Protein AF-A0A7J6Q6V2-F1 (afdb_monomer_lite)

Structure (mmCIF, N/CA/C/O backbone):
data_AF-A0A7J6Q6V2-F1
#
_entry.id   AF-A0A7J6Q6V2-F1
#
loop_
_atom_site.group_PDB
_atom_site.id
_atom_site.type_symbol
_atom_site.label_atom_id
_atom_site.label_alt_id
_atom_site.label_comp_id
_atom_site.label_asym_id
_atom_site.label_entity_id
_atom_site.label_seq_id
_atom_site.pdbx_PDB_ins_code
_atom_site.Cartn_x
_atom_site.Cartn_y
_atom_site.Cartn_z
_atom_site.occupancy
_atom_site.B_iso_or_equiv
_atom_site.auth_seq_id
_atom_site.auth_comp_id
_atom_site.auth_asym_id
_atom_site.auth_atom_id
_atom_site.pdbx_PDB_model_num
ATOM 1 N N . ASP A 1 1 ? 11.194 4.124 -51.755 1.00 38.53 1 ASP A N 1
ATOM 2 C CA . ASP A 1 1 ? 10.841 4.773 -53.026 1.00 38.53 1 ASP A CA 1
ATOM 3 C C . ASP A 1 1 ? 9.641 4.084 -53.634 1.00 38.53 1 ASP A C 1
ATOM 5 O O . ASP A 1 1 ? 9.601 2.863 -53.622 1.00 38.53 1 ASP A O 1
ATOM 9 N N . GLU A 1 2 ? 8.678 4.901 -54.063 1.00 41.25 2 GLU A N 1
ATOM 10 C CA . GLU A 1 2 ? 7.308 4.589 -54.513 1.00 41.25 2 GLU A CA 1
ATOM 11 C C . GLU A 1 2 ? 6.260 4.329 -53.413 1.00 41.25 2 GLU A C 1
ATOM 13 O O . GLU A 1 2 ? 5.694 3.249 -53.286 1.00 41.25 2 GLU A O 1
ATOM 18 N N . PHE A 1 3 ? 5.934 5.386 -52.660 1.00 43.38 3 PHE A N 1
ATOM 19 C CA . PHE A 1 3 ? 4.553 5.607 -52.219 1.00 43.38 3 PHE A CA 1
ATOM 20 C C . PHE A 1 3 ? 3.972 6.709 -53.112 1.00 43.38 3 PHE A C 1
ATOM 22 O O . PHE A 1 3 ? 4.534 7.801 -53.170 1.00 43.38 3 PHE A O 1
ATOM 29 N N . GLY A 1 4 ? 2.927 6.377 -53.873 1.00 42.81 4 GLY A N 1
ATOM 30 C CA . GLY A 1 4 ? 2.225 7.305 -54.762 1.00 42.81 4 GLY A CA 1
ATOM 31 C C . GLY A 1 4 ? 1.473 8.397 -53.998 1.00 42.81 4 GLY A C 1
ATOM 32 O O . GLY A 1 4 ? 1.194 8.246 -52.808 1.00 42.81 4 GLY A O 1
ATOM 33 N N . ASP A 1 5 ? 1.178 9.489 -54.704 1.00 42.00 5 ASP A N 1
ATOM 34 C CA . ASP A 1 5 ? 0.545 10.704 -54.187 1.00 42.00 5 ASP A CA 1
ATOM 35 C C . ASP A 1 5 ? -0.704 10.419 -53.334 1.00 42.00 5 ASP A C 1
ATOM 37 O O . ASP A 1 5 ? -1.645 9.743 -53.747 1.00 42.00 5 ASP A O 1
ATOM 41 N N . ALA A 1 6 ? -0.693 10.963 -52.116 1.00 47.56 6 ALA A N 1
ATOM 42 C CA . ALA A 1 6 ? -1.643 10.684 -51.040 1.00 47.56 6 ALA A CA 1
ATOM 43 C C . ALA A 1 6 ? -2.951 11.505 -51.104 1.00 47.56 6 ALA A C 1
ATOM 45 O O . ALA A 1 6 ? -3.639 11.627 -50.092 1.00 47.56 6 ALA A O 1
ATOM 46 N N . GLU A 1 7 ? -3.308 12.091 -52.250 1.00 45.94 7 GLU A N 1
ATOM 47 C CA . GLU A 1 7 ? -4.434 13.042 -52.327 1.00 45.94 7 GLU A CA 1
ATOM 48 C C . GLU A 1 7 ? -5.792 12.439 -52.739 1.00 45.94 7 GLU A C 1
ATOM 50 O O . GLU A 1 7 ? -6.788 13.156 -52.711 1.00 45.94 7 GLU A O 1
ATOM 55 N N . GLU A 1 8 ? -5.902 11.137 -53.038 1.00 42.72 8 GLU A N 1
ATOM 56 C CA . GLU A 1 8 ? -7.141 10.575 -53.628 1.00 42.72 8 GLU A CA 1
ATOM 57 C C . GLU A 1 8 ? -7.865 9.458 -52.845 1.00 42.72 8 GLU A C 1
ATOM 59 O O . GLU A 1 8 ? -8.781 8.833 -53.375 1.00 42.72 8 GLU A O 1
ATOM 64 N N . TYR A 1 9 ? -7.544 9.224 -51.568 1.00 46.88 9 TYR A N 1
ATOM 65 C CA . TYR A 1 9 ? -8.199 8.169 -50.772 1.00 46.88 9 TYR A CA 1
ATOM 66 C C . TYR A 1 9 ? -8.530 8.628 -49.342 1.00 46.88 9 TYR A C 1
ATOM 68 O O . TYR A 1 9 ? -7.797 8.322 -48.406 1.00 46.88 9 TYR A O 1
ATOM 76 N N . GLN A 1 10 ? -9.631 9.369 -49.151 1.00 48.47 10 GLN A N 1
ATOM 77 C CA . GLN A 1 10 ? -10.023 9.889 -47.824 1.00 48.47 10 GLN A CA 1
ATOM 78 C C . GLN A 1 10 ? -11.119 9.108 -47.076 1.00 48.47 10 GLN A C 1
ATOM 80 O O . GLN A 1 10 ? -11.347 9.404 -45.908 1.00 48.47 10 GLN A O 1
ATOM 85 N N . ASP A 1 11 ? -11.723 8.064 -47.652 1.00 54.12 11 ASP A N 1
ATOM 86 C CA . ASP A 1 11 ? -12.697 7.233 -46.927 1.00 54.12 11 ASP A CA 1
ATOM 87 C C . ASP A 1 11 ? -12.115 5.851 -46.582 1.00 54.12 11 ASP A C 1
ATOM 89 O O . ASP A 1 11 ? -11.912 5.006 -47.453 1.00 54.12 11 ASP A O 1
ATOM 93 N N . GLY A 1 12 ? -11.868 5.607 -45.286 1.00 68.75 12 GLY A N 1
ATOM 94 C CA . GLY A 1 12 ? -11.653 4.260 -44.730 1.00 68.75 12 GLY A CA 1
ATOM 95 C C . GLY A 1 12 ? -10.227 3.863 -44.323 1.00 68.75 12 GLY A C 1
ATOM 96 O O . GLY A 1 12 ? -10.027 2.709 -43.941 1.00 68.75 12 GLY A O 1
ATOM 97 N N . TYR A 1 13 ? -9.244 4.768 -44.358 1.00 76.31 13 TYR A N 1
ATOM 98 C CA . TYR A 1 13 ? -7.868 4.477 -43.927 1.00 76.31 13 TYR A CA 1
ATOM 99 C C . TYR A 1 13 ? -7.586 4.990 -42.508 1.00 76.31 13 TYR A C 1
ATOM 101 O O . TYR A 1 13 ? -7.996 6.089 -42.141 1.00 76.31 13 TYR A O 1
ATOM 109 N N . ILE A 1 14 ? -6.856 4.192 -41.721 1.00 79.62 14 ILE A N 1
ATOM 110 C CA . ILE A 1 14 ? -6.314 4.585 -40.413 1.00 79.62 14 ILE A CA 1
ATOM 111 C C . ILE A 1 14 ? -4.799 4.735 -40.561 1.00 79.62 14 ILE A C 1
ATOM 113 O O . ILE A 1 14 ? -4.101 3.774 -40.886 1.00 79.62 14 ILE A O 1
ATOM 117 N N . THR A 1 15 ? -4.287 5.931 -40.293 1.00 86.75 15 THR A N 1
ATOM 118 C CA . THR A 1 15 ? -2.855 6.213 -40.188 1.00 86.75 15 THR A CA 1
ATOM 119 C C . THR A 1 15 ? -2.328 5.653 -38.874 1.00 86.75 15 THR A C 1
ATOM 121 O O . THR A 1 15 ? -2.802 6.010 -37.796 1.00 86.75 15 THR A O 1
ATOM 124 N N . VAL A 1 16 ? -1.334 4.767 -38.948 1.00 87.19 16 VAL A N 1
ATOM 125 C CA . VAL A 1 16 ? -0.735 4.141 -37.765 1.00 87.19 16 VAL A CA 1
ATOM 126 C C . VAL A 1 16 ? 0.663 4.701 -37.518 1.00 87.19 16 VAL A C 1
ATOM 128 O O . VAL A 1 16 ? 1.595 4.468 -38.288 1.00 87.19 16 VAL A O 1
ATOM 131 N N . HIS A 1 17 ? 0.826 5.422 -36.414 1.00 87.38 17 HIS A N 1
ATOM 132 C CA . HIS A 1 17 ? 2.103 5.973 -35.986 1.00 87.38 17 HIS A CA 1
ATOM 133 C C . HIS A 1 17 ? 2.931 4.902 -35.268 1.00 87.38 17 HIS A C 1
ATOM 135 O O . HIS A 1 17 ? 2.573 4.444 -34.185 1.00 87.38 17 HIS A O 1
ATOM 141 N N . ILE A 1 18 ? 4.071 4.534 -35.860 1.00 87.75 18 ILE A N 1
ATOM 142 C CA . ILE A 1 18 ? 4.995 3.509 -35.333 1.00 87.75 18 ILE A CA 1
ATOM 143 C C . ILE A 1 18 ? 6.318 4.092 -34.817 1.00 87.75 18 ILE A C 1
ATOM 145 O O . ILE A 1 18 ? 7.291 3.362 -34.643 1.00 87.75 18 ILE A O 1
ATOM 149 N N . LYS A 1 19 ? 6.398 5.412 -34.610 1.00 84.25 19 LYS A N 1
ATOM 150 C CA . LYS A 1 19 ? 7.648 6.094 -34.233 1.00 84.25 19 LYS A CA 1
ATOM 151 C C . LYS A 1 19 ? 8.256 5.506 -32.957 1.00 84.25 19 LYS A C 1
ATOM 153 O O . LYS A 1 19 ? 9.440 5.179 -32.945 1.00 84.25 19 LYS A O 1
ATOM 158 N N . ASP A 1 20 ? 7.444 5.334 -31.920 1.00 78.31 20 ASP A N 1
ATOM 159 C CA . ASP A 1 20 ? 7.910 4.827 -30.626 1.00 78.31 20 ASP A CA 1
ATOM 160 C C . ASP A 1 20 ? 8.291 3.347 -30.712 1.00 78.31 20 ASP A C 1
ATOM 162 O O . ASP A 1 20 ? 9.308 2.930 -30.158 1.00 78.31 20 ASP A O 1
ATOM 166 N N . LEU A 1 21 ? 7.549 2.570 -31.507 1.00 82.50 21 LEU A N 1
ATOM 167 C CA . LEU A 1 21 ? 7.898 1.188 -31.819 1.00 82.50 21 LEU A CA 1
ATOM 168 C C . LEU A 1 21 ? 9.238 1.079 -32.567 1.00 82.50 21 LEU A C 1
ATOM 170 O O . LEU A 1 21 ? 10.028 0.184 -32.275 1.00 82.50 21 LEU A O 1
ATOM 174 N N . ALA A 1 22 ? 9.523 1.991 -33.500 1.00 80.44 22 ALA A N 1
ATOM 175 C CA . ALA A 1 22 ? 10.783 2.015 -34.241 1.00 80.44 22 ALA A CA 1
ATOM 176 C C . ALA A 1 22 ? 11.978 2.368 -33.337 1.00 80.44 22 ALA A C 1
ATOM 178 O O . ALA A 1 22 ? 13.030 1.734 -33.431 1.00 80.44 22 ALA A O 1
ATOM 179 N N . VAL A 1 23 ? 11.811 3.331 -32.421 1.00 80.44 23 VAL A N 1
ATOM 180 C CA . VAL A 1 23 ? 12.827 3.665 -31.404 1.00 80.44 23 VAL A CA 1
ATOM 181 C C . VAL A 1 23 ? 13.065 2.483 -30.464 1.00 80.44 23 VAL A C 1
ATOM 183 O O . VAL A 1 23 ? 14.216 2.145 -30.172 1.00 80.44 23 VAL A O 1
ATOM 186 N N . LEU A 1 24 ? 11.993 1.816 -30.032 1.00 79.38 24 LEU A N 1
ATOM 187 C CA . LEU A 1 24 ? 12.091 0.616 -29.212 1.00 79.38 24 LEU A CA 1
ATOM 188 C C . LEU A 1 24 ? 12.838 -0.489 -29.962 1.00 79.38 24 LEU A C 1
ATOM 190 O O . LEU A 1 24 ? 13.805 -1.010 -29.429 1.00 79.38 24 LEU A O 1
ATOM 194 N N . GLY A 1 25 ? 12.476 -0.783 -31.213 1.00 78.38 25 GLY A N 1
ATOM 195 C CA . GLY A 1 25 ? 13.157 -1.786 -32.037 1.00 78.38 25 GLY A CA 1
ATOM 196 C C . GLY A 1 25 ? 14.649 -1.511 -32.233 1.00 78.38 25 GLY A C 1
ATOM 197 O O . GLY A 1 25 ? 15.452 -2.437 -32.170 1.00 78.38 25 GLY A O 1
ATOM 198 N N . ALA A 1 26 ? 15.044 -0.244 -32.383 1.00 75.69 26 ALA A N 1
ATOM 199 C CA . ALA A 1 26 ? 16.452 0.143 -32.501 1.00 75.69 26 ALA A CA 1
ATOM 200 C C . ALA A 1 26 ? 17.255 -0.036 -31.200 1.00 75.69 26 ALA A C 1
ATOM 202 O O . ALA A 1 26 ? 18.475 -0.189 -31.242 1.00 75.69 26 ALA A O 1
ATOM 203 N N . THR A 1 27 ? 16.585 -0.000 -30.047 1.00 72.31 27 THR A N 1
ATOM 204 C CA . THR A 1 27 ? 17.208 -0.114 -28.715 1.00 72.31 27 THR A CA 1
ATOM 205 C C . THR A 1 27 ? 16.910 -1.450 -28.022 1.00 72.31 27 THR A C 1
ATOM 207 O O . THR A 1 27 ? 17.377 -1.700 -26.908 1.00 72.31 27 THR A O 1
ATOM 210 N N . TYR A 1 28 ? 16.159 -2.332 -28.685 1.00 74.12 28 TYR A N 1
ATOM 211 C CA . TYR A 1 28 ? 15.670 -3.583 -28.128 1.00 74.12 28 TYR A CA 1
ATOM 212 C C . TYR A 1 28 ? 16.814 -4.576 -27.905 1.00 74.12 28 TYR A C 1
ATOM 214 O O . TYR A 1 28 ? 17.556 -4.923 -28.821 1.00 74.12 28 TYR A O 1
ATOM 222 N N . SER A 1 29 ? 16.951 -5.047 -26.667 1.00 65.06 29 SER A N 1
ATOM 223 C CA . SER A 1 29 ? 18.056 -5.916 -26.235 1.00 65.06 29 SER A CA 1
ATOM 224 C C . SER A 1 29 ? 17.593 -7.137 -25.433 1.00 65.06 29 SER A C 1
ATOM 226 O O . SER A 1 29 ? 18.398 -7.799 -24.780 1.00 65.06 29 SER A O 1
ATOM 228 N N . ALA A 1 30 ? 16.301 -7.473 -25.486 1.00 68.94 30 ALA A N 1
ATOM 229 C CA . ALA A 1 30 ? 15.771 -8.636 -24.782 1.00 68.94 30 ALA A CA 1
ATOM 230 C C . ALA A 1 30 ? 15.953 -9.935 -25.585 1.00 68.94 30 ALA A C 1
ATOM 232 O O . ALA A 1 30 ? 16.061 -9.930 -26.810 1.00 68.94 30 ALA A O 1
ATOM 233 N N . ARG A 1 31 ? 15.967 -11.075 -24.879 1.00 65.44 31 ARG A N 1
ATOM 234 C CA . ARG A 1 31 ? 16.086 -12.405 -25.506 1.00 65.44 31 ARG A CA 1
ATOM 235 C C . ARG A 1 31 ? 14.839 -12.828 -26.281 1.00 65.44 31 ARG A C 1
ATOM 237 O O . ARG A 1 31 ? 14.948 -13.675 -27.162 1.00 65.44 31 ARG A O 1
ATOM 244 N N . MET A 1 32 ? 13.675 -12.281 -25.937 1.00 74.94 32 MET A N 1
ATOM 245 C CA . MET A 1 32 ? 12.441 -12.525 -26.678 1.00 74.94 32 MET A CA 1
ATOM 246 C C . MET A 1 32 ? 12.580 -11.918 -28.081 1.00 74.94 32 MET A C 1
ATOM 248 O O . MET A 1 32 ? 12.877 -10.728 -28.164 1.00 74.94 32 MET A O 1
ATOM 252 N N . PRO A 1 33 ? 12.361 -12.676 -29.166 1.00 78.81 33 PRO A N 1
ATOM 253 C CA . PRO A 1 33 ? 12.342 -12.130 -30.519 1.00 78.81 33 PRO A CA 1
ATOM 254 C C . PRO A 1 33 ? 11.403 -10.917 -30.634 1.00 78.81 33 PRO A C 1
ATOM 256 O O . PRO A 1 33 ? 10.315 -10.917 -30.060 1.00 78.81 33 PRO A O 1
ATOM 259 N N . PHE A 1 34 ? 11.822 -9.861 -31.340 1.00 77.94 34 PHE A N 1
ATOM 260 C CA . PHE A 1 34 ? 11.048 -8.612 -31.435 1.00 77.94 34 PHE A CA 1
ATOM 261 C C . PHE A 1 34 ? 9.655 -8.825 -32.056 1.00 77.94 34 PHE A C 1
ATOM 263 O O . PHE A 1 34 ? 8.699 -8.154 -31.686 1.00 77.94 34 PHE A O 1
ATOM 270 N N . ASP A 1 35 ? 9.520 -9.802 -32.951 1.00 77.69 35 ASP A N 1
ATOM 271 C CA . ASP A 1 35 ? 8.262 -10.230 -33.572 1.00 77.69 35 ASP A CA 1
ATOM 272 C C . ASP A 1 35 ? 7.301 -10.948 -32.606 1.00 77.69 35 ASP A C 1
ATOM 274 O O . ASP A 1 35 ? 6.120 -11.091 -32.913 1.00 77.69 35 ASP A O 1
ATOM 278 N N . GLN A 1 36 ? 7.770 -11.355 -31.422 1.00 80.62 36 GLN A N 1
ATOM 279 C CA . GLN A 1 36 ? 6.933 -11.880 -30.336 1.00 80.62 36 GLN A CA 1
ATOM 280 C C . GLN A 1 36 ? 6.502 -10.793 -29.341 1.00 80.62 36 GLN A C 1
ATOM 282 O O . GLN A 1 36 ? 5.740 -11.073 -28.411 1.00 80.62 36 GLN A O 1
ATOM 287 N N . MET A 1 37 ? 6.965 -9.551 -29.516 1.00 82.88 37 MET A N 1
ATOM 288 C CA . MET A 1 37 ? 6.587 -8.444 -28.649 1.00 82.88 37 MET A CA 1
ATOM 289 C C . MET A 1 37 ? 5.109 -8.108 -28.823 1.00 82.88 37 MET A C 1
ATOM 291 O O . MET A 1 37 ? 4.629 -7.800 -29.915 1.00 82.88 37 MET A O 1
ATOM 295 N N . LYS A 1 38 ? 4.381 -8.117 -27.709 1.00 84.88 38 LYS A N 1
ATOM 296 C CA . LYS A 1 38 ? 2.995 -7.662 -27.682 1.00 84.88 38 LYS A CA 1
ATOM 297 C C . LYS A 1 38 ? 2.953 -6.142 -27.815 1.00 84.88 38 LYS A C 1
ATOM 299 O O . LYS A 1 38 ? 3.821 -5.445 -27.290 1.00 84.88 38 LYS A O 1
ATOM 304 N N . LEU A 1 39 ? 1.928 -5.630 -28.490 1.00 86.19 39 LEU A N 1
ATOM 305 C CA . LEU A 1 39 ? 1.783 -4.206 -28.799 1.00 86.19 39 LEU A CA 1
ATOM 306 C C . LEU A 1 39 ? 0.498 -3.636 -28.187 1.00 86.19 39 LEU A C 1
ATOM 308 O O . LEU A 1 39 ? -0.513 -4.333 -28.079 1.00 86.19 39 LEU A O 1
ATOM 312 N N . PHE A 1 40 ? 0.538 -2.365 -27.800 1.00 84.19 40 PHE A N 1
ATOM 313 C CA . PHE A 1 40 ? -0.645 -1.538 -27.605 1.00 84.19 40 PHE A CA 1
ATOM 314 C C . PHE A 1 40 ? -0.998 -0.851 -28.919 1.00 84.19 40 PHE A C 1
ATOM 316 O O . PHE A 1 40 ? -0.119 -0.338 -29.608 1.00 84.19 40 PHE A O 1
ATOM 323 N N . LEU A 1 41 ? -2.290 -0.820 -29.237 1.00 84.50 41 LEU A N 1
ATOM 324 C CA . LEU A 1 41 ? -2.844 0.009 -30.298 1.00 84.50 41 LEU A CA 1
ATOM 325 C C . LEU A 1 41 ? -3.802 1.006 -29.651 1.00 84.50 41 LEU A C 1
ATOM 327 O O . LEU A 1 41 ? -4.877 0.624 -29.185 1.00 84.50 41 LEU A O 1
ATOM 331 N N . THR A 1 42 ? -3.405 2.273 -29.620 1.00 83.12 42 THR A N 1
ATOM 332 C CA . THR A 1 42 ? -4.190 3.342 -28.998 1.00 83.12 42 THR A CA 1
ATOM 333 C C . THR A 1 42 ? -4.759 4.234 -30.088 1.00 83.12 42 THR A C 1
ATOM 335 O O . THR A 1 42 ? -4.017 4.852 -30.849 1.00 83.12 42 THR A O 1
ATOM 338 N N . LYS A 1 43 ? -6.090 4.304 -30.173 1.00 84.06 43 LYS A N 1
ATOM 339 C CA . LYS A 1 43 ? -6.786 5.206 -31.095 1.00 84.06 43 LYS A CA 1
ATOM 340 C C . LYS A 1 43 ? -6.590 6.655 -30.632 1.00 84.06 43 LYS A C 1
ATOM 342 O O . LYS A 1 43 ? -6.921 6.971 -29.493 1.00 84.06 43 LYS A O 1
ATOM 347 N N . ILE A 1 44 ? -6.074 7.516 -31.509 1.00 83.12 44 ILE A N 1
ATOM 348 C CA . ILE A 1 44 ? -5.943 8.963 -31.264 1.00 83.12 44 ILE A CA 1
ATOM 349 C C . ILE A 1 44 ? -7.239 9.660 -31.691 1.00 83.12 44 ILE A C 1
ATOM 351 O O . ILE A 1 44 ? -7.817 10.437 -30.936 1.00 83.12 44 ILE A O 1
ATOM 355 N N . ASN A 1 45 ? -7.718 9.350 -32.896 1.00 85.12 45 ASN A N 1
ATOM 356 C CA . ASN A 1 45 ? -8.983 9.822 -33.455 1.00 85.12 45 ASN A CA 1
ATOM 357 C C . ASN A 1 45 ? -9.504 8.803 -34.485 1.00 85.12 45 ASN A C 1
ATOM 359 O O . ASN A 1 45 ? -8.994 7.688 -34.570 1.00 85.12 45 ASN A O 1
ATOM 363 N N . ASP A 1 46 ? -10.553 9.138 -35.236 1.00 85.94 46 ASP A N 1
ATOM 364 C CA . ASP A 1 46 ? -11.184 8.217 -36.193 1.00 85.94 46 ASP A CA 1
ATOM 365 C C . ASP A 1 46 ? -10.269 7.748 -37.333 1.00 85.94 46 ASP A C 1
ATOM 367 O O . ASP A 1 46 ? -10.525 6.691 -37.907 1.00 85.94 46 ASP A O 1
ATOM 371 N N . TYR A 1 47 ? -9.176 8.466 -37.592 1.00 88.44 47 TYR A N 1
ATOM 372 C CA . TYR A 1 47 ? -8.271 8.224 -38.715 1.00 88.44 47 TYR A CA 1
ATOM 373 C C . TYR A 1 47 ? -6.818 8.006 -38.282 1.00 88.44 47 TYR A C 1
ATOM 375 O O . TYR A 1 47 ? -5.961 7.788 -39.132 1.00 88.44 47 TYR A O 1
ATOM 383 N N . GLU A 1 4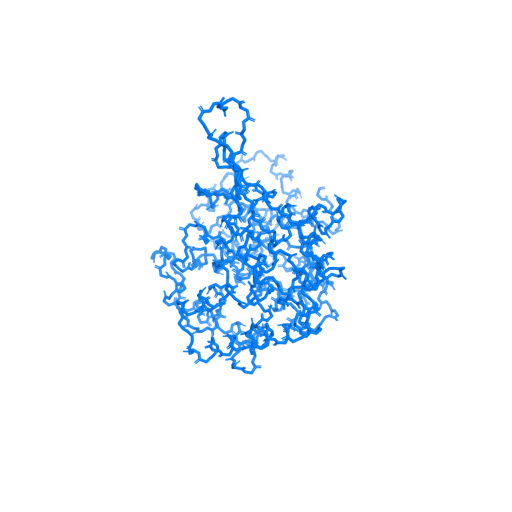8 ? -6.521 8.046 -36.982 1.00 89.25 48 GLU A N 1
ATOM 384 C CA . GLU A 1 48 ? -5.161 7.929 -36.454 1.00 89.25 48 GLU A CA 1
ATOM 385 C C . GLU A 1 48 ? -5.098 7.005 -35.238 1.00 89.25 48 GLU A C 1
ATOM 387 O O . GLU A 1 48 ? -5.921 7.068 -34.317 1.00 89.25 48 GLU A O 1
ATOM 392 N N . ALA A 1 49 ? -4.062 6.173 -35.203 1.00 87.56 49 ALA A N 1
ATOM 393 C CA . ALA A 1 49 ? -3.716 5.341 -34.063 1.00 87.56 49 ALA A CA 1
ATOM 394 C C . ALA A 1 49 ? -2.202 5.343 -33.837 1.00 87.56 49 ALA A C 1
ATOM 396 O O . ALA A 1 49 ? -1.424 5.490 -34.775 1.00 87.56 49 ALA A O 1
ATOM 397 N N . VAL A 1 50 ? -1.770 5.144 -32.596 1.00 88.38 50 VAL A N 1
ATOM 398 C CA . VAL A 1 50 ? -0.361 4.928 -32.248 1.00 88.38 50 VAL A CA 1
ATOM 399 C C . VAL A 1 50 ? -0.144 3.484 -31.823 1.00 88.38 50 VAL A C 1
ATOM 401 O O . VAL A 1 50 ? -1.000 2.881 -31.170 1.00 88.38 50 VAL A O 1
ATOM 404 N N . VAL A 1 51 ? 1.004 2.935 -32.214 1.00 87.31 51 VAL A N 1
ATOM 405 C CA . VAL A 1 51 ? 1.460 1.614 -31.790 1.00 87.31 51 VAL A CA 1
ATOM 406 C C . VAL A 1 51 ? 2.660 1.760 -30.872 1.00 87.31 51 VAL A C 1
ATOM 408 O O . VAL A 1 51 ? 3.694 2.310 -31.254 1.00 87.31 51 VAL A O 1
ATOM 411 N N . GLU A 1 52 ? 2.531 1.197 -29.677 1.00 86.00 52 GLU A N 1
ATOM 412 C CA . GLU A 1 52 ? 3.587 1.141 -28.671 1.00 86.00 52 GLU A CA 1
ATOM 413 C C . GLU A 1 52 ? 3.887 -0.321 -28.314 1.00 86.00 52 GLU A C 1
ATOM 415 O O . GLU A 1 52 ? 2.994 -1.167 -28.309 1.00 86.00 52 GLU A O 1
ATOM 420 N N . GLY A 1 53 ? 5.140 -0.641 -27.982 1.00 84.38 53 GLY A N 1
ATOM 421 C CA . GLY A 1 53 ? 5.463 -1.938 -27.383 1.00 84.38 53 GLY A CA 1
ATOM 422 C C . GLY A 1 53 ? 4.886 -2.039 -25.973 1.00 84.38 53 GLY A C 1
ATOM 423 O O . GLY A 1 53 ? 4.976 -1.084 -25.196 1.00 84.38 53 GLY A O 1
ATOM 424 N N . LYS A 1 54 ? 4.299 -3.186 -25.619 1.00 87.56 54 LYS A N 1
ATOM 425 C CA . LYS A 1 54 ? 3.877 -3.417 -24.235 1.00 87.56 54 LYS A CA 1
ATOM 426 C C . LYS A 1 54 ? 5.117 -3.513 -23.330 1.00 87.56 54 LYS A C 1
ATOM 428 O O . LYS A 1 54 ? 6.099 -4.147 -23.719 1.00 87.56 54 LYS A O 1
ATOM 433 N N . PRO A 1 55 ? 5.100 -2.895 -22.137 1.00 87.19 55 PRO A N 1
ATOM 434 C CA . PRO A 1 55 ? 6.312 -2.678 -21.347 1.00 87.19 55 PRO A CA 1
ATOM 435 C C . PRO A 1 55 ? 6.780 -3.906 -20.546 1.00 87.19 55 PRO A C 1
ATOM 437 O O . PRO A 1 55 ? 7.927 -3.932 -20.103 1.00 87.19 55 PRO A O 1
ATOM 440 N N . TRP A 1 56 ? 5.944 -4.937 -20.381 1.00 90.00 56 TRP A N 1
ATOM 441 C CA . TRP A 1 56 ? 6.283 -6.182 -19.673 1.00 90.00 56 TRP A CA 1
ATOM 442 C C . TRP A 1 56 ? 7.090 -7.161 -20.533 1.00 90.00 56 TRP A C 1
ATOM 444 O O . TRP A 1 56 ? 6.670 -8.280 -20.828 1.00 90.00 56 TRP A O 1
ATOM 454 N N . ILE A 1 57 ? 8.270 -6.711 -20.957 1.00 88.06 57 ILE A N 1
ATOM 455 C CA . ILE A 1 57 ? 9.219 -7.498 -21.744 1.00 88.06 57 ILE A CA 1
ATOM 456 C C . ILE A 1 57 ? 9.990 -8.451 -20.811 1.00 88.06 57 ILE A C 1
ATOM 458 O O . ILE A 1 57 ? 10.652 -7.978 -19.886 1.00 88.06 57 ILE A O 1
ATOM 462 N N . PRO A 1 58 ? 9.972 -9.774 -21.063 1.00 89.50 58 PRO A N 1
ATOM 463 C CA . PRO A 1 58 ? 10.749 -10.752 -20.307 1.00 89.50 58 PRO A CA 1
ATOM 464 C C . PRO A 1 58 ? 12.250 -10.431 -20.204 1.00 89.50 58 PRO A C 1
ATOM 466 O O . PRO A 1 58 ? 12.967 -10.387 -21.208 1.00 89.50 58 PRO A O 1
ATOM 469 N N . VAL A 1 59 ? 12.757 -10.303 -18.975 1.00 89.44 59 VAL A N 1
ATOM 470 C CA . VAL A 1 59 ? 14.181 -10.133 -18.662 1.00 89.44 59 VAL A CA 1
ATOM 471 C C . VAL A 1 59 ? 14.778 -11.429 -18.098 1.00 89.44 59 VAL A C 1
ATOM 473 O O . VAL A 1 59 ? 14.462 -11.903 -17.001 1.00 89.44 59 VAL A O 1
ATOM 476 N N . THR A 1 60 ? 15.698 -12.014 -18.864 1.00 87.31 60 THR A N 1
ATOM 477 C CA . THR A 1 60 ? 16.445 -13.233 -18.495 1.00 87.31 60 THR A CA 1
ATOM 478 C C . THR A 1 60 ? 17.962 -13.053 -18.560 1.00 87.31 60 THR A C 1
ATOM 480 O O . THR A 1 60 ? 18.697 -14.019 -18.389 1.00 87.31 60 THR A O 1
ATOM 483 N N . ASP A 1 61 ? 18.442 -11.859 -18.909 1.00 88.75 61 ASP A N 1
ATOM 484 C CA . ASP A 1 61 ? 19.872 -11.560 -18.938 1.00 88.75 61 ASP A CA 1
ATOM 485 C C . ASP A 1 61 ? 20.366 -11.281 -17.513 1.00 88.75 61 ASP A C 1
ATOM 487 O O . ASP A 1 61 ? 19.989 -10.285 -16.896 1.00 88.75 61 ASP A O 1
ATOM 491 N N . GLU A 1 62 ? 21.225 -12.161 -17.002 1.00 90.81 62 GLU A N 1
ATOM 492 C CA . GLU A 1 62 ? 21.815 -12.059 -15.665 1.00 90.81 62 GLU A CA 1
ATOM 493 C C . GLU A 1 62 ? 22.616 -10.767 -15.457 1.00 90.81 62 GLU A C 1
ATOM 495 O O . GLU A 1 62 ? 22.598 -10.194 -14.369 1.00 90.81 62 GLU A O 1
ATOM 500 N N . ALA A 1 63 ? 23.290 -10.252 -16.491 1.00 91.12 63 ALA A N 1
ATOM 501 C CA . ALA A 1 63 ? 24.028 -8.998 -16.388 1.00 91.12 63 ALA A CA 1
ATOM 502 C C . ALA A 1 63 ? 23.075 -7.804 -16.258 1.00 91.12 63 ALA A C 1
ATOM 504 O O . ALA A 1 63 ? 23.359 -6.864 -15.511 1.00 91.12 63 ALA A O 1
ATOM 505 N N . LEU A 1 64 ? 21.935 -7.841 -16.954 1.00 88.81 64 LEU A N 1
ATOM 506 C CA . LEU A 1 64 ? 20.897 -6.821 -16.829 1.00 88.81 64 LEU A CA 1
ATOM 507 C C . LEU A 1 64 ? 20.209 -6.899 -15.458 1.00 88.81 64 LEU A C 1
ATOM 509 O O . LEU A 1 64 ? 20.076 -5.874 -14.793 1.00 88.81 64 LEU A O 1
ATOM 513 N N . LEU A 1 65 ? 19.864 -8.100 -14.982 1.00 91.50 65 LEU A N 1
ATOM 514 C CA . LEU A 1 65 ? 19.291 -8.307 -13.644 1.00 91.50 65 LEU A CA 1
ATOM 515 C C . LEU A 1 65 ? 20.248 -7.845 -12.535 1.00 91.50 65 LEU A C 1
ATOM 517 O O . LEU A 1 65 ? 19.828 -7.155 -11.608 1.00 91.50 65 LEU A O 1
ATOM 521 N N . ALA A 1 66 ? 21.547 -8.132 -12.658 1.00 93.50 66 ALA A N 1
ATOM 522 C CA . ALA A 1 66 ? 22.557 -7.640 -11.724 1.00 93.50 66 ALA A CA 1
ATOM 523 C C . ALA A 1 66 ? 22.666 -6.106 -11.740 1.00 93.50 66 ALA A C 1
ATOM 525 O O . ALA A 1 66 ? 22.865 -5.484 -10.695 1.00 93.50 66 ALA A O 1
ATOM 526 N N . ARG A 1 67 ? 22.521 -5.463 -12.908 1.00 92.31 67 ARG A N 1
ATOM 527 C CA . ARG A 1 67 ? 22.474 -3.994 -13.002 1.00 92.31 67 ARG A CA 1
ATOM 528 C C . ARG A 1 67 ? 21.238 -3.422 -12.315 1.00 92.31 67 ARG A C 1
ATOM 530 O O . ARG A 1 67 ? 21.406 -2.476 -11.550 1.00 92.31 67 ARG A O 1
ATOM 537 N N . HIS A 1 68 ? 20.056 -4.000 -12.540 1.00 90.75 68 HIS A N 1
ATOM 538 C CA . HIS A 1 68 ? 18.823 -3.597 -11.852 1.00 90.75 68 HIS A CA 1
ATOM 539 C C . HIS A 1 68 ? 18.979 -3.713 -10.338 1.00 90.75 68 HIS A C 1
ATOM 541 O O . HIS A 1 68 ? 18.780 -2.731 -9.626 1.00 90.75 68 HIS A O 1
ATOM 547 N N . ARG A 1 69 ? 19.472 -4.858 -9.859 1.00 95.19 69 ARG A N 1
ATOM 548 C CA . ARG A 1 69 ? 19.743 -5.072 -8.438 1.00 95.19 69 ARG A CA 1
ATOM 549 C C . ARG A 1 69 ? 20.689 -4.025 -7.853 1.00 95.19 69 ARG A C 1
ATOM 551 O O . ARG A 1 69 ? 20.412 -3.432 -6.817 1.00 95.19 69 ARG A O 1
ATOM 558 N N . ASN A 1 70 ? 21.810 -3.770 -8.525 1.00 97.31 70 ASN A N 1
ATOM 559 C CA . ASN A 1 70 ? 22.788 -2.780 -8.070 1.00 97.31 70 ASN A CA 1
ATOM 560 C C . ASN A 1 70 ? 22.257 -1.339 -8.131 1.00 97.31 70 ASN A C 1
ATOM 562 O O . ASN A 1 70 ? 22.776 -0.468 -7.434 1.00 97.31 70 ASN A O 1
ATOM 566 N N . ALA A 1 71 ? 21.288 -1.050 -9.000 1.00 97.19 71 ALA A N 1
ATOM 567 C CA . ALA A 1 71 ? 20.627 0.248 -9.053 1.00 97.19 71 ALA A CA 1
ATOM 568 C C . ALA A 1 71 ? 19.649 0.415 -7.878 1.00 97.19 71 ALA A C 1
ATOM 570 O O . ALA A 1 71 ? 19.721 1.431 -7.192 1.00 97.19 71 ALA A O 1
ATOM 571 N N . GLY A 1 72 ? 18.837 -0.608 -7.584 1.00 97.69 72 GLY A N 1
ATOM 572 C CA . GLY A 1 72 ? 17.932 -0.638 -6.427 1.00 97.69 72 GLY A CA 1
ATOM 573 C C . GLY A 1 72 ? 18.661 -0.473 -5.097 1.00 97.69 72 GLY A C 1
ATOM 574 O O . GLY A 1 72 ? 18.360 0.435 -4.321 1.00 97.69 72 GLY A O 1
ATOM 575 N N . LEU A 1 73 ? 19.728 -1.254 -4.891 1.00 98.12 73 LEU A N 1
ATOM 576 C CA . LEU A 1 73 ? 20.571 -1.146 -3.696 1.00 98.12 73 LEU A CA 1
ATOM 577 C C . LEU A 1 73 ? 21.215 0.235 -3.541 1.00 98.12 73 LEU A C 1
ATOM 579 O O . LEU A 1 73 ? 21.255 0.754 -2.429 1.00 98.12 73 LEU A O 1
ATOM 583 N N . ARG A 1 74 ? 21.712 0.839 -4.630 1.00 98.25 74 ARG A N 1
ATOM 584 C CA . ARG A 1 74 ? 22.299 2.188 -4.573 1.00 98.25 74 ARG A CA 1
ATOM 585 C C . ARG A 1 74 ? 21.266 3.240 -4.215 1.00 98.25 74 ARG A C 1
ATOM 587 O O . ARG A 1 74 ? 21.509 4.009 -3.296 1.00 98.25 74 ARG A O 1
ATOM 594 N N . LEU A 1 75 ? 20.105 3.219 -4.869 1.00 98.50 75 LEU A N 1
ATOM 595 C CA . LEU A 1 75 ? 19.029 4.149 -4.546 1.00 98.50 75 LEU A CA 1
ATOM 596 C C . LEU A 1 75 ? 18.632 4.023 -3.069 1.00 98.50 75 LEU A C 1
ATOM 598 O O . LEU A 1 75 ? 18.562 5.023 -2.365 1.00 98.50 75 LEU A O 1
ATOM 602 N N . ALA A 1 76 ? 18.445 2.802 -2.564 1.00 98.50 76 ALA A N 1
ATOM 603 C CA . ALA A 1 76 ? 18.130 2.573 -1.157 1.00 98.50 76 ALA A CA 1
ATOM 604 C C . ALA A 1 76 ? 19.237 3.072 -0.205 1.00 98.50 76 ALA A C 1
ATOM 606 O O . ALA A 1 76 ? 18.936 3.684 0.821 1.00 98.50 76 ALA A O 1
ATOM 607 N N . GLN A 1 77 ? 20.513 2.860 -0.545 1.00 98.44 77 GLN A N 1
ATOM 608 C CA . GLN A 1 77 ? 21.643 3.412 0.211 1.00 98.44 77 GLN A CA 1
ATOM 609 C C . GLN A 1 77 ? 21.616 4.940 0.231 1.00 98.44 77 GLN A C 1
ATOM 611 O O . GLN A 1 77 ? 21.795 5.522 1.299 1.00 98.44 77 GLN A O 1
ATOM 616 N N . ASP A 1 78 ? 21.346 5.578 -0.908 1.00 98.25 78 ASP A N 1
ATOM 617 C CA . ASP A 1 78 ? 21.316 7.033 -1.012 1.00 98.25 78 ASP A CA 1
ATOM 618 C C . ASP A 1 78 ? 20.161 7.648 -0.208 1.00 98.25 78 ASP A C 1
ATOM 620 O O . ASP A 1 78 ? 20.322 8.682 0.444 1.00 98.25 78 ASP A O 1
ATOM 624 N N . ILE A 1 79 ? 19.003 6.983 -0.175 1.00 98.25 79 ILE A N 1
ATOM 625 C CA . ILE A 1 79 ? 17.871 7.380 0.675 1.00 98.25 79 ILE A CA 1
ATOM 626 C C . ILE A 1 79 ? 18.263 7.302 2.154 1.00 98.25 79 ILE A C 1
ATOM 628 O O . ILE A 1 79 ? 18.050 8.253 2.902 1.00 98.25 79 ILE A O 1
ATOM 632 N N . LEU A 1 80 ? 18.859 6.186 2.583 1.00 97.69 80 LEU A N 1
ATOM 633 C CA . LEU A 1 80 ? 19.225 5.953 3.987 1.00 97.69 80 LEU A CA 1
ATOM 634 C C . LEU A 1 80 ? 20.414 6.808 4.444 1.00 97.69 80 LEU A C 1
ATOM 636 O O . LEU A 1 80 ? 20.561 7.072 5.637 1.00 97.69 80 LEU A O 1
ATOM 640 N N . ALA A 1 81 ? 21.250 7.252 3.507 1.00 97.19 81 ALA A N 1
ATOM 641 C CA . ALA A 1 81 ? 22.336 8.196 3.744 1.00 97.19 81 ALA A CA 1
ATOM 642 C C . ALA A 1 81 ? 21.890 9.668 3.667 1.00 97.19 81 ALA A C 1
ATOM 644 O O . ALA A 1 81 ? 22.698 10.551 3.959 1.00 97.19 81 ALA A O 1
ATOM 645 N N . ASN A 1 82 ? 20.634 9.945 3.290 1.00 96.12 82 ASN A N 1
ATOM 646 C CA . ASN A 1 82 ? 20.133 11.285 2.968 1.00 96.12 82 ASN A CA 1
ATOM 647 C C . ASN A 1 82 ? 20.963 12.001 1.880 1.00 96.12 82 ASN A C 1
ATOM 649 O O . ASN A 1 82 ? 21.115 13.222 1.917 1.00 96.12 82 ASN A O 1
ATOM 653 N N . SER A 1 83 ? 21.512 11.253 0.915 1.00 96.50 83 SER A N 1
ATOM 654 C CA . SER A 1 83 ? 22.251 11.779 -0.246 1.00 96.50 83 SER A CA 1
ATOM 655 C C . SER A 1 83 ? 21.394 11.907 -1.510 1.00 96.50 83 SER A C 1
ATOM 657 O O . SER A 1 83 ? 21.880 12.412 -2.518 1.00 96.50 83 SER A O 1
ATOM 659 N N . CYS A 1 84 ? 20.126 11.488 -1.464 1.00 94.56 84 CYS A N 1
ATOM 660 C CA . CYS A 1 84 ? 19.166 11.602 -2.561 1.00 94.56 84 CYS A CA 1
ATOM 661 C C . CYS A 1 84 ? 18.136 12.702 -2.272 1.00 94.56 84 CYS A C 1
ATOM 663 O O . CYS A 1 84 ? 17.458 12.656 -1.242 1.00 94.56 84 CYS A O 1
ATOM 665 N N . THR A 1 85 ? 17.961 13.660 -3.188 1.00 97.12 85 THR A N 1
ATOM 666 C CA . THR A 1 85 ? 16.824 14.593 -3.115 1.00 97.12 85 THR A CA 1
ATOM 667 C C . THR A 1 85 ? 15.537 13.928 -3.611 1.00 97.12 85 THR A C 1
ATOM 669 O O . THR A 1 85 ? 15.573 12.882 -4.259 1.00 97.12 85 THR A O 1
ATOM 672 N N . GLU A 1 86 ? 14.380 14.532 -3.335 1.00 97.19 86 GLU A N 1
ATOM 673 C CA . GLU A 1 86 ? 13.096 14.049 -3.864 1.00 97.19 86 GLU A CA 1
ATOM 674 C C . GLU A 1 86 ? 13.059 14.055 -5.401 1.00 97.19 86 GLU A C 1
ATOM 676 O O . GLU A 1 86 ? 12.595 13.099 -6.021 1.00 97.19 86 GLU A O 1
ATOM 681 N N . SER A 1 87 ? 13.599 15.106 -6.023 1.00 96.19 87 SER A N 1
ATOM 682 C CA . SER A 1 87 ? 13.706 15.199 -7.481 1.00 96.19 87 SER A CA 1
ATOM 683 C C . SER A 1 87 ? 14.593 14.091 -8.046 1.00 96.19 87 SER A C 1
ATOM 685 O O . SER A 1 87 ? 14.221 13.450 -9.029 1.00 96.19 87 SER A O 1
ATOM 687 N N . ASP A 1 88 ? 15.735 13.821 -7.404 1.00 96.06 88 ASP A N 1
ATOM 688 C CA . ASP A 1 88 ? 16.623 12.724 -7.802 1.00 96.06 88 ASP A CA 1
ATOM 689 C C . ASP A 1 88 ? 15.926 11.370 -7.652 1.00 96.06 88 ASP A C 1
ATOM 691 O O . ASP A 1 88 ? 16.055 10.513 -8.526 1.00 96.06 88 ASP A O 1
ATOM 695 N N . PHE A 1 89 ? 15.159 11.182 -6.575 1.00 98.06 89 PHE A N 1
ATOM 696 C CA . PHE A 1 89 ? 14.394 9.965 -6.331 1.00 98.06 89 PHE A CA 1
ATOM 697 C C . PHE A 1 89 ? 13.380 9.726 -7.455 1.00 98.06 89 PHE A C 1
ATOM 699 O O . PHE A 1 89 ? 13.411 8.675 -8.093 1.00 98.06 89 PHE A O 1
ATOM 706 N N . LEU A 1 90 ? 12.541 10.718 -7.770 1.00 96.06 90 LEU A N 1
ATOM 707 C CA . LEU A 1 90 ? 11.521 10.613 -8.820 1.00 96.06 90 LEU A CA 1
ATOM 708 C C . LEU A 1 90 ? 12.110 10.350 -10.213 1.00 96.06 90 LEU A C 1
ATOM 710 O O . LEU A 1 90 ? 11.528 9.601 -11.002 1.00 96.06 90 LEU A O 1
ATOM 714 N N . LEU A 1 91 ? 13.270 10.937 -10.517 1.00 93.81 91 LEU A N 1
ATOM 715 C CA . LEU A 1 91 ? 13.982 10.675 -11.768 1.00 93.81 91 LEU A CA 1
ATOM 716 C C . LEU A 1 91 ? 14.526 9.242 -11.821 1.00 93.81 91 LEU A C 1
ATOM 718 O O . LEU A 1 91 ? 14.443 8.587 -12.862 1.00 93.81 91 LEU A O 1
ATOM 722 N N . GLN A 1 92 ? 15.060 8.739 -10.707 1.00 96.12 92 GLN A N 1
ATOM 723 C CA . GLN A 1 92 ? 15.702 7.429 -10.656 1.00 96.12 92 GLN A CA 1
ATOM 724 C C . GLN A 1 92 ? 14.704 6.268 -10.626 1.00 96.12 92 GLN A C 1
ATOM 726 O O . GLN A 1 92 ? 14.931 5.282 -11.335 1.00 96.12 92 GLN A O 1
ATOM 731 N N . ILE A 1 93 ? 13.593 6.368 -9.880 1.00 96.12 93 ILE A N 1
ATOM 732 C CA . ILE A 1 93 ? 12.674 5.233 -9.654 1.00 96.12 93 ILE A CA 1
ATOM 733 C C . ILE A 1 93 ? 12.154 4.604 -10.947 1.00 96.12 93 ILE A C 1
ATOM 735 O O . ILE A 1 93 ? 12.019 3.390 -11.004 1.00 96.12 93 ILE A O 1
ATOM 739 N N . ARG A 1 94 ? 11.938 5.386 -12.010 1.00 91.38 94 ARG A N 1
ATOM 740 C CA . ARG A 1 94 ? 11.452 4.865 -13.301 1.00 91.38 94 ARG A CA 1
ATOM 741 C C . ARG A 1 94 ? 12.467 3.960 -13.999 1.00 91.38 94 ARG A C 1
ATOM 743 O O . ARG A 1 94 ? 12.084 3.065 -14.740 1.00 91.38 94 ARG A O 1
ATOM 750 N N . SER A 1 95 ? 13.758 4.212 -13.783 1.00 91.06 95 SER A N 1
ATOM 751 C CA . SER A 1 95 ? 14.843 3.389 -14.331 1.00 91.06 95 SER A CA 1
ATOM 752 C C . SER A 1 95 ? 15.184 2.197 -13.433 1.00 91.06 95 SER A C 1
ATOM 754 O O . SER A 1 95 ? 15.571 1.139 -13.926 1.00 91.06 95 SER A O 1
ATOM 756 N N . VAL A 1 96 ? 15.028 2.367 -12.117 1.00 96.25 96 VAL A N 1
ATOM 757 C CA . VAL A 1 96 ? 15.316 1.340 -11.110 1.00 96.25 96 VAL A CA 1
ATOM 758 C C . VAL A 1 96 ? 14.202 0.290 -11.053 1.00 96.25 96 VAL A C 1
ATOM 760 O O . VAL A 1 96 ? 14.501 -0.902 -10.989 1.00 96.25 96 VAL A O 1
ATOM 763 N N . TYR A 1 97 ? 12.947 0.738 -11.137 1.00 96.88 97 TYR A N 1
ATOM 764 C CA . TYR A 1 97 ? 11.725 -0.067 -11.089 1.00 96.88 97 TYR A CA 1
ATOM 765 C C . TYR A 1 97 ? 10.944 0.106 -12.405 1.00 96.88 97 TYR A C 1
ATOM 767 O O . TYR A 1 97 ? 9.990 0.891 -12.466 1.00 96.88 97 TYR A O 1
ATOM 775 N N . PRO A 1 98 ? 11.369 -0.558 -13.499 1.00 93.94 98 PRO A N 1
ATOM 776 C CA . PRO A 1 98 ? 10.746 -0.412 -14.819 1.00 93.94 98 PRO A CA 1
ATOM 777 C C . PRO A 1 98 ? 9.262 -0.817 -14.846 1.00 93.94 98 PRO A C 1
ATOM 779 O O . PRO A 1 98 ? 8.519 -0.363 -15.716 1.00 93.94 98 PRO A O 1
ATOM 782 N N . GLU A 1 99 ? 8.813 -1.613 -13.876 1.00 95.88 99 GLU A N 1
ATOM 783 C CA . GLU A 1 99 ? 7.418 -1.984 -13.629 1.00 95.88 99 GLU A CA 1
ATOM 784 C C . GLU A 1 99 ? 6.493 -0.770 -13.449 1.00 95.88 99 GLU A C 1
ATOM 786 O O . GLU A 1 99 ? 5.324 -0.829 -13.823 1.00 95.88 99 GLU A O 1
ATOM 791 N N . LEU A 1 100 ? 7.008 0.379 -12.994 1.00 94.25 100 LEU A N 1
ATOM 792 C CA . LEU A 1 100 ? 6.238 1.630 -12.942 1.00 94.25 100 LEU A CA 1
ATOM 793 C C . LEU A 1 100 ? 5.772 2.105 -14.328 1.00 94.25 100 LEU A C 1
ATOM 795 O O . LEU A 1 100 ? 4.815 2.870 -14.441 1.00 94.25 100 LEU A O 1
ATOM 799 N N . GLY A 1 101 ? 6.424 1.652 -15.401 1.00 90.88 101 GLY A N 1
ATOM 800 C CA . GLY A 1 101 ? 5.999 1.909 -16.774 1.00 90.88 101 GLY A CA 1
ATOM 801 C C . GLY A 1 101 ? 4.788 1.084 -17.219 1.00 90.88 101 GLY A C 1
ATOM 802 O O . GLY A 1 101 ? 4.292 1.308 -18.323 1.00 90.88 101 GLY A O 1
ATOM 803 N N . TYR A 1 102 ? 4.323 0.124 -16.408 1.00 92.56 102 TYR A N 1
ATOM 804 C CA . TYR A 1 102 ? 3.281 -0.834 -16.799 1.00 92.56 102 TYR A CA 1
ATOM 805 C C . TYR A 1 102 ? 1.874 -0.289 -16.587 1.00 92.56 102 TYR A C 1
ATOM 807 O O . TYR A 1 102 ? 0.934 -0.820 -17.175 1.00 92.56 102 TYR A O 1
ATOM 815 N N . PHE A 1 103 ? 1.732 0.783 -15.803 1.00 89.25 103 PHE A N 1
ATOM 816 C CA . PHE A 1 103 ? 0.476 1.494 -15.573 1.00 89.25 103 PHE A CA 1
ATOM 817 C C . PHE A 1 103 ? 0.027 2.267 -16.826 1.00 89.25 103 PHE A C 1
ATOM 819 O O . PHE A 1 103 ? 0.008 3.496 -16.872 1.00 89.25 103 PHE A O 1
ATOM 826 N N . LYS A 1 104 ? -0.319 1.514 -17.873 1.00 80.25 104 LYS A N 1
ATOM 827 C CA . LYS A 1 104 ? -0.877 1.957 -19.152 1.00 80.25 104 LYS A CA 1
ATOM 828 C C . LYS A 1 104 ? -2.023 1.023 -19.552 1.00 80.25 104 LYS A C 1
ATOM 830 O O . LYS A 1 104 ? -1.968 -0.174 -19.288 1.00 80.25 104 LYS A O 1
ATOM 835 N N . GLY A 1 105 ? -3.031 1.542 -20.247 1.00 71.06 105 GLY A N 1
ATOM 836 C CA . GLY A 1 105 ? -4.149 0.730 -20.745 1.00 71.06 105 GLY A CA 1
ATOM 837 C C . GLY A 1 105 ? -5.294 0.572 -19.740 1.00 71.06 105 GLY A C 1
ATOM 838 O O . GLY A 1 105 ? -5.591 1.495 -18.980 1.00 71.06 105 GLY A O 1
ATOM 839 N N . ARG A 1 106 ? -5.999 -0.566 -19.786 1.00 70.88 106 ARG A N 1
ATOM 840 C CA . ARG A 1 106 ? -7.234 -0.805 -19.013 1.00 70.88 106 ARG A CA 1
ATOM 841 C C . ARG A 1 106 ? -6.957 -1.349 -17.607 1.00 70.88 106 ARG A C 1
ATOM 843 O O . ARG A 1 106 ? -6.147 -2.259 -17.439 1.00 70.88 106 ARG A O 1
ATOM 850 N N . ILE A 1 107 ? -7.710 -0.848 -16.628 1.00 74.88 107 ILE A N 1
ATOM 851 C CA . ILE A 1 107 ? -7.733 -1.308 -15.229 1.00 74.88 107 ILE A CA 1
ATOM 852 C C . ILE A 1 107 ? -9.166 -1.689 -14.851 1.00 74.88 107 ILE A C 1
ATOM 854 O O . ILE A 1 107 ? -10.106 -1.008 -15.259 1.00 74.88 107 ILE A O 1
ATOM 858 N N . ASP A 1 108 ? -9.323 -2.751 -14.060 1.00 61.06 108 ASP A N 1
ATOM 859 C CA . ASP A 1 108 ? -10.617 -3.330 -13.656 1.00 61.06 108 ASP A CA 1
ATOM 860 C C . ASP A 1 108 ? -11.347 -2.590 -12.517 1.00 61.06 108 ASP A C 1
ATOM 862 O O . ASP A 1 108 ? -12.287 -3.121 -11.929 1.00 61.06 108 ASP A O 1
ATOM 866 N N . LEU A 1 109 ? -10.969 -1.350 -12.200 1.00 58.66 109 LEU A N 1
ATOM 867 C CA . LEU A 1 109 ? -11.502 -0.634 -11.041 1.00 58.66 109 LEU A CA 1
ATOM 868 C C . LEU A 1 109 ? -12.066 0.735 -11.417 1.00 58.66 109 LEU A C 1
ATOM 870 O O . LEU A 1 109 ? -11.422 1.555 -12.070 1.00 58.66 109 LEU A O 1
ATOM 874 N N . THR A 1 110 ? -13.274 1.006 -10.927 1.00 51.91 110 THR A N 1
ATOM 875 C CA . THR A 1 110 ? -13.742 2.374 -10.700 1.00 51.91 110 THR A CA 1
ATOM 876 C C . THR A 1 110 ? -12.930 2.972 -9.551 1.00 51.91 110 THR A C 1
ATOM 878 O O . THR A 1 110 ? -12.887 2.347 -8.487 1.00 51.91 110 THR A O 1
ATOM 881 N N . PRO A 1 111 ? -12.304 4.154 -9.718 1.00 50.44 111 PRO A N 1
ATOM 882 C CA . PRO A 1 111 ? -11.602 4.823 -8.630 1.00 50.44 111 PRO A CA 1
ATOM 883 C C . PRO A 1 111 ? -12.507 4.958 -7.402 1.00 50.44 111 PRO A C 1
ATOM 885 O O . PRO A 1 111 ? -13.704 5.223 -7.543 1.00 50.44 111 PRO A O 1
ATOM 888 N N . ASP A 1 112 ? -11.940 4.814 -6.201 1.00 51.78 112 ASP A N 1
ATOM 889 C CA . ASP A 1 112 ? -12.622 5.212 -4.967 1.00 51.78 112 ASP A CA 1
ATOM 890 C C . ASP A 1 112 ? -13.157 6.646 -5.150 1.00 51.78 112 ASP A C 1
ATOM 892 O O . ASP A 1 112 ? -12.452 7.521 -5.661 1.00 51.78 112 ASP A O 1
ATOM 896 N N . ALA A 1 113 ? -14.406 6.906 -4.752 1.00 51.78 113 ALA A N 1
ATOM 897 C CA . ALA A 1 113 ? -15.024 8.228 -4.851 1.00 51.78 113 ALA A CA 1
ATOM 898 C C . ALA A 1 113 ? -14.164 9.315 -4.171 1.00 51.78 113 ALA A C 1
ATOM 900 O O . ALA A 1 113 ? -14.158 10.473 -4.598 1.00 51.78 113 ALA A O 1
ATOM 901 N N . SER A 1 114 ? -13.378 8.930 -3.156 1.00 49.56 114 SER A N 1
ATOM 902 C CA . SER A 1 114 ? -12.404 9.793 -2.479 1.00 49.56 114 SER A CA 1
ATOM 903 C C . SER A 1 114 ? -11.231 10.243 -3.369 1.00 49.56 114 SER A C 1
ATOM 905 O O . SER A 1 114 ? -10.572 11.227 -3.046 1.00 49.56 114 SER A O 1
ATOM 907 N N . ALA A 1 115 ? -11.007 9.600 -4.515 1.00 53.00 115 ALA A N 1
ATOM 908 C CA . ALA A 1 115 ? -9.938 9.871 -5.473 1.00 53.00 115 ALA A CA 1
ATOM 909 C C . ALA A 1 115 ? -10.459 10.283 -6.862 1.00 53.00 115 ALA A C 1
ATOM 911 O O . ALA A 1 115 ? -9.671 10.337 -7.799 1.00 53.00 115 ALA A O 1
ATOM 912 N N . SER A 1 116 ? -11.754 10.602 -7.007 1.00 65.06 116 SER A N 1
ATOM 913 C CA . SER A 1 116 ? -12.334 11.016 -8.292 1.00 65.06 116 SER A CA 1
ATOM 914 C C . SER A 1 116 ? -11.623 12.253 -8.850 1.00 65.06 116 SER A C 1
ATOM 916 O O . SER A 1 116 ? -11.875 13.383 -8.429 1.00 65.06 116 SER A O 1
ATOM 918 N N . VAL A 1 117 ? -10.744 12.020 -9.817 1.00 75.81 117 VAL A N 1
ATOM 919 C CA . VAL A 1 117 ? -10.043 13.018 -10.622 1.00 75.81 117 VAL A CA 1
ATOM 920 C C . VAL A 1 117 ? -10.321 12.717 -12.096 1.00 75.81 117 VAL A C 1
ATOM 922 O O . VAL A 1 117 ? -10.572 11.559 -12.433 1.00 75.81 117 VAL A O 1
ATOM 925 N N . PRO A 1 118 ? -10.313 13.720 -12.989 1.00 82.88 118 PRO A N 1
ATOM 926 C CA . PRO A 1 118 ? -10.579 13.524 -14.414 1.00 82.88 118 PRO A CA 1
ATOM 927 C C . PRO A 1 118 ? -9.357 12.922 -15.138 1.00 82.88 118 PRO A C 1
ATOM 929 O O . PRO A 1 118 ? -8.888 13.475 -16.127 1.00 82.88 118 PRO A O 1
ATOM 932 N N . LEU A 1 119 ? -8.827 11.812 -14.620 1.00 83.75 119 LEU A N 1
ATOM 933 C CA . LEU A 1 119 ? -7.693 11.066 -15.165 1.00 83.75 119 LEU A CA 1
ATOM 934 C C . LEU A 1 119 ? -8.132 9.644 -15.526 1.00 83.75 119 LEU A C 1
ATOM 936 O O . LEU A 1 119 ? -9.117 9.124 -14.994 1.00 83.75 119 LEU A O 1
ATOM 940 N N . ALA A 1 120 ? -7.389 8.995 -16.421 1.00 85.12 120 ALA A N 1
ATOM 941 C CA . ALA A 1 120 ? -7.619 7.588 -16.732 1.00 85.12 120 ALA A CA 1
ATOM 942 C C . ALA A 1 120 ? -7.303 6.706 -15.510 1.00 85.12 120 ALA A C 1
ATOM 944 O O . ALA A 1 120 ? -6.388 7.007 -14.748 1.00 85.12 120 ALA A O 1
ATOM 945 N N . ALA A 1 121 ? -8.001 5.577 -15.347 1.00 85.69 121 ALA A N 1
ATOM 946 C CA . ALA A 1 121 ? -7.792 4.681 -14.202 1.00 85.69 121 ALA A CA 1
ATOM 947 C C . ALA A 1 121 ? -6.324 4.226 -14.055 1.00 85.69 121 ALA A C 1
ATOM 949 O O . ALA A 1 121 ? -5.796 4.207 -12.948 1.00 85.69 121 ALA A O 1
ATOM 950 N N . ALA A 1 122 ? -5.635 3.950 -15.170 1.00 86.88 122 ALA A N 1
ATOM 951 C CA . ALA A 1 122 ? -4.207 3.621 -15.162 1.00 86.88 122 ALA A CA 1
ATOM 952 C C . ALA A 1 122 ? -3.309 4.751 -14.655 1.00 86.88 122 ALA A C 1
ATOM 954 O O . ALA A 1 1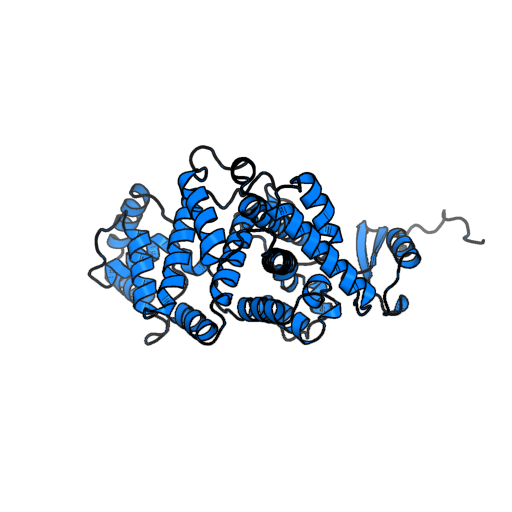22 ? -2.347 4.502 -13.933 1.00 86.88 122 ALA A O 1
ATOM 955 N N . GLU A 1 123 ? -3.647 5.994 -14.979 1.00 89.62 123 GLU A N 1
ATOM 956 C CA . GLU A 1 123 ? -2.924 7.158 -14.482 1.00 89.62 123 GLU A CA 1
ATOM 957 C C . GLU A 1 123 ? -3.189 7.382 -12.988 1.00 89.62 123 GLU A C 1
ATOM 959 O O . GLU A 1 123 ? -2.262 7.686 -12.240 1.00 89.62 123 GLU A O 1
ATOM 964 N N . VAL A 1 124 ? -4.427 7.153 -12.533 1.00 90.69 124 VAL A N 1
ATOM 965 C CA . VAL A 1 124 ? -4.781 7.199 -11.107 1.00 90.69 124 VAL A CA 1
ATOM 966 C C . VAL A 1 124 ? -3.953 6.194 -10.308 1.00 90.69 124 VAL A C 1
ATOM 968 O O . VAL A 1 124 ? -3.314 6.596 -9.336 1.00 90.69 124 VAL A O 1
ATOM 971 N N . GLU A 1 125 ? -3.912 4.922 -10.717 1.00 91.31 125 GLU A N 1
ATOM 972 C CA . GLU A 1 125 ? -3.113 3.906 -10.014 1.00 91.31 125 GLU A CA 1
ATOM 973 C C . GLU A 1 125 ? -1.612 4.227 -10.088 1.00 91.31 125 GLU A C 1
ATOM 975 O O . GLU A 1 125 ? -0.943 4.204 -9.061 1.00 91.31 125 GLU A O 1
ATOM 980 N N . SER A 1 126 ? -1.095 4.667 -11.244 1.00 93.25 126 SER A N 1
ATOM 981 C CA . SER A 1 126 ? 0.304 5.110 -11.377 1.00 93.25 126 SER A CA 1
ATOM 982 C C . SER A 1 126 ? 0.679 6.204 -10.371 1.00 93.25 126 SER A C 1
ATOM 984 O O . SER A 1 126 ? 1.740 6.151 -9.742 1.00 93.25 126 SER A O 1
ATOM 986 N N . LEU A 1 127 ? -0.184 7.211 -10.201 1.00 94.94 127 LEU A N 1
ATOM 987 C CA . LEU A 1 127 ? 0.044 8.310 -9.262 1.00 94.94 127 LEU A CA 1
ATOM 988 C C . LEU A 1 127 ? -0.116 7.865 -7.804 1.00 94.94 127 LEU A C 1
ATOM 990 O O . LEU A 1 127 ? 0.616 8.352 -6.943 1.00 94.94 127 LEU A O 1
ATOM 994 N N . ARG A 1 128 ? -1.019 6.922 -7.512 1.00 95.25 128 ARG A N 1
ATOM 995 C CA . ARG A 1 128 ? -1.132 6.304 -6.181 1.00 95.25 128 ARG A CA 1
ATOM 996 C C . ARG A 1 128 ? 0.133 5.538 -5.812 1.00 95.25 128 ARG A C 1
ATOM 998 O O . ARG A 1 128 ? 0.706 5.790 -4.753 1.00 95.25 128 ARG A O 1
ATOM 1005 N N . THR A 1 129 ? 0.622 4.686 -6.712 1.00 96.81 129 THR A N 1
ATOM 1006 C CA . THR A 1 129 ? 1.866 3.934 -6.523 1.00 96.81 129 THR A CA 1
ATOM 1007 C C . THR A 1 129 ? 3.062 4.878 -6.350 1.00 96.81 129 THR A C 1
ATOM 1009 O O . THR A 1 129 ? 3.856 4.704 -5.425 1.00 96.81 129 THR A O 1
ATOM 1012 N N . GLN A 1 130 ? 3.171 5.940 -7.160 1.00 97.19 130 GLN A N 1
ATOM 1013 C CA . GLN A 1 130 ? 4.211 6.966 -6.989 1.00 97.19 130 GLN A CA 1
ATOM 1014 C C . GLN A 1 130 ? 4.107 7.682 -5.632 1.00 97.19 130 GLN A C 1
ATOM 1016 O O . GLN A 1 130 ? 5.126 7.880 -4.970 1.00 97.19 130 GLN A O 1
ATOM 1021 N N . GLY A 1 131 ? 2.896 8.025 -5.181 1.00 97.94 131 GLY A N 1
ATOM 1022 C CA . GLY A 1 131 ? 2.658 8.610 -3.857 1.00 97.94 131 GLY A CA 1
ATOM 1023 C C . GLY A 1 131 ? 3.054 7.680 -2.705 1.00 97.94 131 GLY A C 1
ATOM 1024 O O . GLY A 1 131 ? 3.635 8.130 -1.713 1.00 97.94 131 GLY A O 1
ATOM 1025 N N . ALA A 1 132 ? 2.810 6.376 -2.849 1.00 98.44 132 ALA A N 1
ATOM 1026 C CA . ALA A 1 132 ? 3.243 5.367 -1.889 1.00 98.44 132 ALA A CA 1
ATOM 1027 C C . ALA A 1 132 ? 4.777 5.262 -1.839 1.00 98.44 132 ALA A C 1
ATOM 1029 O O . ALA A 1 132 ? 5.369 5.288 -0.758 1.00 98.44 132 ALA A O 1
ATOM 1030 N N . MET A 1 133 ? 5.448 5.240 -2.996 1.00 98.62 133 MET A N 1
ATOM 1031 C CA . MET A 1 133 ? 6.916 5.219 -3.068 1.00 98.62 133 MET A CA 1
ATOM 1032 C C . MET A 1 133 ? 7.555 6.486 -2.485 1.00 98.62 133 MET A C 1
ATOM 1034 O O . MET A 1 133 ? 8.542 6.392 -1.756 1.00 98.62 133 MET A O 1
ATOM 1038 N N . LEU A 1 134 ? 6.979 7.665 -2.745 1.00 98.62 134 LEU A N 1
ATOM 1039 C CA . LEU A 1 134 ? 7.394 8.919 -2.107 1.00 98.62 134 LEU A CA 1
ATOM 1040 C C . LEU A 1 134 ? 7.209 8.873 -0.586 1.00 98.62 134 LEU A C 1
ATOM 1042 O O . LEU A 1 134 ? 8.077 9.321 0.158 1.00 98.62 134 LEU A O 1
ATOM 1046 N N . SER A 1 135 ? 6.120 8.270 -0.110 1.00 98.56 135 SER A N 1
ATOM 1047 C CA . SER A 1 135 ? 5.877 8.097 1.325 1.00 98.56 135 SER A CA 1
ATOM 1048 C C . SER A 1 135 ? 6.952 7.229 1.981 1.00 98.56 135 SER A C 1
ATOM 1050 O O . SER A 1 135 ? 7.446 7.586 3.052 1.00 98.56 135 SER A O 1
ATOM 1052 N N . VAL A 1 136 ? 7.388 6.150 1.317 1.00 98.62 136 VAL A N 1
ATOM 1053 C CA . VAL A 1 136 ? 8.549 5.352 1.748 1.00 98.62 136 VAL A CA 1
ATOM 1054 C C . VAL A 1 136 ? 9.816 6.210 1.771 1.00 98.62 136 VAL A C 1
ATOM 1056 O O . VAL A 1 136 ? 10.520 6.229 2.781 1.00 98.62 136 VAL A O 1
ATOM 1059 N N . PHE A 1 137 ? 10.085 6.964 0.701 1.00 98.62 137 PHE A N 1
ATOM 1060 C CA . PHE A 1 137 ? 11.239 7.861 0.616 1.00 98.62 137 PHE A CA 1
ATOM 1061 C C . PHE A 1 137 ? 11.289 8.852 1.785 1.00 98.62 137 PHE A C 1
ATOM 1063 O O . PHE A 1 137 ? 12.288 8.887 2.510 1.00 98.62 137 PHE A O 1
ATOM 1070 N N . TRP A 1 138 ? 10.221 9.618 2.018 1.00 98.62 138 TRP A N 1
ATOM 1071 C CA . TRP A 1 138 ? 10.184 10.633 3.071 1.00 98.62 138 TRP A CA 1
ATOM 1072 C C . TRP A 1 138 ? 10.326 10.020 4.460 1.00 98.62 138 TRP A C 1
ATOM 1074 O O . TRP A 1 138 ? 11.064 10.526 5.307 1.00 98.62 138 TRP A O 1
ATOM 1084 N N . VAL A 1 139 ? 9.648 8.898 4.695 1.00 98.25 139 VAL A N 1
ATOM 1085 C CA . VAL A 1 139 ? 9.655 8.230 5.995 1.00 98.25 139 VAL A CA 1
ATOM 1086 C C . VAL A 1 139 ? 10.988 7.573 6.285 1.00 98.25 139 VAL A C 1
ATOM 1088 O O . VAL A 1 139 ? 11.380 7.596 7.444 1.00 98.25 139 VAL A O 1
ATOM 1091 N N . CYS A 1 140 ? 11.726 7.061 5.298 1.00 98.19 140 CYS A N 1
ATOM 1092 C CA . CYS A 1 140 ? 13.053 6.473 5.506 1.00 98.19 140 CYS A CA 1
ATOM 1093 C C . CYS A 1 140 ? 14.168 7.535 5.575 1.00 98.19 140 CYS A C 1
ATOM 1095 O O . CYS A 1 140 ? 15.074 7.395 6.398 1.00 98.19 140 CYS A O 1
ATOM 1097 N N . SER A 1 141 ? 14.040 8.651 4.849 1.00 97.38 141 SER A N 1
ATOM 1098 C CA . SER A 1 141 ? 14.980 9.795 4.870 1.00 97.38 141 SER A CA 1
ATOM 1099 C C . SER A 1 141 ? 14.662 10.885 5.915 1.00 97.38 141 SER A C 1
ATOM 1101 O O . SER A 1 141 ? 15.334 11.906 6.005 1.00 97.38 141 SER A O 1
ATOM 1103 N N . ASN A 1 142 ? 13.650 10.670 6.759 1.00 97.56 142 ASN A N 1
ATOM 1104 C CA . ASN A 1 142 ? 13.238 11.578 7.841 1.00 97.56 142 ASN A CA 1
ATOM 1105 C C . ASN A 1 142 ? 12.788 12.973 7.361 1.00 97.56 142 ASN A C 1
ATOM 1107 O O . ASN A 1 142 ? 13.048 13.983 8.013 1.00 97.56 142 ASN A O 1
ATOM 1111 N N . GLN A 1 143 ? 12.099 13.023 6.227 1.00 97.81 143 GLN A N 1
ATOM 1112 C CA . GLN A 1 143 ? 11.636 14.248 5.580 1.00 97.81 143 GLN A CA 1
ATOM 1113 C C . GLN A 1 143 ? 10.194 14.585 5.983 1.00 97.81 143 GLN A C 1
ATOM 1115 O O . GLN A 1 143 ? 9.258 14.465 5.191 1.00 97.81 143 GLN A O 1
ATOM 1120 N N . TYR A 1 144 ? 10.014 14.980 7.248 1.00 98.56 144 TYR A N 1
ATOM 1121 C CA . TYR A 1 144 ? 8.700 15.328 7.805 1.00 98.56 144 TYR A CA 1
ATOM 1122 C C . TYR A 1 144 ? 8.012 16.448 7.020 1.00 98.56 144 TYR A C 1
ATOM 1124 O O . TYR A 1 144 ? 6.861 16.295 6.614 1.00 98.56 144 TYR A O 1
ATOM 1132 N N . ASP A 1 145 ? 8.723 17.550 6.759 1.00 98.44 145 ASP A N 1
ATOM 1133 C CA . ASP A 1 145 ? 8.149 18.722 6.092 1.00 98.44 145 ASP A CA 1
ATOM 1134 C C . ASP A 1 145 ? 7.617 18.371 4.699 1.00 98.44 145 ASP A C 1
ATOM 1136 O O . ASP A 1 145 ? 6.529 18.802 4.319 1.00 98.44 145 ASP A O 1
ATOM 1140 N N . GLN A 1 146 ? 8.344 17.533 3.957 1.00 98.44 146 GLN A N 1
ATOM 1141 C CA . GLN A 1 146 ? 7.935 17.047 2.645 1.00 98.44 146 GLN A CA 1
ATOM 1142 C C . GLN A 1 146 ? 6.725 16.119 2.748 1.00 98.44 146 GLN A C 1
ATOM 1144 O O . GLN A 1 146 ? 5.800 16.258 1.951 1.00 98.44 146 GLN A O 1
ATOM 1149 N N . PHE A 1 147 ? 6.689 15.238 3.753 1.00 98.69 147 PHE A N 1
ATOM 1150 C CA . PHE A 1 147 ? 5.569 14.329 3.989 1.00 98.69 147 PHE A CA 1
ATOM 1151 C C . PHE A 1 147 ? 4.255 15.079 4.258 1.00 98.69 147 PHE A C 1
ATOM 1153 O O . PHE A 1 147 ? 3.197 14.651 3.797 1.00 98.69 147 PHE A O 1
ATOM 1160 N N . VAL A 1 148 ? 4.303 16.211 4.971 1.00 98.62 148 VAL A N 1
ATOM 1161 C CA . VAL A 1 148 ? 3.100 16.939 5.414 1.00 98.62 148 VAL A CA 1
ATOM 1162 C C . VAL A 1 148 ? 2.745 18.176 4.582 1.00 98.62 148 VAL A C 1
ATOM 1164 O O . VAL A 1 148 ? 1.728 18.818 4.864 1.00 98.62 148 VAL A O 1
ATOM 1167 N N . ARG A 1 149 ? 3.549 18.544 3.572 1.00 98.00 149 ARG A N 1
ATOM 1168 C CA . ARG A 1 149 ? 3.450 19.857 2.899 1.00 98.00 149 ARG A CA 1
ATOM 1169 C C . ARG A 1 149 ? 2.076 20.169 2.300 1.00 98.00 149 ARG A C 1
ATOM 1171 O O . ARG A 1 149 ? 1.611 21.299 2.436 1.00 98.00 149 ARG A O 1
ATOM 1178 N N . GLY A 1 150 ? 1.403 19.185 1.706 1.00 96.56 150 GLY A N 1
ATOM 1179 C CA . GLY A 1 150 ? 0.064 19.346 1.130 1.00 96.56 150 GLY A CA 1
ATOM 1180 C C . GLY A 1 150 ? -1.092 19.079 2.095 1.00 96.56 150 GLY A C 1
ATOM 1181 O O . GLY A 1 150 ? -2.249 19.282 1.728 1.00 96.56 150 GLY A O 1
ATOM 1182 N N . GLN A 1 151 ? -0.824 18.631 3.324 1.00 97.88 151 GLN A N 1
ATOM 1183 C CA . GLN A 1 151 ? -1.882 18.320 4.284 1.00 97.88 151 GLN A CA 1
ATOM 1184 C C . GLN A 1 151 ? -2.570 19.589 4.804 1.00 97.88 151 GLN A C 1
ATOM 1186 O O . GLN A 1 151 ? -1.931 20.620 5.050 1.00 97.88 151 GLN A O 1
ATOM 1191 N N . ASN A 1 152 ? -3.880 19.482 5.053 1.00 95.81 152 ASN A N 1
ATOM 1192 C CA . ASN A 1 152 ? -4.666 20.532 5.696 1.00 95.81 152 ASN A CA 1
ATOM 1193 C C . ASN A 1 152 ? -4.027 20.918 7.046 1.00 95.81 152 ASN A C 1
ATOM 1195 O O . ASN A 1 152 ? -3.921 20.053 7.914 1.00 95.81 152 ASN A O 1
ATOM 1199 N N . PRO A 1 153 ? -3.663 22.196 7.282 1.00 96.19 153 PRO A N 1
ATOM 1200 C CA . PRO A 1 153 ? -3.003 22.617 8.519 1.00 96.19 153 PRO A CA 1
ATOM 1201 C C . PRO A 1 153 ? -3.747 22.254 9.812 1.00 96.19 153 PRO A C 1
ATOM 1203 O O . PRO A 1 153 ? -3.106 22.096 10.845 1.00 96.19 153 PRO A O 1
ATOM 1206 N N . LYS A 1 154 ? -5.082 22.124 9.774 1.00 95.12 154 LYS A N 1
ATOM 1207 C CA . LYS A 1 154 ? -5.897 21.777 10.952 1.00 95.12 154 LYS A CA 1
ATOM 1208 C C . LYS A 1 154 ? -5.854 20.295 11.325 1.00 95.12 154 LYS A C 1
ATOM 1210 O O . LYS A 1 154 ? -6.128 19.964 12.470 1.00 95.12 154 LYS A O 1
ATOM 1215 N N . GLU A 1 155 ? -5.539 19.430 10.368 1.00 94.62 155 GLU A N 1
ATOM 1216 C CA . GLU A 1 155 ? -5.486 17.971 10.545 1.00 94.62 155 GLU A CA 1
ATOM 1217 C C . GLU A 1 155 ? -4.100 17.410 10.219 1.00 94.62 155 GLU A C 1
ATOM 1219 O O . GLU A 1 155 ? -3.922 16.202 10.087 1.00 94.62 155 GLU A O 1
ATOM 1224 N N . ARG A 1 156 ? -3.111 18.288 10.056 1.00 98.00 156 ARG A N 1
ATOM 1225 C CA . ARG A 1 156 ? -1.752 17.923 9.685 1.00 98.00 156 ARG A CA 1
ATOM 1226 C C . ARG A 1 156 ? -1.168 16.963 10.715 1.00 98.00 156 ARG A C 1
ATOM 1228 O O . ARG A 1 156 ? -1.267 17.223 11.914 1.00 98.00 156 ARG A O 1
ATOM 1235 N N . LEU A 1 157 ? -0.535 15.898 10.230 1.00 98.56 157 LEU A N 1
ATOM 1236 C CA . LEU A 1 157 ? 0.233 14.971 11.049 1.00 98.56 157 LEU A CA 1
ATOM 1237 C C . LEU A 1 157 ? 1.224 15.751 11.910 1.00 98.56 157 LEU A C 1
ATOM 1239 O O . LEU A 1 157 ? 1.962 16.589 11.407 1.00 98.56 157 LEU A O 1
ATOM 1243 N N . THR A 1 158 ? 1.223 15.488 13.207 1.00 98.50 158 THR A N 1
ATOM 1244 C CA . THR A 1 158 ? 2.076 16.182 14.165 1.00 98.50 158 THR A CA 1
ATOM 1245 C C . THR A 1 158 ? 3.485 15.598 14.187 1.00 98.50 158 THR A C 1
ATOM 1247 O O . THR A 1 158 ? 3.688 14.411 13.935 1.00 98.50 158 THR A O 1
ATOM 1250 N N . GLU A 1 159 ? 4.463 16.403 14.609 1.00 98.25 159 GLU A N 1
ATOM 1251 C CA . GLU A 1 159 ? 5.845 15.944 14.814 1.00 98.25 159 GLU A CA 1
ATOM 1252 C C . GLU A 1 159 ? 5.915 14.762 15.797 1.00 98.25 159 GLU A C 1
ATOM 1254 O O . GLU A 1 159 ? 6.684 13.825 15.615 1.00 98.25 159 GLU A O 1
ATOM 1259 N N . ARG A 1 160 ? 5.068 14.751 16.834 1.00 98.44 160 ARG A N 1
ATOM 1260 C CA . ARG A 1 160 ? 5.002 13.633 17.787 1.00 98.44 160 ARG A CA 1
ATOM 1261 C C . ARG A 1 160 ? 4.614 12.328 17.090 1.00 98.44 160 ARG A C 1
ATOM 1263 O O . ARG A 1 160 ? 5.255 11.302 17.313 1.00 98.44 160 ARG A O 1
ATOM 1270 N N . SER A 1 161 ? 3.563 12.376 16.280 1.00 98.44 161 SER A N 1
ATOM 1271 C CA . SER A 1 161 ? 3.075 11.237 15.506 1.00 98.44 161 SER A CA 1
ATOM 1272 C C . SER A 1 161 ? 4.096 10.805 14.450 1.00 98.44 161 SER A C 1
ATOM 1274 O O . SER A 1 161 ? 4.358 9.614 14.294 1.00 98.44 161 SER A O 1
ATOM 1276 N N . TRP A 1 162 ? 4.787 11.760 13.823 1.00 98.56 162 TRP A N 1
ATOM 1277 C CA . TRP A 1 162 ? 5.922 11.484 12.945 1.00 98.56 162 TRP A CA 1
ATOM 1278 C C . TRP A 1 162 ? 7.055 10.729 13.649 1.00 98.56 162 TRP A C 1
ATOM 1280 O O . TRP A 1 162 ? 7.517 9.702 13.152 1.00 98.56 162 TRP A O 1
ATOM 1290 N N . GLN A 1 163 ? 7.471 11.168 14.839 1.00 98.44 163 GLN A N 1
ATOM 1291 C CA . GLN A 1 163 ? 8.505 10.471 15.608 1.00 98.44 163 GLN A CA 1
ATOM 1292 C C . GLN A 1 163 ? 8.079 9.050 15.998 1.00 98.44 163 GLN A C 1
ATOM 1294 O O . GLN A 1 163 ? 8.911 8.144 16.028 1.00 98.44 163 GLN A O 1
ATOM 1299 N N . ALA A 1 164 ? 6.786 8.818 16.238 1.00 98.19 164 ALA A N 1
ATOM 1300 C CA . ALA A 1 164 ? 6.262 7.476 16.463 1.00 98.19 164 ALA A CA 1
ATOM 1301 C C . ALA A 1 164 ? 6.316 6.605 15.190 1.00 98.19 164 ALA A C 1
ATOM 1303 O O . ALA A 1 164 ? 6.718 5.444 15.283 1.00 98.19 164 ALA A O 1
ATOM 1304 N N . ILE A 1 165 ? 6.020 7.156 14.002 1.00 98.19 165 ILE A N 1
ATOM 1305 C CA . ILE A 1 165 ? 6.256 6.473 12.713 1.00 98.19 165 ILE A CA 1
ATOM 1306 C C . ILE A 1 165 ? 7.741 6.131 12.567 1.00 98.19 165 ILE A C 1
ATOM 1308 O O . ILE A 1 165 ? 8.089 4.978 12.326 1.00 98.19 165 ILE A O 1
ATOM 1312 N N . ARG A 1 166 ? 8.636 7.103 12.773 1.00 97.62 166 ARG A N 1
ATOM 1313 C CA . ARG A 1 166 ? 10.091 6.909 12.682 1.00 97.62 166 ARG A CA 1
ATOM 1314 C C . ARG A 1 166 ? 10.592 5.838 13.645 1.00 97.62 166 ARG A C 1
ATOM 1316 O O . ARG A 1 166 ? 11.400 4.990 13.264 1.00 97.62 166 ARG A O 1
ATOM 1323 N N . HIS A 1 167 ? 10.103 5.841 14.880 1.00 97.31 167 HIS A N 1
ATOM 1324 C CA . HIS A 1 167 ? 10.433 4.815 15.859 1.00 97.31 167 HIS A CA 1
ATOM 1325 C C . HIS A 1 167 ? 9.963 3.431 15.400 1.00 97.31 167 HIS A C 1
ATOM 1327 O O . HIS A 1 167 ? 10.736 2.478 15.430 1.00 97.31 167 HIS A O 1
ATOM 1333 N N . TRP A 1 168 ? 8.723 3.318 14.924 1.00 96.69 168 TRP A N 1
ATOM 1334 C CA . TRP A 1 168 ? 8.183 2.063 14.411 1.00 96.69 168 TRP A CA 1
ATOM 1335 C C . TRP A 1 168 ? 8.985 1.534 13.210 1.00 96.69 168 TRP A C 1
ATOM 1337 O O . TRP A 1 168 ? 9.379 0.369 13.197 1.00 96.69 168 TRP A O 1
ATOM 1347 N N . VAL A 1 169 ? 9.327 2.391 12.248 1.00 96.81 169 VAL A N 1
ATOM 1348 C CA . VAL A 1 169 ? 10.115 2.008 11.065 1.00 96.81 169 VAL A CA 1
ATOM 1349 C C . VAL A 1 169 ? 11.523 1.551 11.443 1.00 96.81 169 VAL A C 1
ATOM 1351 O O . VAL A 1 169 ? 11.987 0.506 10.992 1.00 96.81 169 VAL A O 1
ATOM 1354 N N . THR A 1 170 ? 12.194 2.277 12.333 1.00 96.56 170 THR A N 1
ATOM 1355 C CA . THR A 1 170 ? 13.566 1.933 12.736 1.00 96.56 170 THR A CA 1
ATOM 1356 C C . THR A 1 170 ? 13.628 0.719 13.662 1.00 96.56 170 THR A C 1
ATOM 1358 O O . THR A 1 170 ? 14.556 -0.074 13.552 1.00 96.56 170 THR A O 1
ATOM 1361 N N . LYS A 1 171 ? 12.661 0.535 14.573 1.00 95.12 171 LYS A N 1
ATOM 1362 C CA . LYS A 1 171 ? 12.734 -0.506 15.618 1.00 95.12 171 LYS A CA 1
ATOM 1363 C C . LYS A 1 171 ? 11.915 -1.755 15.333 1.00 95.12 171 LYS A C 1
ATOM 1365 O O . LYS A 1 171 ? 12.304 -2.831 15.779 1.00 95.12 171 LYS A O 1
ATOM 1370 N N . VAL A 1 172 ? 10.813 -1.634 14.599 1.00 93.38 172 VAL A N 1
ATOM 1371 C CA . VAL A 1 172 ? 9.938 -2.768 14.272 1.00 93.38 172 VAL A CA 1
ATOM 1372 C C . VAL A 1 172 ? 10.168 -3.236 12.843 1.00 93.38 172 VAL A C 1
ATOM 1374 O O . VAL A 1 172 ? 10.389 -4.425 12.635 1.00 93.38 172 VAL A O 1
ATOM 1377 N N . VAL A 1 173 ? 10.162 -2.315 11.873 1.00 95.31 173 VAL A N 1
ATOM 1378 C CA . VAL A 1 173 ? 10.435 -2.650 10.462 1.00 95.31 173 VAL A CA 1
ATOM 1379 C C . VAL A 1 173 ? 11.931 -2.879 10.230 1.00 95.31 173 VAL A C 1
ATOM 1381 O O . VAL A 1 173 ? 12.284 -3.678 9.376 1.00 95.31 173 VAL A O 1
ATOM 1384 N N . LYS A 1 174 ? 12.798 -2.275 11.058 1.00 96.25 174 LYS A N 1
ATOM 1385 C CA . LYS A 1 174 ? 14.269 -2.403 11.030 1.00 96.25 174 LYS A CA 1
ATOM 1386 C C . LYS A 1 174 ? 14.923 -1.748 9.810 1.00 96.25 174 LYS A C 1
ATOM 1388 O O . LYS A 1 174 ? 15.932 -2.227 9.307 1.00 96.25 174 LYS A O 1
ATOM 1393 N N . VAL A 1 175 ? 14.362 -0.629 9.355 1.00 96.50 175 VAL A N 1
ATOM 1394 C CA . VAL A 1 175 ? 14.997 0.244 8.359 1.00 96.50 175 VAL A CA 1
ATOM 1395 C C . VAL A 1 175 ? 15.637 1.415 9.108 1.00 96.50 175 VAL A C 1
ATOM 1397 O O . VAL A 1 175 ? 14.971 2.413 9.385 1.00 96.50 175 VAL A O 1
ATOM 1400 N N . GLU A 1 176 ? 16.901 1.274 9.521 1.00 92.19 176 GLU A N 1
ATOM 1401 C CA . GLU A 1 176 ? 17.587 2.262 10.374 1.00 92.19 176 GLU A CA 1
ATOM 1402 C C . GLU A 1 176 ? 18.814 2.887 9.704 1.00 92.19 176 GLU A C 1
ATOM 1404 O O . GLU A 1 176 ? 19.094 4.067 9.912 1.00 92.19 176 GLU A O 1
ATOM 1409 N N . SER A 1 177 ? 19.550 2.125 8.900 1.00 93.94 177 SER A N 1
ATOM 1410 C CA . SER A 1 177 ? 20.838 2.549 8.353 1.00 93.94 177 SER A CA 1
ATOM 1411 C C . SER A 1 177 ? 21.077 2.006 6.951 1.00 93.94 177 SER A C 1
ATOM 1413 O O . SER A 1 177 ? 20.401 1.089 6.508 1.00 93.94 177 SER A O 1
ATOM 1415 N N . VAL A 1 178 ? 22.131 2.481 6.282 1.00 91.19 178 VAL A N 1
ATOM 1416 C CA . VAL A 1 178 ? 22.571 1.986 4.960 1.00 91.19 178 VAL A CA 1
ATOM 1417 C C . VAL A 1 178 ? 22.792 0.467 4.881 1.00 91.19 178 VAL A C 1
ATOM 1419 O O . VAL A 1 178 ? 22.822 -0.089 3.786 1.00 91.19 178 VAL A O 1
ATOM 1422 N N . ARG A 1 179 ? 22.954 -0.222 6.021 1.00 94.25 179 ARG A N 1
ATOM 1423 C CA . ARG A 1 179 ? 23.054 -1.691 6.079 1.00 94.25 179 ARG A CA 1
ATOM 1424 C C . ARG A 1 179 ? 21.731 -2.380 5.744 1.00 94.25 179 ARG A C 1
ATOM 1426 O O . ARG A 1 179 ? 21.749 -3.519 5.295 1.00 94.25 179 ARG A O 1
ATOM 1433 N N . ASP A 1 180 ? 20.624 -1.665 5.898 1.00 96.56 180 ASP A N 1
ATOM 1434 C CA . ASP A 1 180 ? 19.259 -2.138 5.671 1.00 96.56 180 ASP A CA 1
ATOM 1435 C C . ASP A 1 180 ? 18.767 -1.788 4.253 1.00 96.56 180 ASP A C 1
ATOM 1437 O O . ASP A 1 180 ? 17.581 -1.900 3.946 1.00 96.56 180 ASP A O 1
ATOM 1441 N N . ALA A 1 181 ? 19.676 -1.367 3.362 1.00 97.69 181 ALA A N 1
ATOM 1442 C CA . ALA A 1 181 ? 19.348 -0.986 1.989 1.00 97.69 181 ALA A CA 1
ATOM 1443 C C . ALA A 1 181 ? 18.664 -2.114 1.206 1.00 97.69 181 ALA A C 1
ATOM 1445 O O . ALA A 1 181 ? 17.810 -1.843 0.371 1.00 97.69 181 ALA A O 1
ATOM 1446 N N . GLU A 1 182 ? 18.991 -3.375 1.498 1.00 97.81 182 GLU A N 1
ATOM 1447 C CA . GLU A 1 182 ? 18.344 -4.519 0.854 1.00 97.81 182 GLU A CA 1
ATOM 1448 C C . GLU A 1 182 ? 16.853 -4.627 1.203 1.00 97.81 182 GLU A C 1
ATOM 1450 O O . GLU A 1 182 ? 16.028 -4.907 0.334 1.00 97.81 182 GLU A O 1
ATOM 1455 N N . LEU A 1 183 ? 16.507 -4.354 2.464 1.00 98.06 183 LEU A N 1
ATOM 1456 C CA . LEU A 1 183 ? 15.127 -4.320 2.937 1.00 98.06 183 LEU A CA 1
ATOM 1457 C C . LEU A 1 183 ? 14.367 -3.142 2.322 1.00 98.06 183 LEU A C 1
ATOM 1459 O O . LEU A 1 183 ? 13.240 -3.318 1.866 1.00 98.06 183 LEU A O 1
ATOM 1463 N N . LEU A 1 184 ? 14.975 -1.953 2.285 1.00 98.50 184 LEU A N 1
ATOM 1464 C CA . LEU A 1 184 ? 14.346 -0.782 1.673 1.00 98.50 184 LEU A CA 1
ATOM 1465 C C . LEU A 1 184 ? 14.125 -0.969 0.161 1.00 98.50 184 LEU A C 1
ATOM 1467 O O . LEU A 1 184 ? 13.050 -0.639 -0.333 1.00 98.50 184 LEU A O 1
ATOM 1471 N N . ASP A 1 185 ? 15.096 -1.541 -0.555 1.00 98.56 185 ASP A N 1
ATOM 1472 C CA . ASP A 1 185 ? 14.960 -1.917 -1.971 1.00 98.56 185 ASP A CA 1
ATOM 1473 C C . ASP A 1 185 ? 13.791 -2.895 -2.175 1.00 98.56 185 ASP A C 1
ATOM 1475 O O . ASP A 1 185 ? 12.930 -2.681 -3.026 1.00 98.56 185 ASP A O 1
ATOM 1479 N N . ALA A 1 186 ? 13.676 -3.920 -1.325 1.00 98.50 186 ALA A N 1
ATOM 1480 C CA . ALA A 1 186 ? 12.557 -4.858 -1.373 1.00 98.50 186 ALA A CA 1
ATOM 1481 C C . ALA A 1 186 ? 11.193 -4.197 -1.096 1.00 98.50 186 ALA A C 1
ATOM 1483 O O . ALA A 1 186 ? 10.207 -4.544 -1.746 1.00 98.50 186 ALA A O 1
ATOM 1484 N N . LEU A 1 187 ? 11.118 -3.241 -0.166 1.00 98.50 187 LEU A N 1
ATOM 1485 C CA . LEU A 1 187 ? 9.893 -2.492 0.141 1.00 98.50 187 LEU A CA 1
ATOM 1486 C C . LEU A 1 187 ? 9.470 -1.574 -1.014 1.00 98.50 187 LEU A C 1
ATOM 1488 O O . LEU A 1 187 ? 8.288 -1.514 -1.359 1.00 98.50 187 LEU A O 1
ATOM 1492 N N . LEU A 1 188 ? 10.428 -0.887 -1.639 1.00 98.62 188 LEU A N 1
ATOM 1493 C CA . LEU A 1 188 ? 10.187 -0.067 -2.827 1.00 98.62 188 LEU A CA 1
ATOM 1494 C C . LEU A 1 188 ? 9.775 -0.931 -4.022 1.00 98.62 188 LEU A C 1
ATOM 1496 O O . LEU A 1 188 ? 8.808 -0.595 -4.700 1.00 98.62 188 LEU A O 1
ATOM 1500 N N . CYS A 1 189 ? 10.442 -2.070 -4.231 1.00 98.50 189 CYS A N 1
ATOM 1501 C CA . CYS A 1 189 ? 10.065 -3.049 -5.245 1.00 98.50 189 CYS A CA 1
ATOM 1502 C C . CYS A 1 189 ? 8.640 -3.561 -5.020 1.00 98.50 189 CYS A C 1
ATOM 1504 O O . CYS A 1 189 ? 7.845 -3.554 -5.955 1.00 98.50 189 CYS A O 1
ATOM 1506 N N . PHE A 1 190 ? 8.287 -3.947 -3.789 1.00 98.31 190 PHE A N 1
ATOM 1507 C CA . PHE A 1 190 ? 6.935 -4.411 -3.491 1.00 98.31 190 PHE A CA 1
ATOM 1508 C C . PHE A 1 190 ? 5.897 -3.324 -3.782 1.00 98.31 190 PHE A C 1
ATOM 1510 O O . PHE A 1 190 ? 4.911 -3.578 -4.469 1.00 98.31 190 PHE A O 1
ATOM 1517 N N . THR A 1 191 ? 6.169 -2.091 -3.350 1.00 98.00 191 THR A N 1
ATOM 1518 C CA . THR A 1 191 ? 5.305 -0.938 -3.628 1.00 98.00 191 THR A CA 1
ATOM 1519 C C . THR A 1 191 ? 5.132 -0.724 -5.134 1.00 98.00 191 THR A C 1
ATOM 1521 O O . THR A 1 191 ? 4.008 -0.546 -5.588 1.00 98.00 191 THR A O 1
ATOM 1524 N N . ALA A 1 192 ? 6.205 -0.818 -5.923 1.00 97.69 192 ALA A N 1
ATOM 1525 C CA . ALA A 1 192 ? 6.162 -0.616 -7.371 1.00 97.69 192 ALA A CA 1
ATOM 1526 C C . ALA A 1 192 ? 5.336 -1.673 -8.127 1.00 97.69 192 ALA A C 1
ATOM 1528 O O . ALA A 1 192 ? 4.780 -1.358 -9.177 1.00 97.69 192 ALA A O 1
ATOM 1529 N N . ILE A 1 193 ? 5.262 -2.911 -7.621 1.00 96.88 193 ILE A N 1
ATOM 1530 C CA . ILE A 1 193 ? 4.649 -4.034 -8.351 1.00 96.88 193 ILE A CA 1
ATOM 1531 C C . ILE A 1 193 ? 3.276 -4.464 -7.829 1.00 96.88 193 ILE A C 1
ATOM 1533 O O . ILE A 1 193 ? 2.554 -5.126 -8.571 1.00 96.88 193 ILE A O 1
ATOM 1537 N N . HIS A 1 194 ? 2.914 -4.144 -6.580 1.00 93.75 194 HIS A N 1
ATOM 1538 C CA . HIS A 1 194 ? 1.731 -4.733 -5.933 1.00 93.75 194 HIS A CA 1
ATOM 1539 C C . HIS A 1 194 ? 0.420 -4.465 -6.694 1.00 93.75 194 HIS A C 1
ATOM 1541 O O . HIS A 1 194 ? -0.404 -5.361 -6.852 1.00 93.75 194 HIS A O 1
ATOM 1547 N N . ASP A 1 195 ? 0.281 -3.269 -7.269 1.00 92.06 195 ASP A N 1
ATOM 1548 C CA . ASP A 1 195 ? -0.911 -2.867 -8.016 1.00 92.06 195 ASP A CA 1
ATOM 1549 C C . ASP A 1 195 ? -0.945 -3.388 -9.458 1.00 92.06 195 ASP A C 1
ATOM 1551 O O . ASP A 1 195 ? -1.962 -3.256 -10.140 1.00 92.06 195 ASP A O 1
ATOM 1555 N N . LEU A 1 196 ? 0.122 -4.026 -9.951 1.00 93.25 196 LEU A N 1
ATOM 1556 C CA . LEU A 1 196 ? 0.145 -4.532 -11.326 1.00 93.25 196 LEU A CA 1
ATOM 1557 C C . LEU A 1 196 ? -0.896 -5.625 -11.573 1.00 93.25 196 LEU A C 1
ATOM 1559 O O . LEU A 1 196 ? -1.380 -5.765 -12.696 1.00 93.25 196 LEU A O 1
ATOM 1563 N N . GLY A 1 197 ? -1.305 -6.354 -10.531 1.00 90.69 197 GLY A N 1
ATOM 1564 C CA . GLY A 1 197 ? -2.419 -7.301 -10.603 1.00 90.69 197 GLY A CA 1
ATOM 1565 C C . GLY A 1 197 ? -3.752 -6.656 -11.011 1.00 90.69 197 GLY A C 1
ATOM 1566 O O . GLY A 1 197 ? -4.643 -7.345 -11.500 1.00 90.69 197 GLY A O 1
ATOM 1567 N N . LYS A 1 198 ? -3.900 -5.332 -10.882 1.00 89.94 198 LYS A N 1
ATOM 1568 C CA . LYS A 1 198 ? -5.098 -4.583 -11.302 1.00 89.94 198 LYS A CA 1
ATOM 1569 C C . LYS A 1 198 ? -5.113 -4.261 -12.802 1.00 89.94 198 LYS A C 1
ATOM 1571 O O . LYS A 1 198 ? -6.161 -3.916 -13.348 1.00 89.94 198 LYS A O 1
ATOM 1576 N N . MET A 1 199 ? -3.974 -4.391 -13.487 1.00 90.19 199 MET A N 1
ATOM 1577 C CA . MET A 1 199 ? -3.828 -4.083 -14.912 1.00 90.19 199 MET A CA 1
ATOM 1578 C C . MET A 1 199 ? -4.424 -5.201 -15.779 1.00 90.19 199 MET A C 1
ATOM 1580 O O . MET A 1 199 ? -3.877 -6.302 -15.867 1.00 90.19 199 MET A O 1
ATOM 1584 N N . ASN A 1 200 ? -5.528 -4.926 -16.472 1.00 87.75 200 ASN A N 1
ATOM 1585 C CA . ASN A 1 200 ? -6.236 -5.934 -17.270 1.00 87.75 200 ASN A CA 1
ATOM 1586 C C . ASN A 1 200 ? -5.424 -6.415 -18.452 1.00 87.75 200 ASN A C 1
ATOM 1588 O O . ASN A 1 200 ? -5.358 -7.612 -18.708 1.00 87.75 200 ASN A O 1
ATOM 1592 N N . ASP A 1 201 ? -4.814 -5.480 -19.177 1.00 88.38 201 ASP A N 1
ATOM 1593 C CA . ASP A 1 201 ? -4.061 -5.822 -20.377 1.00 88.38 201 ASP A CA 1
ATOM 1594 C C . ASP A 1 201 ? -2.790 -6.608 -20.024 1.00 88.38 201 ASP A C 1
ATOM 1596 O O . ASP A 1 201 ? -2.372 -7.452 -20.814 1.00 88.38 201 ASP A O 1
ATOM 1600 N N . PHE A 1 202 ? -2.223 -6.381 -18.831 1.00 90.69 202 PHE A N 1
ATOM 1601 C CA . PHE A 1 202 ? -1.115 -7.175 -18.303 1.00 90.69 202 PHE A CA 1
ATOM 1602 C C . PHE A 1 202 ? -1.587 -8.578 -17.922 1.00 90.69 202 PHE A C 1
ATOM 1604 O O . PHE A 1 202 ? -1.071 -9.560 -18.448 1.00 90.69 202 PHE A O 1
ATOM 1611 N N . ARG A 1 203 ? -2.634 -8.697 -17.094 1.00 91.44 203 ARG A N 1
ATOM 1612 C CA . ARG A 1 203 ? -3.178 -10.006 -16.702 1.00 91.44 203 ARG A CA 1
ATOM 1613 C C . ARG A 1 203 ? -3.619 -10.844 -17.892 1.00 91.44 203 ARG A C 1
ATOM 1615 O O . ARG A 1 203 ? -3.244 -12.004 -17.970 1.00 91.44 203 ARG A O 1
ATOM 1622 N N . ALA A 1 204 ? -4.347 -10.259 -18.840 1.00 89.81 204 ALA A N 1
ATOM 1623 C CA . ALA A 1 204 ? -4.806 -10.959 -20.038 1.00 89.81 204 ALA A CA 1
ATOM 1624 C C . ALA A 1 204 ? -3.650 -11.542 -20.866 1.00 89.81 204 ALA A C 1
ATOM 1626 O O . ALA A 1 204 ? -3.853 -12.481 -21.631 1.00 89.81 204 ALA A O 1
ATOM 1627 N N . ASP A 1 205 ? -2.446 -10.982 -20.725 1.00 89.62 205 ASP A N 1
ATOM 1628 C CA . ASP A 1 205 ? -1.277 -11.413 -21.465 1.00 89.62 205 ASP A CA 1
ATOM 1629 C C . ASP A 1 205 ? -0.441 -12.492 -20.787 1.00 89.62 205 ASP A C 1
ATOM 1631 O O . ASP A 1 205 ? 0.245 -13.216 -21.516 1.00 89.62 205 ASP A O 1
ATOM 1635 N N . VAL A 1 206 ? -0.437 -12.549 -19.451 1.00 90.50 206 VAL A N 1
ATOM 1636 C CA . VAL A 1 206 ? 0.493 -13.387 -18.671 1.00 90.50 206 VAL A CA 1
ATOM 1637 C C . VAL A 1 206 ? -0.181 -14.270 -17.615 1.00 90.50 206 VAL A C 1
ATOM 1639 O O . VAL A 1 206 ? 0.477 -15.136 -17.043 1.00 90.50 206 VAL A O 1
ATOM 1642 N N . VAL A 1 207 ? -1.478 -14.094 -17.361 1.00 92.94 207 VAL A N 1
ATOM 1643 C CA . VAL A 1 207 ? -2.242 -14.843 -16.355 1.00 92.94 207 VAL A CA 1
ATOM 1644 C C . VAL A 1 207 ? -3.375 -15.631 -17.028 1.00 92.94 207 VAL A C 1
ATOM 1646 O O . VAL A 1 207 ? -4.042 -15.096 -17.917 1.00 92.94 207 VAL A O 1
ATOM 1649 N N . PRO A 1 208 ? -3.628 -16.890 -16.618 1.00 92.44 208 PRO A N 1
ATOM 1650 C CA . PRO A 1 208 ? -4.806 -17.645 -17.036 1.00 92.44 208 PRO A CA 1
ATOM 1651 C C . PRO A 1 208 ? -6.111 -16.888 -16.764 1.00 92.44 208 PRO A C 1
ATOM 1653 O O . PRO A 1 208 ? -6.252 -16.212 -15.743 1.00 92.44 208 PRO A O 1
ATOM 1656 N N . HIS A 1 209 ? -7.087 -17.021 -17.664 1.00 88.31 209 HIS A N 1
ATOM 1657 C CA . HIS A 1 209 ? -8.340 -16.261 -17.608 1.00 88.31 209 HIS A CA 1
ATOM 1658 C C . HIS A 1 209 ? -9.202 -16.565 -16.374 1.00 88.31 209 HIS A C 1
ATOM 1660 O O . HIS A 1 209 ? -10.075 -15.769 -16.045 1.00 88.31 209 HIS A O 1
ATOM 1666 N N . GLU A 1 210 ? -8.964 -17.685 -15.692 1.00 91.56 210 GLU A N 1
ATOM 1667 C CA . GLU A 1 210 ? -9.688 -18.116 -14.494 1.00 91.56 210 GLU A CA 1
ATOM 1668 C C . GLU A 1 210 ? -9.282 -17.337 -13.231 1.00 91.56 210 GLU A C 1
ATOM 1670 O O . GLU A 1 210 ? -10.003 -17.354 -12.231 1.00 91.56 210 GLU A O 1
ATOM 1675 N N . ILE A 1 211 ? -8.128 -16.661 -13.245 1.00 89.94 211 ILE A N 1
ATOM 1676 C CA . ILE A 1 211 ? -7.622 -15.911 -12.092 1.00 89.94 211 ILE A CA 1
ATOM 1677 C C . ILE A 1 211 ? -8.089 -14.456 -12.198 1.00 89.94 211 ILE A C 1
ATOM 1679 O O . ILE A 1 211 ? -7.463 -13.612 -12.841 1.00 89.94 211 ILE A O 1
ATOM 1683 N N . HIS A 1 212 ? -9.215 -14.164 -11.548 1.00 85.88 212 HIS A N 1
ATOM 1684 C CA . HIS A 1 212 ? -9.815 -12.825 -11.545 1.00 85.88 212 HIS A CA 1
ATOM 1685 C C . HIS A 1 212 ? -9.329 -11.930 -10.402 1.00 85.88 212 HIS A C 1
ATOM 1687 O O . HIS A 1 212 ? -9.309 -10.711 -10.563 1.00 85.88 212 HIS A O 1
ATOM 1693 N N . ASP A 1 213 ? -8.946 -12.518 -9.269 1.00 89.31 213 ASP A N 1
ATOM 1694 C CA . ASP A 1 213 ? -8.439 -11.776 -8.115 1.00 89.31 213 ASP A CA 1
ATOM 1695 C C . ASP A 1 213 ? -7.062 -11.165 -8.419 1.00 89.31 213 ASP A C 1
ATOM 1697 O O . ASP A 1 213 ? -6.182 -11.833 -8.969 1.00 89.31 213 ASP A O 1
ATOM 1701 N N . HIS A 1 214 ? -6.891 -9.879 -8.109 1.00 90.38 214 HIS A N 1
ATOM 1702 C CA . HIS A 1 214 ? -5.703 -9.113 -8.490 1.00 90.38 214 HIS A CA 1
ATOM 1703 C C . HIS A 1 214 ? -4.444 -9.587 -7.755 1.00 90.38 214 HIS A C 1
ATOM 1705 O O . HIS A 1 214 ? -3.392 -9.735 -8.383 1.00 90.38 214 HIS A O 1
ATOM 1711 N N . ASP A 1 215 ? -4.560 -9.895 -6.463 1.00 90.75 215 ASP A N 1
ATOM 1712 C CA . ASP A 1 215 ? -3.435 -10.364 -5.651 1.00 90.75 215 ASP A CA 1
ATOM 1713 C C . ASP A 1 215 ? -3.036 -11.790 -6.052 1.00 90.75 215 ASP A C 1
ATOM 1715 O O . ASP A 1 215 ? -1.850 -12.090 -6.220 1.00 90.75 215 ASP A O 1
ATOM 1719 N N . ALA A 1 216 ? -4.018 -12.661 -6.310 1.00 91.81 216 ALA A N 1
ATOM 1720 C CA . ALA A 1 216 ? -3.782 -13.997 -6.850 1.00 91.81 216 ALA A CA 1
ATOM 1721 C C . ALA A 1 216 ? -3.134 -13.954 -8.243 1.00 91.81 216 ALA A C 1
ATOM 1723 O O . ALA A 1 216 ? -2.247 -14.761 -8.531 1.00 91.81 216 ALA A O 1
ATOM 1724 N N . ALA A 1 217 ? -3.537 -13.010 -9.099 1.00 93.56 217 ALA A N 1
ATOM 1725 C CA . ALA A 1 217 ? -2.941 -12.815 -10.416 1.00 93.56 217 ALA A CA 1
ATOM 1726 C C . ALA A 1 217 ? -1.472 -12.386 -10.311 1.00 93.56 217 ALA A C 1
ATOM 1728 O O . ALA A 1 217 ? -0.616 -12.971 -10.975 1.00 93.56 217 ALA A O 1
ATOM 1729 N N . LEU A 1 218 ? -1.150 -11.423 -9.442 1.00 95.31 218 LEU A N 1
ATOM 1730 C CA . LEU A 1 218 ? 0.239 -11.033 -9.205 1.00 95.31 218 LEU A CA 1
ATOM 1731 C C . LEU A 1 218 ? 1.060 -12.188 -8.609 1.00 95.31 218 LEU A C 1
ATOM 1733 O O . LEU A 1 218 ? 2.181 -12.437 -9.055 1.00 95.31 218 LEU A O 1
ATOM 1737 N N . GLY A 1 219 ? 0.489 -12.940 -7.664 1.00 95.75 219 GLY A N 1
ATOM 1738 C CA . GLY A 1 219 ? 1.107 -14.148 -7.115 1.00 95.75 219 GLY A CA 1
ATOM 1739 C C . GLY A 1 219 ? 1.417 -15.191 -8.194 1.00 95.75 219 GLY A C 1
ATOM 1740 O O . GLY A 1 219 ? 2.518 -15.740 -8.221 1.00 95.75 219 GLY A O 1
ATOM 1741 N N . TYR A 1 220 ? 0.496 -15.407 -9.139 1.00 95.94 220 TYR A N 1
ATOM 1742 C CA . TYR A 1 220 ? 0.724 -16.286 -10.285 1.00 95.94 220 TYR A CA 1
ATOM 1743 C C . TYR A 1 220 ? 1.912 -15.816 -11.135 1.00 95.94 220 TYR A C 1
ATOM 1745 O O . TYR A 1 220 ? 2.774 -16.631 -11.469 1.00 95.94 220 TYR A O 1
ATOM 1753 N N . ILE A 1 221 ? 1.993 -14.517 -11.444 1.00 96.12 221 ILE A N 1
ATOM 1754 C CA . ILE A 1 221 ? 3.085 -13.930 -12.240 1.00 96.12 221 ILE A CA 1
ATOM 1755 C C . ILE A 1 221 ? 4.432 -14.126 -11.536 1.00 96.12 221 ILE A C 1
ATOM 1757 O O . ILE A 1 221 ? 5.399 -14.542 -12.170 1.00 96.12 221 ILE A O 1
ATOM 1761 N N . MET A 1 222 ? 4.499 -13.893 -10.223 1.00 96.62 222 MET A N 1
ATOM 1762 C CA . MET A 1 222 ? 5.720 -14.098 -9.432 1.00 96.62 222 MET A CA 1
ATOM 1763 C C . MET A 1 222 ? 6.206 -15.552 -9.416 1.00 96.62 222 MET A C 1
ATOM 1765 O O . MET A 1 222 ? 7.407 -15.796 -9.256 1.00 96.62 222 MET A O 1
ATOM 1769 N N . ASP A 1 223 ? 5.288 -16.510 -9.538 1.00 95.19 223 ASP A N 1
ATOM 1770 C CA . ASP A 1 223 ? 5.592 -17.939 -9.479 1.00 95.19 223 ASP A CA 1
ATOM 1771 C C . ASP A 1 223 ? 5.899 -18.536 -10.866 1.00 95.19 223 ASP A C 1
ATOM 1773 O O . ASP A 1 223 ? 6.742 -19.428 -10.962 1.00 95.19 223 ASP A O 1
ATOM 1777 N N . HIS A 1 224 ? 5.281 -18.029 -11.939 1.00 95.19 224 HIS A N 1
ATOM 1778 C CA . HIS A 1 224 ? 5.352 -18.641 -13.276 1.00 95.19 224 HIS A CA 1
ATOM 1779 C C . HIS A 1 224 ? 6.058 -17.789 -14.332 1.00 95.19 224 HIS A C 1
ATOM 1781 O O . HIS A 1 224 ? 6.609 -18.348 -15.279 1.00 95.19 224 HIS A O 1
ATOM 1787 N N . CYS A 1 225 ? 6.053 -16.462 -14.186 1.00 94.19 225 CYS A N 1
ATOM 1788 C CA . CYS A 1 225 ? 6.625 -15.527 -15.157 1.00 94.19 225 CYS A CA 1
ATOM 1789 C C . CYS A 1 225 ? 7.446 -14.406 -14.481 1.00 94.19 225 CYS A C 1
ATOM 1791 O O . CYS A 1 225 ? 7.271 -13.232 -14.814 1.00 94.19 225 CYS A O 1
ATOM 1793 N N . PRO A 1 226 ? 8.349 -14.694 -13.523 1.00 95.25 226 PRO A N 1
ATOM 1794 C CA . PRO A 1 226 ? 9.068 -13.644 -12.797 1.00 95.25 226 PRO A CA 1
ATOM 1795 C C . PRO A 1 226 ? 9.942 -12.765 -13.706 1.00 95.25 226 PRO A C 1
ATOM 1797 O O . PRO A 1 226 ? 10.314 -11.662 -13.327 1.00 95.25 226 PRO A O 1
ATOM 1800 N N . GLU A 1 227 ? 10.294 -13.221 -14.910 1.00 93.69 227 GLU A N 1
ATOM 1801 C CA . GLU A 1 227 ? 11.019 -12.447 -15.919 1.00 93.69 227 GLU A CA 1
ATOM 1802 C C . GLU A 1 227 ? 10.300 -11.179 -16.375 1.00 93.69 227 GLU A C 1
ATOM 1804 O O . GLU A 1 227 ? 10.983 -10.260 -16.818 1.00 93.69 227 GLU A O 1
ATOM 1809 N N . VAL A 1 228 ? 8.975 -11.090 -16.239 1.00 94.38 228 VAL A N 1
ATOM 1810 C CA . VAL A 1 228 ? 8.241 -9.846 -16.519 1.00 94.38 228 VAL A CA 1
ATOM 1811 C C . VAL A 1 228 ? 8.228 -8.878 -15.330 1.00 94.38 228 VAL A C 1
ATOM 1813 O O . VAL A 1 228 ? 7.631 -7.818 -15.427 1.00 94.38 228 VAL A O 1
ATOM 1816 N N . LEU A 1 229 ? 8.874 -9.224 -14.212 1.00 96.56 229 LEU A N 1
ATOM 1817 C CA . LEU A 1 229 ? 9.039 -8.379 -13.025 1.00 96.56 229 LEU A CA 1
ATOM 1818 C C . LEU A 1 229 ? 10.537 -8.300 -12.669 1.00 96.56 229 LEU A C 1
ATOM 1820 O O . LEU A 1 229 ? 10.975 -8.916 -11.689 1.00 96.56 229 LEU A O 1
ATOM 1824 N N . PRO A 1 230 ? 11.374 -7.638 -13.490 1.00 95.38 230 PRO A N 1
ATOM 1825 C CA . PRO A 1 230 ? 12.827 -7.633 -13.314 1.00 95.38 230 PRO A CA 1
ATOM 1826 C C . PRO A 1 230 ? 13.287 -7.151 -11.932 1.00 95.38 230 PRO A C 1
ATOM 1828 O O . PRO A 1 230 ? 14.225 -7.742 -11.388 1.00 95.38 230 PRO A O 1
ATOM 1831 N N . SER A 1 231 ? 12.636 -6.151 -11.326 1.00 97.00 231 SER A N 1
ATOM 1832 C CA . SER A 1 231 ? 12.984 -5.692 -9.978 1.00 97.00 231 SER A CA 1
ATOM 1833 C C . SER A 1 231 ? 12.750 -6.800 -8.959 1.00 97.00 231 SER A C 1
ATOM 1835 O O . SER A 1 231 ? 13.673 -7.141 -8.221 1.00 97.00 231 SER A O 1
ATOM 1837 N N . TYR A 1 232 ? 11.587 -7.460 -9.002 1.00 97.75 232 TYR A N 1
ATOM 1838 C CA . TYR A 1 232 ? 11.268 -8.598 -8.133 1.00 97.75 232 TYR A CA 1
ATOM 1839 C C . TYR A 1 232 ? 12.213 -9.784 -8.355 1.00 97.75 232 TYR A C 1
ATOM 1841 O O . TYR A 1 232 ? 12.753 -10.360 -7.407 1.00 97.75 232 TYR A O 1
ATOM 1849 N N . LYS A 1 233 ? 12.456 -10.149 -9.618 1.00 96.69 233 LYS A N 1
ATOM 1850 C CA . LYS A 1 233 ? 13.324 -11.270 -9.993 1.00 96.69 233 LYS A CA 1
ATOM 1851 C C . LYS A 1 233 ? 14.755 -11.086 -9.502 1.00 96.69 233 LYS A C 1
ATOM 1853 O O . LYS A 1 233 ? 15.402 -12.077 -9.162 1.00 96.69 233 LYS A O 1
ATOM 1858 N N . SER A 1 234 ? 15.225 -9.844 -9.435 1.00 95.56 234 SER A N 1
ATOM 1859 C CA . SER A 1 234 ? 16.575 -9.495 -8.991 1.00 95.56 234 SER A CA 1
ATOM 1860 C C . SER A 1 234 ? 16.779 -9.545 -7.465 1.00 95.56 234 SER A C 1
ATOM 1862 O O . SER A 1 234 ? 17.922 -9.545 -7.003 1.00 95.56 234 SER A O 1
ATOM 1864 N N . LEU A 1 235 ? 15.698 -9.624 -6.676 1.00 96.88 235 LEU A N 1
ATOM 1865 C CA . LEU A 1 235 ? 15.765 -9.728 -5.216 1.00 96.88 235 LEU A CA 1
ATOM 1866 C C . LEU A 1 235 ? 16.310 -11.088 -4.752 1.00 96.88 235 LEU A C 1
ATOM 1868 O O . LEU A 1 235 ? 16.224 -12.103 -5.453 1.00 96.88 235 LEU A O 1
ATOM 1872 N N . SER A 1 236 ? 16.820 -11.125 -3.519 1.00 95.69 236 SER A N 1
ATOM 1873 C CA . SER A 1 236 ? 17.156 -12.380 -2.844 1.00 95.69 236 SER A CA 1
ATOM 1874 C C . SER A 1 236 ? 15.897 -13.190 -2.509 1.00 95.69 236 SER A C 1
ATOM 1876 O O . SER A 1 236 ? 14.801 -12.644 -2.354 1.00 95.69 236 SER A O 1
ATOM 1878 N N . ASP A 1 237 ? 16.047 -14.510 -2.376 1.00 96.19 237 ASP A N 1
ATOM 1879 C CA . ASP A 1 237 ? 14.919 -15.413 -2.102 1.00 96.19 237 ASP A CA 1
ATOM 1880 C C . ASP A 1 237 ? 14.201 -15.087 -0.789 1.00 96.19 237 ASP A C 1
ATOM 1882 O O . ASP A 1 237 ? 12.988 -15.261 -0.689 1.00 96.19 237 ASP A O 1
ATOM 1886 N N . HIS A 1 238 ? 14.933 -14.543 0.187 1.00 96.00 238 HIS A N 1
ATOM 1887 C CA . HIS A 1 238 ? 14.363 -14.058 1.437 1.00 96.00 238 HIS A CA 1
ATOM 1888 C C . HIS A 1 238 ? 13.289 -12.984 1.194 1.00 96.00 238 HIS A C 1
ATOM 1890 O O . HIS A 1 238 ? 12.145 -13.158 1.609 1.00 96.00 238 HIS A O 1
ATOM 1896 N N . TYR A 1 239 ? 13.618 -11.906 0.474 1.00 97.06 239 TYR A N 1
ATOM 1897 C CA . TYR A 1 239 ? 12.663 -10.825 0.209 1.00 97.06 239 TYR A CA 1
ATOM 1898 C C . TYR A 1 239 ? 11.561 -11.234 -0.769 1.00 97.06 239 TYR A C 1
ATOM 1900 O O . TYR A 1 239 ? 10.421 -10.790 -0.629 1.00 97.06 239 TYR A O 1
ATOM 1908 N N . LYS A 1 240 ? 11.855 -12.146 -1.704 1.00 97.25 240 LYS A N 1
ATOM 1909 C CA . LYS A 1 240 ? 10.822 -12.761 -2.546 1.00 97.25 240 LYS A CA 1
ATOM 1910 C C . LYS A 1 240 ? 9.785 -13.521 -1.713 1.00 97.25 240 LYS A C 1
ATOM 1912 O O . LYS A 1 240 ? 8.598 -13.412 -2.016 1.00 97.25 240 LYS A O 1
ATOM 1917 N N . ASP A 1 241 ? 10.198 -14.262 -0.677 1.00 95.62 241 ASP A N 1
ATOM 1918 C CA . ASP A 1 241 ? 9.267 -14.941 0.242 1.00 95.62 241 ASP A CA 1
ATOM 1919 C C . ASP A 1 241 ? 8.460 -13.946 1.085 1.00 95.62 241 ASP A C 1
ATOM 1921 O O . ASP A 1 241 ? 7.264 -14.162 1.284 1.00 95.62 241 ASP A O 1
ATOM 1925 N N . LEU A 1 242 ? 9.061 -12.834 1.530 1.00 95.88 242 LEU A N 1
ATOM 1926 C CA . LEU A 1 242 ? 8.333 -11.791 2.267 1.00 95.88 242 LEU A CA 1
ATOM 1927 C C . LEU A 1 242 ? 7.224 -11.152 1.421 1.00 95.88 242 LEU A C 1
ATOM 1929 O O . LEU A 1 242 ? 6.088 -11.032 1.888 1.00 95.88 242 LEU A O 1
ATOM 1933 N N . ILE A 1 243 ? 7.522 -10.804 0.167 1.00 96.81 243 ILE A N 1
ATOM 1934 C CA . ILE A 1 243 ? 6.538 -10.259 -0.778 1.00 96.81 243 ILE A CA 1
ATOM 1935 C C . ILE A 1 243 ? 5.432 -11.285 -1.061 1.00 96.81 243 ILE A C 1
ATOM 1937 O O . ILE A 1 243 ? 4.252 -10.972 -0.910 1.00 96.81 243 ILE A O 1
ATOM 1941 N N . ARG A 1 244 ? 5.788 -12.539 -1.384 1.00 94.25 244 ARG A N 1
ATOM 1942 C CA . ARG A 1 244 ? 4.800 -13.611 -1.618 1.00 94.25 244 ARG A CA 1
ATOM 1943 C C . ARG A 1 244 ? 3.917 -13.860 -0.402 1.00 94.25 244 ARG A C 1
ATOM 1945 O O . ARG A 1 244 ? 2.715 -14.061 -0.541 1.00 94.25 244 ARG A O 1
ATOM 1952 N N . THR A 1 245 ? 4.508 -13.870 0.790 1.00 92.25 245 THR A N 1
ATOM 1953 C CA . THR A 1 245 ? 3.765 -14.039 2.042 1.00 92.25 245 THR A CA 1
ATOM 1954 C C . THR A 1 245 ? 2.789 -12.883 2.233 1.00 92.25 245 THR A C 1
ATOM 1956 O O . THR A 1 245 ? 1.642 -13.128 2.584 1.00 92.25 245 THR A O 1
ATOM 1959 N N . SER A 1 246 ? 3.210 -11.652 1.938 1.00 92.69 246 SER A N 1
ATOM 1960 C CA . SER A 1 246 ? 2.377 -10.453 2.075 1.00 92.69 246 SER A CA 1
ATOM 1961 C C . SER A 1 246 ? 1.176 -10.455 1.121 1.00 92.69 246 SER A C 1
ATOM 1963 O O . SER A 1 246 ? 0.078 -10.127 1.550 1.00 92.69 246 SER A O 1
ATOM 1965 N N . LEU A 1 247 ? 1.347 -10.903 -0.130 1.00 90.31 247 LEU A N 1
ATOM 1966 C CA . LEU A 1 247 ? 0.252 -11.018 -1.110 1.00 90.31 247 LEU A CA 1
ATOM 1967 C C . LEU A 1 247 ? -0.761 -12.122 -0.790 1.00 90.31 247 LEU A C 1
ATOM 1969 O O . LEU A 1 247 ? -1.911 -12.058 -1.202 1.00 90.31 247 LEU A O 1
ATOM 1973 N N . ARG A 1 248 ? -0.354 -13.163 -0.056 1.00 88.44 248 ARG A N 1
ATOM 1974 C CA . ARG A 1 248 ? -1.254 -14.264 0.337 1.00 88.44 248 ARG A CA 1
ATOM 1975 C C . ARG A 1 248 ? -2.148 -13.907 1.526 1.00 88.44 248 ARG A C 1
ATOM 1977 O O . ARG A 1 248 ? -2.978 -14.722 1.935 1.00 88.44 248 ARG A O 1
ATOM 1984 N N . VAL A 1 249 ? -1.968 -12.722 2.109 1.00 85.81 249 VAL A N 1
ATOM 1985 C CA . VAL A 1 249 ? -2.796 -12.233 3.207 1.00 85.81 249 VAL A CA 1
ATOM 1986 C C . VAL A 1 249 ? -4.179 -11.862 2.666 1.00 85.81 249 VAL A C 1
ATOM 1988 O O . VAL A 1 249 ? -4.381 -10.767 2.159 1.00 85.81 249 VAL A O 1
ATOM 1991 N N . ASN A 1 250 ? -5.168 -12.744 2.835 1.00 84.00 250 ASN A N 1
ATOM 1992 C CA . ASN A 1 250 ? -6.570 -12.410 2.562 1.00 84.00 250 ASN A CA 1
ATOM 1993 C C . ASN A 1 250 ? -7.156 -11.547 3.696 1.00 84.00 250 ASN A C 1
ATOM 1995 O O . ASN A 1 250 ? -7.942 -12.014 4.529 1.00 84.00 250 ASN A O 1
ATOM 1999 N N . PHE A 1 251 ? -6.697 -10.301 3.783 1.00 89.94 251 PHE A N 1
ATOM 2000 C CA . PHE A 1 251 ? -7.147 -9.336 4.774 1.00 89.94 251 PHE A CA 1
ATOM 2001 C C . PHE A 1 251 ? -7.004 -7.907 4.256 1.00 89.94 251 PHE A C 1
ATOM 2003 O O . PHE A 1 251 ? -5.903 -7.424 4.003 1.00 89.94 251 PHE A O 1
ATOM 2010 N N . ASN A 1 252 ? -8.127 -7.197 4.193 1.00 90.31 252 ASN A N 1
ATOM 2011 C CA . ASN A 1 252 ? -8.148 -5.784 3.854 1.00 90.31 252 ASN A CA 1
ATOM 2012 C C . ASN A 1 252 ? -8.036 -4.933 5.130 1.00 90.31 252 ASN A C 1
ATOM 2014 O O . ASN A 1 252 ? -8.947 -4.903 5.964 1.00 90.31 252 ASN A O 1
ATOM 2018 N N . PHE A 1 253 ? -6.912 -4.229 5.284 1.00 92.88 253 PHE A N 1
ATOM 2019 C CA . PHE A 1 253 ? -6.654 -3.393 6.459 1.00 92.88 253 PHE A CA 1
ATOM 2020 C C . PHE A 1 253 ? -7.606 -2.189 6.541 1.00 92.88 253 PHE A C 1
ATOM 2022 O O . PHE A 1 253 ? -8.057 -1.838 7.630 1.00 92.88 253 PHE A O 1
ATOM 2029 N N . GLY A 1 254 ? -7.989 -1.592 5.408 1.00 91.50 254 GLY A N 1
ATOM 2030 C CA . GLY A 1 254 ? -8.965 -0.499 5.365 1.00 91.50 254 GLY A CA 1
ATOM 2031 C C . GLY A 1 254 ? -10.343 -0.921 5.884 1.00 91.50 254 GLY A C 1
ATOM 2032 O O . GLY A 1 254 ? -10.933 -0.214 6.701 1.00 91.50 254 GLY A O 1
ATOM 2033 N N . GLN A 1 255 ? -10.815 -2.105 5.486 1.00 93.38 255 GLN A N 1
ATOM 2034 C CA . GLN A 1 255 ? -12.058 -2.700 5.992 1.00 93.38 255 GLN A CA 1
ATOM 2035 C C . GLN A 1 255 ? -11.978 -3.009 7.489 1.00 93.38 255 GLN A C 1
ATOM 2037 O O . GLN A 1 255 ? -12.941 -2.787 8.224 1.00 93.38 255 GLN A O 1
ATOM 2042 N N . PHE A 1 256 ? -10.822 -3.463 7.979 1.00 95.19 256 PHE A N 1
ATOM 2043 C CA . PHE A 1 256 ? -10.599 -3.642 9.414 1.00 95.19 256 PHE A CA 1
ATOM 2044 C C . PHE A 1 256 ? -10.695 -2.326 10.186 1.00 95.19 256 PHE A C 1
ATOM 2046 O O . PHE A 1 256 ? -11.419 -2.258 11.179 1.00 95.19 256 PHE A O 1
ATOM 2053 N N . LEU A 1 257 ? -10.050 -1.261 9.700 1.00 93.31 257 LEU A N 1
ATOM 2054 C CA . LEU A 1 257 ? -10.128 0.059 10.331 1.00 93.31 257 LEU A CA 1
ATOM 2055 C C . LEU A 1 257 ? -11.559 0.620 10.396 1.00 93.31 257 LEU A C 1
ATOM 2057 O O . LEU A 1 257 ? -11.867 1.438 11.266 1.00 93.31 257 LEU A O 1
ATOM 2061 N N . GLN A 1 258 ? -12.421 0.196 9.471 1.00 92.62 258 GLN A N 1
ATOM 2062 C CA . GLN A 1 258 ? -13.829 0.589 9.383 1.00 92.62 258 GLN A CA 1
ATOM 2063 C C . GLN A 1 258 ? -14.766 -0.383 10.114 1.00 92.62 258 GLN A C 1
ATOM 2065 O O . GLN A 1 258 ? -15.965 -0.141 10.185 1.00 92.62 258 GLN A O 1
ATOM 2070 N N . GLY A 1 259 ? -14.244 -1.459 10.708 1.00 92.12 259 GLY A N 1
ATOM 2071 C CA . GLY A 1 259 ? -15.055 -2.468 11.387 1.00 92.12 259 GLY A CA 1
ATOM 2072 C C . GLY A 1 259 ? -15.928 -3.301 10.441 1.00 92.12 259 GLY A C 1
ATOM 2073 O O . GLY A 1 259 ? -16.894 -3.918 10.890 1.00 92.12 259 GLY A O 1
ATOM 2074 N N . GLU A 1 260 ? -15.625 -3.324 9.141 1.00 93.81 260 GLU A N 1
ATOM 2075 C CA . GLU A 1 260 ? -16.284 -4.207 8.171 1.00 93.81 260 GLU A CA 1
ATOM 2076 C C . GLU A 1 260 ? -15.827 -5.655 8.359 1.00 93.81 260 GLU A C 1
ATOM 2078 O O . GLU A 1 260 ? -16.665 -6.560 8.390 1.00 93.81 260 GLU A O 1
ATOM 2083 N N . ASN A 1 261 ? -14.522 -5.864 8.574 1.00 92.94 261 ASN A N 1
ATOM 2084 C CA . ASN A 1 261 ? -13.970 -7.191 8.835 1.00 92.94 261 ASN A CA 1
ATOM 2085 C C . ASN A 1 261 ? -14.567 -7.813 10.100 1.00 92.94 261 ASN A C 1
ATOM 2087 O O . ASN A 1 261 ? -14.922 -7.133 11.061 1.00 92.94 261 ASN A O 1
ATOM 2091 N N . LEU A 1 262 ? -14.625 -9.138 10.109 1.00 92.56 262 LEU A N 1
ATOM 2092 C CA . LEU A 1 262 ? -14.991 -9.935 11.266 1.00 92.56 262 LEU A CA 1
ATOM 2093 C C . LEU A 1 262 ? -13.728 -10.393 12.017 1.00 92.56 262 LEU A C 1
ATOM 2095 O O . LEU A 1 262 ? -12.650 -10.487 11.420 1.00 92.56 262 LEU A O 1
ATOM 2099 N N . PRO A 1 263 ? -13.841 -10.761 13.307 1.00 93.75 263 PRO A N 1
ATOM 2100 C CA . PRO A 1 263 ? -12.787 -11.465 14.036 1.00 93.75 263 PRO A CA 1
ATOM 2101 C C . PRO A 1 263 ? -12.169 -12.644 13.264 1.00 93.75 263 PRO A C 1
ATOM 2103 O O . PRO A 1 263 ? -10.958 -12.854 13.336 1.00 93.75 263 PRO A O 1
ATOM 2106 N N . ALA A 1 264 ? -12.961 -13.375 12.472 1.00 92.94 264 ALA A N 1
ATOM 2107 C CA . ALA A 1 264 ? -12.478 -14.450 11.603 1.00 92.94 264 ALA A CA 1
ATOM 2108 C C . ALA A 1 264 ? -11.388 -14.015 10.612 1.00 92.94 264 ALA A C 1
ATOM 2110 O O . ALA A 1 264 ? -10.454 -14.775 10.359 1.00 92.94 264 ALA A O 1
ATOM 2111 N N . ASN A 1 265 ? -11.442 -12.787 10.089 1.00 92.56 265 ASN A N 1
ATOM 2112 C CA . ASN A 1 265 ? -10.424 -12.288 9.163 1.00 92.56 265 ASN A CA 1
ATOM 2113 C C . ASN A 1 265 ? -9.048 -12.150 9.846 1.00 92.56 265 ASN A C 1
ATOM 2115 O O . ASN A 1 265 ? -8.015 -12.334 9.205 1.00 92.56 265 ASN A O 1
ATOM 2119 N N . LEU A 1 266 ? -9.012 -11.904 11.163 1.00 93.38 266 LEU A N 1
ATOM 2120 C CA . LEU A 1 266 ? -7.768 -11.849 11.940 1.00 93.38 266 LEU A CA 1
ATOM 2121 C C . LEU A 1 266 ? -7.171 -13.243 12.209 1.00 93.38 266 LEU A C 1
ATOM 2123 O O . LEU A 1 266 ? -5.966 -13.362 12.444 1.00 93.38 266 LEU A O 1
ATOM 2127 N N . VAL A 1 267 ? -7.982 -14.311 12.145 1.00 91.38 267 VAL A N 1
ATOM 2128 C CA . VAL A 1 267 ? -7.496 -15.699 12.250 1.00 91.38 267 VAL A CA 1
ATOM 2129 C C . VAL A 1 267 ? -6.525 -16.001 11.108 1.00 91.38 267 VAL A C 1
ATOM 2131 O O . VAL A 1 267 ? -5.454 -16.555 11.358 1.00 91.38 267 VAL A O 1
ATOM 2134 N N . GLY A 1 268 ? -6.867 -15.589 9.882 1.00 86.62 268 GLY A N 1
ATOM 2135 C CA . GLY A 1 268 ? -6.035 -15.793 8.694 1.00 86.62 268 GLY A CA 1
ATOM 2136 C C . GLY A 1 268 ? -4.663 -15.132 8.820 1.00 86.62 268 GLY A C 1
ATOM 2137 O O . GLY A 1 268 ? -3.648 -15.785 8.595 1.00 86.62 268 GLY A O 1
ATOM 2138 N N . ILE A 1 269 ? -4.618 -13.878 9.287 1.00 90.50 269 ILE A N 1
ATOM 2139 C CA . ILE A 1 269 ? -3.355 -13.164 9.546 1.00 90.50 269 ILE A CA 1
ATOM 2140 C C . ILE A 1 269 ? -2.519 -13.917 10.580 1.00 90.50 269 ILE A C 1
ATOM 2142 O O . ILE A 1 269 ? -1.341 -14.194 10.357 1.00 90.50 269 ILE A O 1
ATOM 2146 N N . LYS A 1 270 ? -3.131 -14.277 11.716 1.00 90.31 270 LYS A N 1
ATOM 2147 C CA . LYS A 1 270 ? -2.420 -14.958 12.799 1.00 90.31 270 LYS A CA 1
ATOM 2148 C C . LYS A 1 270 ? -1.827 -16.288 12.336 1.00 90.31 270 LYS A C 1
ATOM 2150 O O . LYS A 1 270 ? -0.706 -16.610 12.712 1.00 90.31 270 LYS A O 1
ATOM 2155 N N . GLN A 1 271 ? -2.567 -17.054 11.536 1.00 87.75 271 GLN A N 1
ATOM 2156 C CA . GLN A 1 271 ? -2.098 -18.327 10.994 1.00 87.75 271 GLN A CA 1
ATOM 2157 C C . GLN A 1 271 ? -0.980 -18.135 9.970 1.00 87.75 271 GLN A C 1
ATOM 2159 O O . GLN A 1 271 ? 0.033 -18.825 10.058 1.00 87.75 271 GLN A O 1
ATOM 2164 N N . LEU A 1 272 ? -1.126 -17.180 9.048 1.00 85.69 272 LEU A N 1
ATOM 2165 C CA . LEU A 1 272 ? -0.154 -16.961 7.980 1.00 85.69 272 LEU A CA 1
ATOM 2166 C C . LEU A 1 272 ? 1.227 -16.568 8.516 1.00 85.69 272 LEU A C 1
ATOM 2168 O O . LEU A 1 272 ? 2.240 -17.001 7.973 1.00 85.69 272 LEU A O 1
ATOM 2172 N N . PHE A 1 273 ? 1.270 -15.787 9.598 1.00 86.44 273 PHE A N 1
ATOM 2173 C CA . PHE A 1 273 ? 2.522 -15.316 10.191 1.00 86.44 273 PHE A CA 1
ATOM 2174 C C . PHE A 1 273 ? 3.036 -16.173 11.355 1.00 86.44 273 PHE A C 1
ATOM 2176 O O . PHE A 1 273 ? 4.101 -15.872 11.887 1.00 86.44 273 PHE A O 1
ATOM 2183 N N . LYS A 1 274 ? 2.330 -17.242 11.751 1.00 83.88 274 LYS A N 1
ATOM 2184 C CA . LYS A 1 274 ? 2.697 -18.061 12.920 1.00 83.88 274 LYS A CA 1
ATOM 2185 C C . LYS A 1 274 ? 4.089 -18.691 12.803 1.00 83.88 274 LYS A C 1
ATOM 2187 O O . LYS A 1 274 ? 4.839 -18.679 13.772 1.00 83.88 274 LYS A O 1
ATOM 2192 N N . ASP A 1 275 ? 4.412 -19.219 11.624 1.00 80.38 275 ASP A N 1
ATOM 2193 C CA . ASP A 1 275 ? 5.649 -19.971 11.362 1.00 80.38 275 ASP A CA 1
ATOM 2194 C C . ASP A 1 275 ? 6.614 -19.200 10.439 1.00 80.38 275 ASP A C 1
ATOM 2196 O O . ASP A 1 275 ? 7.530 -19.770 9.845 1.00 80.38 275 ASP A O 1
ATOM 2200 N N . LYS A 1 276 ? 6.385 -17.893 10.272 1.00 83.00 276 LYS A N 1
ATOM 2201 C CA . LYS A 1 276 ? 7.197 -17.021 9.419 1.00 83.00 276 LYS A CA 1
ATOM 2202 C C . LYS A 1 276 ? 8.294 -16.331 10.219 1.00 83.00 276 LYS A C 1
ATOM 2204 O O . LYS A 1 276 ? 8.293 -16.328 11.447 1.00 83.00 276 LYS A O 1
ATOM 2209 N N . THR A 1 277 ? 9.259 -15.750 9.508 1.00 80.19 277 THR A N 1
ATOM 2210 C CA . THR A 1 277 ? 10.288 -14.928 10.149 1.00 80.19 277 THR A CA 1
ATOM 2211 C C . THR A 1 277 ? 9.633 -13.755 10.879 1.00 80.19 277 THR A C 1
ATOM 2213 O O . THR A 1 277 ? 8.591 -13.242 10.460 1.00 80.19 277 THR A O 1
ATOM 2216 N N . ASN A 1 278 ? 10.280 -13.276 11.943 1.00 84.19 278 ASN A N 1
ATOM 2217 C CA . ASN A 1 278 ? 9.808 -12.116 12.709 1.00 84.19 278 ASN A CA 1
ATOM 2218 C C . ASN A 1 278 ? 9.713 -10.826 11.869 1.00 84.19 278 ASN A C 1
ATOM 2220 O O . ASN A 1 278 ? 9.151 -9.839 12.338 1.00 84.19 278 ASN A O 1
ATOM 2224 N N . ASP A 1 279 ? 10.247 -10.832 10.647 1.00 89.25 279 ASP A N 1
ATOM 2225 C CA . ASP A 1 279 ? 10.276 -9.689 9.735 1.00 89.25 279 ASP A CA 1
ATOM 2226 C C . ASP A 1 279 ? 9.053 -9.641 8.806 1.00 89.25 279 ASP A C 1
ATOM 2228 O O . ASP A 1 279 ? 8.723 -8.580 8.284 1.00 89.25 279 ASP A O 1
ATOM 2232 N N . ALA A 1 280 ? 8.327 -10.752 8.634 1.00 92.06 280 ALA A N 1
ATOM 2233 C CA . ALA A 1 280 ? 7.244 -10.843 7.655 1.00 92.06 280 ALA A CA 1
ATOM 2234 C C . ALA A 1 280 ? 6.032 -9.961 7.996 1.00 92.06 280 ALA A C 1
ATOM 2236 O O . ALA A 1 280 ? 5.508 -9.268 7.125 1.00 92.06 280 ALA A O 1
ATOM 2237 N N . MET A 1 281 ? 5.610 -9.933 9.263 1.00 91.81 281 MET A N 1
ATOM 2238 C CA . MET A 1 281 ? 4.502 -9.074 9.696 1.00 91.81 281 MET A CA 1
ATOM 2239 C C . MET A 1 281 ? 4.876 -7.578 9.653 1.00 91.81 281 MET A C 1
ATOM 2241 O O . MET A 1 281 ? 4.099 -6.808 9.091 1.00 91.81 281 MET A O 1
ATOM 2245 N N . PRO A 1 282 ? 6.041 -7.130 10.171 1.00 93.88 282 PRO A N 1
ATOM 2246 C CA . PRO A 1 282 ? 6.497 -5.752 9.979 1.00 93.88 282 PRO A CA 1
ATOM 2247 C C . PRO A 1 282 ? 6.609 -5.328 8.510 1.00 93.88 282 PRO A C 1
ATOM 2249 O O . PRO A 1 282 ? 6.178 -4.227 8.176 1.00 93.88 282 PRO A O 1
ATOM 2252 N N . PHE A 1 283 ? 7.132 -6.196 7.636 1.00 96.00 283 PHE A N 1
ATOM 2253 C CA . PHE A 1 283 ? 7.238 -5.938 6.196 1.00 96.00 283 PHE A CA 1
ATOM 2254 C C . PHE A 1 283 ? 5.859 -5.698 5.564 1.00 96.00 283 PHE A C 1
ATOM 2256 O O . PHE A 1 283 ? 5.646 -4.683 4.901 1.00 96.00 283 PHE A O 1
ATOM 2263 N N . PHE A 1 284 ? 4.897 -6.583 5.845 1.00 94.94 284 PHE A N 1
ATOM 2264 C CA . PHE A 1 284 ? 3.510 -6.454 5.394 1.00 94.94 284 PHE A CA 1
ATOM 2265 C C . PHE A 1 284 ? 2.845 -5.161 5.895 1.00 94.94 284 PHE A C 1
ATOM 2267 O O . PHE A 1 284 ? 2.256 -4.416 5.114 1.00 94.94 284 PHE A O 1
ATOM 2274 N N . LEU A 1 285 ? 2.971 -4.853 7.190 1.00 95.25 285 LEU A N 1
ATOM 2275 C CA . LEU A 1 285 ? 2.365 -3.655 7.781 1.00 95.25 285 LEU A CA 1
ATOM 2276 C C . LEU A 1 285 ? 2.983 -2.355 7.246 1.00 95.25 285 LEU A C 1
ATOM 2278 O O . LEU A 1 285 ? 2.268 -1.367 7.082 1.00 95.25 285 LEU A O 1
ATOM 2282 N N . PHE A 1 286 ? 4.288 -2.340 6.958 1.00 97.44 286 PHE A N 1
ATOM 2283 C CA . PHE A 1 286 ? 4.940 -1.184 6.339 1.00 97.44 286 PHE A CA 1
ATOM 2284 C C . PHE A 1 286 ? 4.497 -0.967 4.895 1.00 97.44 286 PHE A C 1
ATOM 2286 O O . PHE A 1 286 ? 4.281 0.175 4.492 1.00 97.44 286 PHE A O 1
ATOM 2293 N N . HIS A 1 287 ? 4.288 -2.040 4.134 1.00 96.69 287 HIS A N 1
ATOM 2294 C CA . HIS A 1 287 ? 3.692 -1.921 2.809 1.00 96.69 287 HIS A CA 1
ATOM 2295 C C . HIS A 1 287 ? 2.283 -1.305 2.867 1.00 96.69 287 HIS A C 1
ATOM 2297 O O . HIS A 1 287 ? 2.025 -0.342 2.150 1.00 96.69 287 HIS A O 1
ATOM 2303 N N . ILE A 1 288 ? 1.414 -1.765 3.780 1.00 95.88 288 ILE A N 1
ATOM 2304 C CA . ILE A 1 288 ? 0.080 -1.162 3.972 1.00 95.88 288 ILE A CA 1
ATOM 2305 C C . ILE A 1 288 ? 0.195 0.322 4.336 1.00 95.88 288 ILE A C 1
ATOM 2307 O O . ILE A 1 288 ? -0.555 1.143 3.813 1.00 95.88 288 ILE A O 1
ATOM 2311 N N . PHE A 1 289 ? 1.121 0.684 5.232 1.00 97.88 289 PHE A N 1
ATOM 2312 C CA . PHE A 1 289 ? 1.361 2.086 5.576 1.00 97.88 289 PHE A CA 1
ATOM 2313 C C . PHE A 1 289 ? 1.669 2.925 4.327 1.00 97.88 289 PHE A C 1
ATOM 2315 O O . PHE A 1 289 ? 1.074 3.989 4.147 1.00 97.88 289 PHE A O 1
ATOM 2322 N N . ALA A 1 290 ? 2.577 2.443 3.472 1.00 98.12 290 ALA A N 1
ATOM 2323 C CA . ALA A 1 290 ? 2.970 3.127 2.247 1.00 98.12 290 ALA A CA 1
ATOM 2324 C C . ALA A 1 290 ? 1.803 3.254 1.257 1.00 98.12 290 ALA A C 1
ATOM 2326 O O . ALA A 1 290 ? 1.542 4.359 0.782 1.00 98.12 290 ALA A O 1
ATOM 2327 N N . ASP A 1 291 ? 1.071 2.166 0.997 1.00 95.81 291 ASP A N 1
ATOM 2328 C CA . ASP A 1 291 ? -0.096 2.174 0.104 1.00 95.81 291 ASP A CA 1
ATOM 2329 C C . ASP A 1 291 ? -1.170 3.156 0.602 1.00 95.81 291 ASP A C 1
ATOM 2331 O O . ASP A 1 291 ? -1.605 4.053 -0.125 1.00 95.81 291 ASP A O 1
ATOM 2335 N N . MET A 1 292 ? -1.504 3.104 1.898 1.00 96.00 292 MET A N 1
ATOM 2336 C CA . MET A 1 292 ? -2.454 4.041 2.497 1.00 96.00 292 MET A CA 1
ATOM 2337 C C . MET A 1 292 ? -1.988 5.496 2.387 1.00 96.00 292 MET A C 1
ATOM 2339 O O . MET A 1 292 ? -2.780 6.382 2.064 1.00 96.00 292 MET A O 1
ATOM 2343 N N . ALA A 1 293 ? -0.702 5.762 2.620 1.00 97.62 293 ALA A N 1
ATOM 2344 C CA . ALA A 1 293 ? -0.137 7.097 2.469 1.00 97.62 293 ALA A CA 1
ATOM 2345 C C . ALA A 1 293 ? -0.190 7.603 1.009 1.00 97.62 293 ALA A C 1
ATOM 2347 O O . ALA A 1 293 ? -0.293 8.816 0.795 1.00 97.62 293 ALA A O 1
ATOM 2348 N N . GLY A 1 294 ? -0.188 6.693 0.029 1.00 96.50 294 GLY A N 1
ATOM 2349 C CA . GLY A 1 294 ? -0.290 6.967 -1.405 1.00 96.50 294 GLY A CA 1
ATOM 2350 C C . GLY A 1 294 ? -1.710 7.091 -1.972 1.00 96.50 294 GLY A C 1
ATOM 2351 O O . GLY A 1 294 ? -1.849 7.559 -3.100 1.00 96.50 294 GLY A O 1
ATOM 2352 N N . ILE A 1 295 ? -2.772 6.755 -1.219 1.00 93.81 295 ILE A N 1
ATOM 2353 C CA . ILE A 1 295 ? -4.177 6.705 -1.702 1.00 93.81 295 ILE A CA 1
ATOM 2354 C C . ILE A 1 295 ? -4.597 7.938 -2.520 1.00 93.81 295 ILE A C 1
ATOM 2356 O O . ILE A 1 295 ? -5.326 7.817 -3.506 1.00 93.81 295 ILE A O 1
ATOM 2360 N N . LEU A 1 296 ? -4.162 9.132 -2.108 1.00 95.19 296 LEU A N 1
ATOM 2361 C CA . LEU A 1 296 ? -4.537 10.407 -2.730 1.00 95.19 296 LEU A CA 1
ATOM 2362 C C . LEU A 1 296 ? -3.477 10.960 -3.699 1.00 95.19 296 LEU A C 1
ATOM 2364 O O . LEU A 1 296 ? -3.571 12.125 -4.088 1.00 95.19 296 LEU A O 1
ATOM 2368 N N . GLY A 1 297 ? -2.514 10.141 -4.134 1.00 94.94 297 GLY A N 1
ATOM 2369 C CA . GLY A 1 297 ? -1.444 10.544 -5.054 1.00 94.94 297 GLY A CA 1
ATOM 2370 C C . GLY A 1 297 ? -1.958 11.124 -6.376 1.00 94.94 297 GLY A C 1
ATOM 2371 O O . GLY A 1 297 ? -1.399 12.087 -6.893 1.00 94.94 297 GLY A O 1
ATOM 2372 N N . ALA A 1 298 ? -3.096 10.626 -6.873 1.00 92.81 298 ALA A N 1
ATOM 2373 C CA . ALA A 1 298 ? -3.750 11.146 -8.077 1.00 92.81 298 ALA A CA 1
ATOM 2374 C C . ALA A 1 298 ? -4.309 12.574 -7.924 1.00 92.81 298 ALA A C 1
ATOM 2376 O O . ALA A 1 298 ? -4.536 13.260 -8.918 1.00 92.81 298 ALA A O 1
ATOM 2377 N N . ARG A 1 299 ? -4.533 13.041 -6.687 1.00 93.25 299 ARG A N 1
ATOM 2378 C CA . ARG A 1 299 ? -4.887 14.441 -6.409 1.00 93.25 299 ARG A CA 1
ATOM 2379 C C . ARG A 1 299 ? -3.651 15.320 -6.287 1.00 93.25 299 ARG A C 1
ATOM 2381 O O . ARG A 1 299 ? -3.684 16.468 -6.719 1.00 93.25 299 ARG A O 1
ATOM 2388 N N . SER A 1 300 ? -2.605 14.814 -5.640 1.00 94.88 300 SER A N 1
ATOM 2389 C CA . SER A 1 300 ? -1.334 15.513 -5.487 1.00 94.88 300 SER A CA 1
ATOM 2390 C C . SER A 1 300 ? -0.242 14.564 -5.008 1.00 94.88 300 SER A C 1
ATOM 2392 O O . SER A 1 300 ? -0.485 13.736 -4.132 1.00 94.88 300 SER A O 1
ATOM 2394 N N . LEU A 1 301 ? 0.974 14.770 -5.513 1.00 96.31 301 LEU A N 1
ATOM 2395 C CA . LEU A 1 301 ? 2.202 14.173 -4.980 1.00 96.31 301 LEU A CA 1
ATOM 2396 C C . LEU A 1 301 ? 2.912 15.097 -3.970 1.00 96.31 301 LEU A C 1
ATOM 2398 O O . LEU A 1 301 ? 3.993 14.773 -3.485 1.00 96.31 301 LEU A O 1
ATOM 2402 N N . GLU A 1 302 ? 2.311 16.241 -3.628 1.00 96.94 302 GLU A N 1
ATOM 2403 C CA . GLU A 1 302 ? 2.852 17.203 -2.664 1.00 96.94 302 GLU A CA 1
ATOM 2404 C C . GLU A 1 302 ? 2.615 16.748 -1.212 1.00 96.94 302 GLU A C 1
ATOM 2406 O O . GLU A 1 302 ? 1.796 17.315 -0.487 1.00 96.94 302 GLU A O 1
ATOM 2411 N N . GLY A 1 303 ? 3.339 15.718 -0.775 1.00 97.44 303 GLY A N 1
ATOM 2412 C CA . GLY A 1 303 ? 3.162 15.076 0.532 1.00 97.44 303 GLY A CA 1
ATOM 2413 C C . GLY A 1 303 ? 2.090 13.979 0.537 1.00 97.44 303 GLY A C 1
ATOM 2414 O O . GLY A 1 303 ? 1.361 13.778 -0.434 1.00 97.44 303 GLY A O 1
ATOM 2415 N N . SER A 1 304 ? 1.957 13.264 1.657 1.00 97.94 304 SER A N 1
ATOM 2416 C CA . SER A 1 304 ? 0.887 12.279 1.847 1.00 97.94 304 SER A CA 1
ATOM 2417 C C . SER A 1 304 ? -0.389 12.981 2.304 1.00 97.94 304 SER A C 1
ATOM 2419 O O . SER A 1 304 ? -0.579 13.246 3.490 1.00 97.94 304 SER A O 1
ATOM 2421 N N . LEU A 1 305 ? -1.295 13.283 1.371 1.00 97.19 305 LEU A N 1
ATOM 2422 C CA . LEU A 1 305 ? -2.566 13.937 1.711 1.00 97.19 305 LEU A CA 1
ATOM 2423 C C . LEU A 1 305 ? -3.476 13.063 2.584 1.00 97.19 305 LEU A C 1
ATOM 2425 O O . LEU A 1 305 ? -4.277 13.592 3.352 1.00 97.19 305 LEU A O 1
ATOM 2429 N N . PHE A 1 306 ? -3.378 11.738 2.442 1.00 96.00 306 PHE A N 1
ATOM 2430 C CA . PHE A 1 306 ? -4.229 10.799 3.166 1.00 96.00 306 PHE A CA 1
ATOM 2431 C C . PHE A 1 306 ? -3.784 10.622 4.621 1.00 96.00 306 PHE A C 1
ATOM 2433 O O . PHE A 1 306 ? -4.628 10.585 5.512 1.00 96.00 306 PHE A O 1
ATOM 2440 N N . MET A 1 307 ? -2.476 10.533 4.884 1.00 97.50 307 MET A N 1
ATOM 2441 C CA . MET A 1 307 ? -1.935 10.220 6.212 1.00 97.50 307 MET A CA 1
ATOM 2442 C C . MET A 1 307 ? -1.891 11.453 7.136 1.00 97.50 307 MET A C 1
ATOM 2444 O O . MET A 1 307 ? -0.836 11.858 7.627 1.00 97.50 307 MET A O 1
ATOM 2448 N N . SER A 1 308 ? -3.055 12.069 7.344 1.00 97.31 308 SER A N 1
ATOM 2449 C CA . SER A 1 308 ? -3.294 13.148 8.309 1.00 97.31 308 SER A CA 1
ATOM 2450 C C . SER A 1 308 ? -3.171 12.651 9.757 1.00 97.31 308 SER A C 1
ATOM 2452 O O . SER A 1 308 ? -3.088 11.448 10.000 1.00 97.31 308 SER A O 1
ATOM 2454 N N . GLU A 1 309 ? -3.213 13.543 10.749 1.00 97.25 309 GLU A N 1
ATOM 2455 C CA . GLU A 1 309 ? -3.165 13.163 12.170 1.00 97.25 309 GLU A CA 1
ATOM 2456 C C . GLU A 1 309 ? -4.306 12.203 12.541 1.00 97.25 309 GLU A C 1
ATOM 2458 O O . GLU A 1 309 ? -4.091 11.190 13.208 1.00 97.25 309 GLU A O 1
ATOM 2463 N N . THR A 1 310 ? -5.523 12.470 12.066 1.00 93.94 310 THR A N 1
ATOM 2464 C CA . THR A 1 310 ? -6.681 11.598 12.309 1.00 93.94 310 THR A CA 1
ATOM 2465 C C . THR A 1 310 ? -6.479 10.219 11.682 1.00 93.94 310 THR A C 1
ATOM 2467 O O . THR A 1 310 ? -6.738 9.198 12.328 1.00 93.94 310 THR A O 1
ATOM 2470 N N . MET A 1 311 ? -5.990 10.169 10.438 1.00 94.88 311 MET A N 1
ATOM 2471 C CA . MET A 1 311 ? -5.766 8.905 9.732 1.00 94.88 311 MET A CA 1
ATOM 2472 C C . MET A 1 311 ? -4.598 8.119 10.310 1.00 94.88 311 MET A C 1
ATOM 2474 O O . MET A 1 311 ? -4.729 6.910 10.488 1.00 94.88 311 MET A O 1
ATOM 2478 N N . TYR A 1 312 ? -3.518 8.787 10.709 1.00 96.94 312 TYR A N 1
ATOM 2479 C CA . TYR A 1 312 ? -2.414 8.153 11.412 1.00 96.94 312 TYR A CA 1
ATOM 2480 C C . TYR A 1 312 ? -2.863 7.546 12.741 1.00 96.94 312 TYR A C 1
ATOM 2482 O O . TYR A 1 312 ? -2.569 6.386 13.009 1.00 96.94 312 TYR A O 1
ATOM 2490 N N . ASN A 1 313 ? -3.628 8.274 13.559 1.00 94.81 313 ASN A N 1
ATOM 2491 C CA . ASN A 1 313 ? -4.120 7.731 14.827 1.00 94.81 313 ASN A CA 1
ATOM 2492 C C . ASN A 1 313 ? -5.038 6.517 14.616 1.00 94.81 313 ASN A C 1
ATOM 2494 O O . ASN A 1 313 ? -5.018 5.573 15.407 1.00 94.81 313 ASN A O 1
ATOM 2498 N N . ASN A 1 314 ? -5.838 6.511 13.545 1.00 93.31 314 ASN A N 1
ATOM 2499 C CA . ASN A 1 314 ? -6.637 5.347 13.170 1.00 93.31 314 ASN A CA 1
ATOM 2500 C C . ASN A 1 314 ? -5.750 4.166 12.734 1.00 93.31 314 ASN A C 1
ATOM 2502 O O . ASN A 1 314 ? -5.913 3.048 13.219 1.00 93.31 314 ASN A O 1
ATOM 2506 N N . PHE A 1 315 ? -4.769 4.437 11.874 1.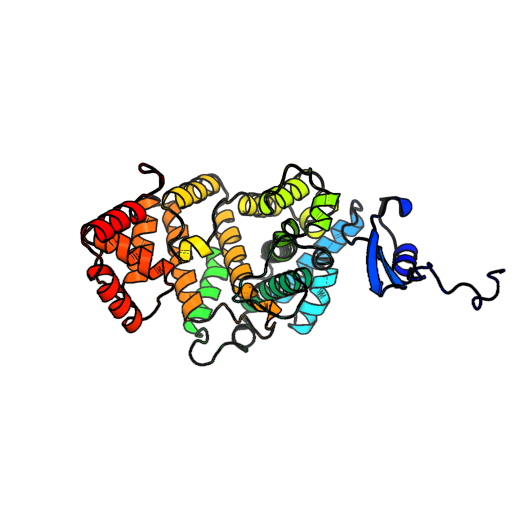00 95.12 315 PHE A N 1
ATOM 2507 C CA . PHE A 1 315 ? -3.794 3.470 11.383 1.00 95.12 315 PHE A CA 1
ATOM 2508 C C . PHE A 1 315 ? -2.972 2.838 12.517 1.00 95.12 315 PHE A C 1
ATOM 2510 O O . PHE A 1 315 ? -2.874 1.615 12.602 1.00 95.12 315 PHE A O 1
ATOM 2517 N N . ALA A 1 316 ? -2.444 3.653 13.433 1.00 95.12 316 ALA A N 1
ATOM 2518 C CA . ALA A 1 316 ? -1.629 3.222 14.565 1.00 95.12 316 ALA A CA 1
ATOM 2519 C C . ALA A 1 316 ? -2.392 2.265 15.493 1.00 95.12 316 ALA A C 1
ATOM 2521 O O . ALA A 1 316 ? -1.851 1.232 15.884 1.00 95.12 316 ALA A O 1
ATOM 2522 N N . ARG A 1 317 ? -3.674 2.550 15.777 1.00 93.88 317 ARG A N 1
ATOM 2523 C CA . ARG A 1 317 ? -4.559 1.637 16.526 1.00 93.88 317 ARG A CA 1
ATOM 2524 C C . ARG A 1 317 ? -4.734 0.300 15.804 1.00 93.88 317 ARG A C 1
ATOM 2526 O O . ARG A 1 317 ? -4.771 -0.744 16.451 1.00 93.88 317 ARG A O 1
ATOM 2533 N N . GLY A 1 318 ? -4.841 0.331 14.475 1.00 94.44 318 GLY A N 1
ATOM 2534 C CA . GLY A 1 318 ? -4.928 -0.873 13.657 1.00 94.44 318 GLY A CA 1
ATOM 2535 C C . GLY A 1 318 ? -3.647 -1.709 13.712 1.00 94.44 318 GLY A C 1
ATOM 2536 O O . GLY A 1 318 ? -3.719 -2.908 13.963 1.00 94.44 318 GLY A O 1
ATOM 2537 N N . ILE A 1 319 ? -2.476 -1.083 13.550 1.00 92.88 319 ILE A N 1
ATOM 2538 C CA . ILE A 1 319 ? -1.177 -1.764 13.672 1.00 92.88 319 ILE A CA 1
ATOM 2539 C C . ILE A 1 319 ? -1.021 -2.415 15.038 1.00 92.88 319 ILE A C 1
ATOM 2541 O O . ILE A 1 319 ? -0.658 -3.587 15.107 1.00 92.88 319 ILE A O 1
ATOM 2545 N N . GLU A 1 320 ? -1.299 -1.672 16.109 1.00 92.06 320 GLU A N 1
ATOM 2546 C CA . GLU A 1 320 ? -1.171 -2.176 17.474 1.00 92.06 320 GLU A CA 1
ATOM 2547 C C . GLU A 1 320 ? -2.039 -3.430 17.662 1.00 92.06 320 GLU A C 1
ATOM 2549 O O . GLU A 1 320 ? -1.556 -4.452 18.144 1.00 92.06 320 GLU A O 1
ATOM 2554 N N . ALA A 1 321 ? -3.283 -3.404 17.168 1.00 93.38 321 ALA A N 1
ATOM 2555 C CA . ALA A 1 321 ? -4.167 -4.564 17.200 1.00 93.38 321 ALA A CA 1
ATOM 2556 C C . ALA A 1 321 ? -3.588 -5.765 16.426 1.00 93.38 321 ALA A C 1
ATOM 2558 O O . ALA A 1 321 ? -3.563 -6.879 16.948 1.00 93.38 321 ALA A O 1
ATOM 2559 N N . ILE A 1 322 ? -3.070 -5.564 15.209 1.00 92.19 322 ILE A N 1
ATOM 2560 C CA . ILE A 1 322 ? -2.474 -6.664 14.433 1.00 92.19 322 ILE A CA 1
ATOM 2561 C C . ILE A 1 322 ? -1.226 -7.231 15.120 1.00 92.19 322 ILE A C 1
ATOM 2563 O O . ILE A 1 322 ? -1.040 -8.447 15.141 1.00 92.19 322 ILE A O 1
ATOM 2567 N N . GLN A 1 323 ? -0.400 -6.388 15.738 1.00 88.50 323 GLN A N 1
ATOM 2568 C CA . GLN A 1 323 ? 0.768 -6.833 16.500 1.00 88.50 323 GLN A CA 1
ATOM 2569 C C . GLN A 1 323 ? 0.370 -7.650 17.739 1.00 88.50 323 GLN A C 1
ATOM 2571 O O . GLN A 1 323 ? 0.998 -8.668 18.036 1.00 88.50 323 GLN A O 1
ATOM 2576 N N . GLU A 1 324 ? -0.718 -7.279 18.422 1.00 90.25 324 GLU A N 1
ATOM 2577 C CA . GLU A 1 324 ? -1.257 -8.032 19.563 1.00 90.25 324 GLU A CA 1
ATOM 2578 C C . GLU A 1 324 ? -1.722 -9.459 19.190 1.00 90.25 324 GLU A C 1
ATOM 2580 O O . GLU A 1 324 ? -1.790 -10.329 20.067 1.00 90.25 324 GLU A O 1
ATOM 2585 N N . LEU A 1 325 ? -1.995 -9.761 17.908 1.00 89.81 325 LEU A N 1
ATOM 2586 C CA . LEU A 1 325 ? -2.388 -11.114 17.468 1.00 89.81 325 LEU A CA 1
ATOM 2587 C C . LEU A 1 325 ? -1.317 -12.172 17.735 1.00 89.81 325 LEU A C 1
ATOM 2589 O O . LEU A 1 325 ? -1.654 -13.353 17.863 1.00 89.81 325 LEU A O 1
ATOM 2593 N N . GLN A 1 326 ? -0.048 -11.771 17.850 1.00 82.81 326 GLN A N 1
ATOM 2594 C CA . GLN A 1 326 ? 1.049 -12.690 18.160 1.00 82.81 326 GLN A CA 1
ATOM 2595 C C . GLN A 1 326 ? 0.825 -13.413 19.496 1.00 82.81 326 GLN A C 1
ATOM 2597 O O . GLN A 1 326 ? 1.161 -14.588 19.629 1.00 82.81 326 GLN A O 1
ATOM 2602 N N . THR A 1 327 ? 0.195 -12.747 20.467 1.00 86.88 327 THR A N 1
ATOM 2603 C CA . THR A 1 327 ? 0.017 -13.266 21.833 1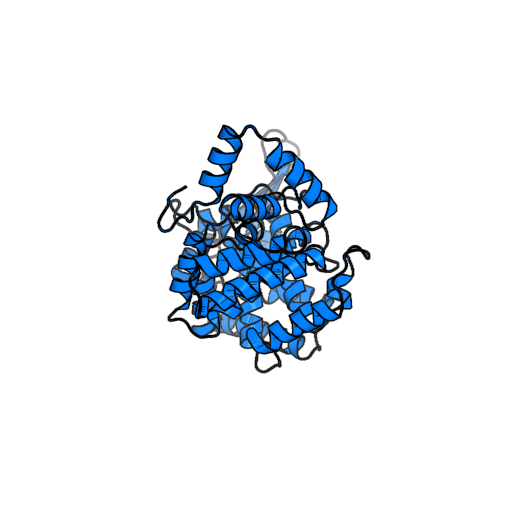.00 86.88 327 THR A CA 1
ATOM 2604 C C . THR A 1 327 ? -1.446 -13.446 22.237 1.00 86.88 327 THR A C 1
ATOM 2606 O O . THR A 1 327 ? -1.734 -14.249 23.119 1.00 86.88 327 THR A O 1
ATOM 2609 N N . SER A 1 328 ? -2.385 -12.760 21.579 1.00 91.69 328 SER A N 1
ATOM 2610 C CA . SER A 1 328 ? -3.804 -12.727 21.966 1.00 91.69 328 SER A CA 1
ATOM 2611 C C . SER A 1 328 ? -4.717 -13.465 20.987 1.00 91.69 328 SER A C 1
ATOM 2613 O O . SER A 1 328 ? -4.332 -13.744 19.847 1.00 91.69 328 SER A O 1
ATOM 2615 N N . CYS A 1 329 ? -5.937 -13.813 21.411 1.00 92.69 329 CYS A N 1
ATOM 2616 C CA . CYS A 1 329 ? -6.911 -14.412 20.503 1.00 92.69 329 CYS A CA 1
ATOM 2617 C C . CYS A 1 329 ? -7.530 -13.348 19.564 1.00 92.69 329 CYS A C 1
ATOM 2619 O O . CYS A 1 329 ? -7.675 -12.192 19.965 1.00 92.69 329 CYS A O 1
ATOM 2621 N N . PRO A 1 330 ? -7.904 -13.717 18.323 1.00 93.56 330 PRO A N 1
ATOM 2622 C CA . PRO A 1 330 ? -8.502 -12.798 17.349 1.00 93.56 330 PRO A CA 1
ATOM 2623 C C . PRO A 1 330 ? -9.718 -12.007 17.849 1.00 93.56 330 PRO A C 1
ATOM 2625 O O . PRO A 1 330 ? -9.819 -10.815 17.569 1.00 93.56 330 PRO A O 1
ATOM 2628 N N . ARG A 1 331 ? -10.618 -12.644 18.614 1.00 92.75 331 ARG A N 1
ATOM 2629 C CA . ARG A 1 331 ? -11.824 -11.992 19.149 1.00 92.75 331 ARG A CA 1
ATOM 2630 C C . ARG A 1 331 ? -11.465 -10.879 20.137 1.00 92.75 331 ARG A C 1
ATOM 2632 O O . ARG A 1 331 ? -11.912 -9.752 19.959 1.00 92.75 331 ARG A O 1
ATOM 2639 N N . ASP A 1 332 ? -10.582 -11.164 21.094 1.00 92.12 332 ASP A N 1
ATOM 2640 C CA . ASP A 1 332 ? -10.150 -10.174 22.088 1.00 92.12 332 ASP A CA 1
ATOM 2641 C C . ASP A 1 332 ? -9.425 -8.991 21.439 1.00 92.12 332 ASP A C 1
ATOM 2643 O O . ASP A 1 332 ? -9.629 -7.845 21.832 1.00 92.12 332 ASP A O 1
ATOM 2647 N N . VAL A 1 333 ? -8.579 -9.258 20.438 1.00 94.19 333 VAL A N 1
ATOM 2648 C CA . VAL A 1 333 ? -7.882 -8.208 19.683 1.00 94.19 333 VAL A CA 1
ATOM 2649 C C . VAL A 1 333 ? -8.879 -7.301 18.967 1.00 94.19 333 VAL A C 1
ATOM 2651 O O . VAL A 1 333 ? -8.770 -6.077 19.054 1.00 94.19 333 VAL A O 1
ATOM 2654 N N . TYR A 1 334 ? -9.865 -7.887 18.287 1.00 94.31 334 TYR A N 1
ATOM 2655 C CA . TYR A 1 334 ? -10.894 -7.132 17.579 1.00 94.31 334 TYR A CA 1
ATOM 2656 C C . TYR A 1 334 ? -11.727 -6.269 18.539 1.00 94.31 334 TYR A C 1
ATOM 2658 O O . TYR A 1 334 ? -11.954 -5.086 18.284 1.00 94.31 334 TYR A O 1
ATOM 2666 N N . ASP A 1 335 ? -12.122 -6.825 19.683 1.00 91.81 335 ASP A N 1
ATOM 2667 C CA . ASP A 1 335 ? -12.935 -6.117 20.673 1.00 91.81 335 ASP A CA 1
ATOM 2668 C C . ASP A 1 335 ? -12.151 -4.983 21.350 1.00 91.81 335 ASP A C 1
ATOM 2670 O O . ASP A 1 335 ? -12.684 -3.886 21.541 1.00 91.81 335 ASP A O 1
ATOM 2674 N N . ARG A 1 336 ? -10.855 -5.187 21.635 1.00 91.56 336 ARG A N 1
ATOM 2675 C CA . ARG A 1 336 ? -9.966 -4.114 22.111 1.00 91.56 336 ARG A CA 1
ATOM 2676 C C . ARG A 1 336 ? -9.782 -3.017 21.068 1.00 91.56 336 ARG A C 1
ATOM 2678 O O . ARG A 1 336 ? -9.782 -1.842 21.436 1.00 91.56 336 ARG A O 1
ATOM 2685 N N . PHE A 1 337 ? -9.656 -3.369 19.788 1.00 93.25 337 PHE A N 1
ATOM 2686 C CA . PHE A 1 337 ? -9.601 -2.392 18.701 1.00 93.25 337 PHE A CA 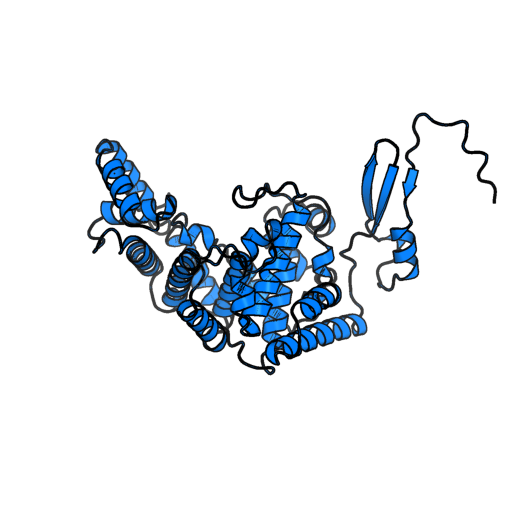1
ATOM 2687 C C . PHE A 1 337 ? -10.881 -1.541 18.647 1.00 93.25 337 PHE A C 1
ATOM 2689 O O . PHE A 1 337 ? -10.795 -0.310 18.673 1.00 93.25 337 PHE A O 1
ATOM 2696 N N . LEU A 1 338 ? -12.062 -2.173 18.662 1.00 91.94 338 LEU A N 1
ATOM 2697 C CA . LEU A 1 338 ? -13.348 -1.467 18.690 1.00 91.94 338 LEU A CA 1
ATOM 2698 C C . LEU A 1 338 ? -13.472 -0.553 19.913 1.00 91.94 338 LEU A C 1
ATOM 2700 O O . LEU A 1 338 ? -13.900 0.594 19.787 1.00 91.94 338 LEU A O 1
ATOM 2704 N N . LEU A 1 339 ? -13.055 -1.029 21.090 1.00 88.06 339 LEU A N 1
ATOM 2705 C CA . LEU A 1 339 ? -13.070 -0.225 22.309 1.00 88.06 339 LEU A CA 1
ATOM 2706 C C . LEU A 1 339 ? -12.161 1.002 22.180 1.00 88.06 339 LEU A C 1
ATOM 2708 O O . LEU A 1 339 ? -12.605 2.112 22.456 1.00 88.06 339 LEU A O 1
ATOM 2712 N N . LYS A 1 340 ? -10.917 0.834 21.706 1.00 88.44 340 LYS A N 1
ATOM 2713 C CA . LYS A 1 340 ? -9.977 1.946 21.466 1.00 88.44 340 LYS A CA 1
ATOM 2714 C C . LYS A 1 340 ? -10.539 2.957 20.459 1.00 88.44 340 LYS A C 1
ATOM 2716 O O . LYS A 1 340 ? -10.327 4.157 20.623 1.00 88.44 340 LYS A O 1
ATOM 2721 N N . ARG A 1 341 ? -11.268 2.497 19.435 1.00 86.75 341 ARG A N 1
ATOM 2722 C CA . ARG A 1 341 ? -11.941 3.359 18.450 1.00 86.75 341 ARG A CA 1
ATOM 2723 C C . ARG A 1 341 ? -13.120 4.129 19.032 1.00 86.75 341 ARG A C 1
ATOM 2725 O O . ARG A 1 341 ? -13.300 5.286 18.663 1.00 86.75 341 ARG A O 1
ATOM 2732 N N . ALA A 1 342 ? -13.885 3.507 19.922 1.00 80.69 342 ALA A N 1
ATOM 2733 C CA . ALA A 1 342 ? -15.073 4.087 20.540 1.00 80.69 342 ALA A CA 1
ATOM 2734 C C . ALA A 1 342 ? -14.795 4.835 21.858 1.00 80.69 342 ALA A C 1
ATOM 2736 O O . ALA A 1 342 ? -15.710 5.459 22.392 1.00 80.69 342 ALA A O 1
ATOM 2737 N N . ALA A 1 343 ? -13.563 4.805 22.382 1.00 76.50 343 ALA A N 1
ATOM 2738 C CA . ALA A 1 343 ? -13.220 5.281 23.729 1.00 76.50 343 ALA A CA 1
ATOM 2739 C C . ALA A 1 343 ? -13.567 6.758 23.988 1.00 76.50 343 ALA A C 1
ATOM 2741 O O . ALA A 1 343 ? -13.848 7.146 25.118 1.00 76.50 343 ALA A O 1
ATOM 2742 N N . GLU A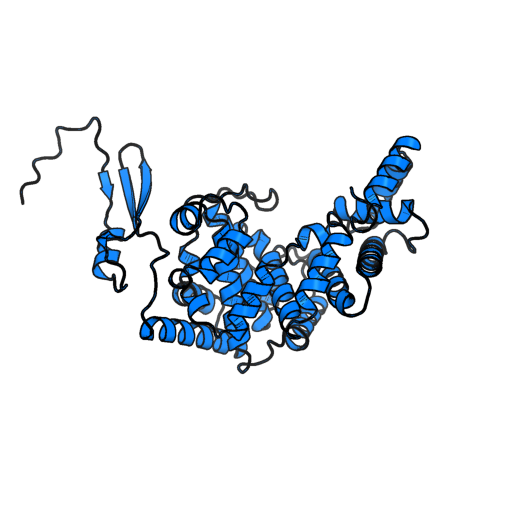 1 344 ? -13.594 7.587 22.943 1.00 66.31 344 GLU A N 1
ATOM 2743 C CA . GLU A 1 344 ? -13.990 9.001 23.032 1.00 66.31 344 GLU A CA 1
ATOM 2744 C C . GLU A 1 344 ? -15.506 9.200 23.191 1.00 66.31 344 GLU A C 1
ATOM 2746 O O . GLU A 1 344 ? -15.980 10.308 23.432 1.00 66.31 344 GLU A O 1
ATOM 2751 N N . SER A 1 345 ? -16.278 8.128 23.024 1.00 64.62 345 SER A N 1
ATOM 2752 C CA . SER A 1 345 ? -17.737 8.149 22.938 1.00 64.62 345 SER A CA 1
ATOM 2753 C C . SER A 1 345 ? -18.420 7.244 23.958 1.00 64.62 345 SER A C 1
ATOM 2755 O O . SER A 1 345 ? -19.533 7.544 24.386 1.00 64.62 345 SER A O 1
ATOM 2757 N N . PHE A 1 346 ? -17.768 6.155 24.367 1.00 68.12 346 PHE A N 1
ATOM 2758 C CA . PHE A 1 346 ? -18.286 5.251 25.381 1.00 68.12 346 PHE A CA 1
ATOM 2759 C C . PHE A 1 346 ? -17.136 4.661 26.216 1.00 68.12 346 PHE A C 1
ATOM 2761 O O . PHE A 1 346 ? -16.221 4.061 25.650 1.00 68.12 346 PHE A O 1
ATOM 2768 N N . PRO A 1 347 ? -17.149 4.822 27.553 1.00 63.69 347 PRO A N 1
ATOM 2769 C CA . PRO A 1 347 ? -16.003 4.483 28.397 1.00 63.69 347 PRO A CA 1
ATOM 2770 C C . PRO A 1 347 ? -15.779 2.976 28.582 1.00 63.69 347 PRO A C 1
ATOM 2772 O O . PRO A 1 347 ? -14.676 2.580 28.956 1.00 63.69 347 PRO A O 1
ATOM 2775 N N . SER A 1 348 ? -16.780 2.120 28.342 1.00 71.19 348 SER A N 1
ATOM 2776 C CA . SER A 1 348 ? -16.629 0.678 28.583 1.00 71.19 348 SER A CA 1
ATOM 2777 C C . SER A 1 348 ? -17.669 -0.169 27.860 1.00 71.19 348 SER A C 1
ATOM 2779 O O . SER A 1 348 ? -18.821 -0.157 28.261 1.00 71.19 348 SER A O 1
ATOM 2781 N N . MET A 1 349 ? -17.273 -0.979 26.882 1.00 83.31 349 MET A N 1
ATOM 2782 C CA . MET A 1 349 ? -18.151 -1.962 26.235 1.00 83.31 349 MET A CA 1
ATOM 2783 C C . MET A 1 349 ? -18.588 -3.050 27.236 1.00 83.31 349 MET A C 1
ATOM 2785 O O . MET A 1 349 ? -17.776 -3.885 27.624 1.00 83.31 349 MET A O 1
ATOM 2789 N N . THR A 1 350 ? -19.848 -3.021 27.688 1.00 83.81 350 THR A N 1
ATOM 2790 C CA . THR A 1 350 ? -20.348 -3.905 28.766 1.00 83.81 350 THR A CA 1
ATOM 2791 C C . THR A 1 350 ? -21.312 -4.977 28.278 1.00 83.81 350 THR A C 1
ATOM 2793 O O . THR A 1 350 ? -21.470 -6.013 28.922 1.00 83.81 350 THR A O 1
ATOM 2796 N N . ASN A 1 351 ? -21.968 -4.736 27.145 1.00 88.25 351 ASN A N 1
ATOM 2797 C CA . ASN A 1 351 ? -22.992 -5.613 26.597 1.00 88.25 351 ASN A CA 1
ATOM 2798 C C . ASN A 1 351 ? -22.887 -5.717 25.060 1.00 88.25 351 ASN A C 1
ATOM 2800 O O . ASN A 1 351 ? -22.108 -5.011 24.413 1.00 88.25 351 ASN A O 1
ATOM 2804 N N . ARG A 1 352 ? -23.690 -6.609 24.461 1.00 92.06 352 ARG A N 1
ATOM 2805 C CA . ARG A 1 352 ? -23.715 -6.833 23.003 1.00 92.06 352 ARG A CA 1
ATOM 2806 C C . ARG A 1 352 ? -24.118 -5.577 22.218 1.00 92.06 352 ARG A C 1
ATOM 2808 O O . ARG A 1 352 ? -23.584 -5.355 21.133 1.00 92.06 352 ARG A O 1
ATOM 2815 N N . ALA A 1 353 ? -25.022 -4.750 22.743 1.00 91.38 353 ALA A N 1
ATOM 2816 C CA . ALA A 1 353 ? -25.446 -3.524 22.070 1.00 91.38 353 ALA A CA 1
ATOM 2817 C C . ALA A 1 353 ? -24.317 -2.485 22.020 1.00 91.38 353 ALA A C 1
ATOM 2819 O O . ALA A 1 353 ? -24.094 -1.893 20.968 1.00 91.38 353 ALA A O 1
ATOM 2820 N N . ASP A 1 354 ? -23.538 -2.343 23.096 1.00 90.31 354 ASP A N 1
ATOM 2821 C CA . ASP A 1 354 ? -22.366 -1.458 23.130 1.00 90.31 354 ASP A CA 1
ATOM 2822 C C . ASP A 1 354 ? -21.321 -1.874 22.087 1.00 90.31 354 ASP A C 1
ATOM 2824 O O . ASP A 1 354 ? -20.757 -1.035 21.383 1.00 90.31 354 ASP A O 1
ATOM 2828 N N . ARG A 1 355 ? -21.077 -3.187 21.964 1.00 92.06 355 ARG A N 1
ATOM 2829 C CA . ARG A 1 355 ? -20.150 -3.746 20.974 1.00 92.06 355 ARG A CA 1
ATOM 2830 C C . ARG A 1 355 ? -20.613 -3.471 19.546 1.00 92.06 355 ARG A C 1
ATOM 2832 O O . ARG A 1 355 ? -19.827 -3.008 18.720 1.00 92.06 355 ARG A O 1
ATOM 2839 N N . ALA A 1 356 ? -21.892 -3.724 19.266 1.00 93.06 356 ALA A N 1
ATOM 2840 C CA . ALA A 1 356 ? -22.497 -3.424 17.973 1.00 93.06 356 ALA A CA 1
ATOM 2841 C C . ALA A 1 356 ? -22.399 -1.927 17.656 1.00 93.06 356 ALA A C 1
ATOM 2843 O O . ALA A 1 356 ? -21.963 -1.557 16.570 1.00 93.06 356 ALA A O 1
ATOM 2844 N N . PHE A 1 357 ? -22.720 -1.066 18.622 1.00 91.69 357 PHE A N 1
ATOM 2845 C CA . PHE A 1 357 ? -22.632 0.379 18.466 1.00 91.69 357 PHE A CA 1
ATOM 2846 C C . PHE A 1 357 ? -21.202 0.848 18.159 1.00 91.69 357 PHE A C 1
ATOM 2848 O O . PHE A 1 357 ? -21.004 1.617 17.220 1.00 91.69 357 PHE A O 1
ATOM 2855 N N . ALA A 1 358 ? -20.191 0.330 18.868 1.00 91.81 358 ALA A N 1
ATOM 2856 C CA . ALA A 1 358 ? -18.783 0.621 18.579 1.00 91.81 358 ALA A CA 1
ATOM 2857 C C . ALA A 1 358 ? -18.396 0.251 17.134 1.00 91.81 358 ALA A C 1
ATOM 2859 O O . ALA A 1 358 ? -17.645 0.977 16.478 1.00 91.81 358 ALA A O 1
ATOM 2860 N N . ARG A 1 359 ? -18.954 -0.845 16.605 1.00 93.06 359 ARG A N 1
ATOM 2861 C CA . ARG A 1 359 ? -18.777 -1.239 15.203 1.00 93.06 359 ARG A CA 1
ATOM 2862 C C . ARG A 1 359 ? -19.469 -0.266 14.240 1.00 93.06 359 ARG A C 1
ATOM 2864 O O . ARG A 1 359 ? -18.849 0.121 13.255 1.00 93.06 359 ARG A O 1
ATOM 2871 N N . VAL A 1 360 ? -20.686 0.205 14.538 1.00 92.38 360 VAL A N 1
ATOM 2872 C CA . VAL A 1 360 ? -21.370 1.238 13.723 1.00 92.38 360 VAL A CA 1
ATOM 2873 C C . VAL A 1 360 ? -20.574 2.544 13.691 1.00 92.38 360 VAL A C 1
ATOM 2875 O O . VAL A 1 360 ? -20.423 3.131 12.626 1.00 92.38 360 VAL A O 1
ATOM 2878 N N . VAL A 1 361 ? -19.997 2.975 14.818 1.00 91.25 361 VAL A N 1
ATOM 2879 C CA . VAL A 1 361 ? -19.112 4.158 14.869 1.00 91.25 361 VAL A CA 1
ATOM 2880 C C . VAL A 1 361 ? -17.950 4.024 13.877 1.00 91.25 361 VAL A C 1
ATOM 2882 O O . VAL A 1 361 ? -17.611 4.990 13.188 1.00 91.25 361 VAL A O 1
ATOM 2885 N N . CYS A 1 362 ? -17.362 2.828 13.770 1.00 91.62 362 CYS A N 1
ATOM 2886 C CA . CYS A 1 362 ? -16.298 2.554 12.804 1.00 91.62 362 CYS A CA 1
ATOM 2887 C C . CYS A 1 362 ? -16.814 2.589 11.358 1.00 91.62 362 CYS A C 1
ATOM 2889 O O . CYS A 1 362 ? -16.208 3.269 10.528 1.00 91.62 362 CYS A O 1
ATOM 2891 N N . LEU A 1 363 ? -17.953 1.941 11.083 1.00 92.44 363 LEU A N 1
ATOM 2892 C CA . LEU A 1 363 ? -18.570 1.876 9.749 1.00 92.44 363 LEU A CA 1
ATOM 2893 C C . LEU A 1 363 ? -18.975 3.264 9.235 1.00 92.44 363 LEU A C 1
ATOM 2895 O O . LEU A 1 363 ? -18.785 3.586 8.066 1.00 92.44 363 LEU A O 1
ATOM 2899 N N . CYS A 1 364 ? -19.473 4.124 10.125 1.00 91.00 364 CYS A N 1
ATOM 2900 C CA . CYS A 1 364 ? -19.806 5.514 9.819 1.00 91.00 364 CYS A CA 1
ATOM 2901 C C . CYS A 1 364 ? -18.577 6.437 9.762 1.00 91.00 364 CYS A C 1
ATOM 2903 O O . CYS A 1 364 ? -18.736 7.631 9.517 1.00 91.00 364 CYS A O 1
ATOM 2905 N N . ARG A 1 365 ? -17.362 5.913 9.993 1.00 89.88 365 ARG A N 1
ATOM 2906 C CA . ARG A 1 365 ? -16.094 6.664 9.984 1.00 89.88 365 ARG A CA 1
ATOM 2907 C C . ARG A 1 365 ? -16.126 7.888 10.906 1.00 89.88 365 ARG A C 1
ATOM 2909 O O . ARG A 1 365 ? -15.607 8.949 10.569 1.00 89.88 365 ARG A O 1
ATOM 2916 N N . ILE A 1 366 ? -16.734 7.738 12.081 1.00 88.69 366 ILE A N 1
ATOM 2917 C CA . ILE A 1 366 ? -16.838 8.819 13.060 1.00 88.69 366 ILE A CA 1
ATOM 2918 C C . ILE A 1 366 ? -15.568 8.864 13.922 1.00 88.69 366 ILE A C 1
ATOM 2920 O O . ILE A 1 366 ? -15.097 7.842 14.438 1.00 88.69 366 ILE A O 1
ATOM 2924 N N . PHE A 1 367 ? -15.012 10.068 14.073 1.00 85.56 367 PHE A N 1
ATOM 2925 C CA . PHE A 1 367 ? -13.774 10.337 14.818 1.00 85.56 367 PHE A CA 1
ATOM 2926 C C . PHE A 1 367 ? -13.921 11.442 15.868 1.00 85.56 367 PHE A C 1
ATOM 2928 O O . PHE A 1 367 ? -12.919 11.856 16.436 1.00 85.56 367 PHE A O 1
ATOM 2935 N N . ASN A 1 368 ? -15.132 11.955 16.109 1.00 85.88 368 ASN A N 1
ATOM 2936 C CA . ASN A 1 368 ? -15.342 13.025 17.079 1.00 85.88 368 ASN A CA 1
ATOM 2937 C C . ASN A 1 368 ? -16.567 12.762 17.978 1.00 85.88 368 ASN A C 1
ATOM 2939 O O . ASN A 1 368 ? -17.539 12.147 17.535 1.00 85.88 368 ASN A O 1
ATOM 2943 N N . PRO A 1 369 ? -16.572 13.273 19.225 1.00 86.06 369 PRO A N 1
ATOM 2944 C CA . PRO A 1 369 ? -17.658 13.016 20.171 1.00 86.06 369 PRO A CA 1
ATOM 2945 C C . PRO A 1 369 ? -19.027 13.586 19.777 1.00 86.06 369 PRO A C 1
ATOM 2947 O O . PRO A 1 369 ? -20.046 13.113 20.281 1.00 86.06 369 PRO A O 1
ATOM 2950 N N . ALA A 1 370 ? -19.077 14.646 18.963 1.00 87.88 370 ALA A N 1
ATOM 2951 C CA . ALA A 1 370 ? -20.340 15.283 18.593 1.00 87.88 370 ALA A CA 1
ATOM 2952 C C . ALA A 1 370 ? -21.142 14.380 17.652 1.00 87.88 370 ALA A C 1
ATOM 2954 O O . ALA A 1 370 ? -22.293 14.058 17.951 1.00 87.88 370 ALA A O 1
ATOM 2955 N N . ASP A 1 371 ? -20.496 13.897 16.595 1.00 89.69 371 ASP A N 1
ATOM 2956 C CA . ASP A 1 371 ? -21.098 12.981 15.631 1.00 89.69 371 ASP A CA 1
ATOM 2957 C C . ASP A 1 371 ? -21.443 11.640 16.281 1.00 89.69 371 ASP A C 1
ATOM 2959 O O . ASP A 1 371 ? -22.496 11.070 15.990 1.00 89.69 371 ASP A O 1
ATOM 2963 N N . THR A 1 372 ? -20.638 11.159 17.238 1.00 88.94 372 THR A N 1
ATOM 2964 C CA . THR A 1 372 ? -20.994 9.914 17.924 1.00 88.94 372 THR A CA 1
ATOM 2965 C C . THR A 1 372 ? -22.256 10.049 18.769 1.00 88.94 372 THR A C 1
ATOM 2967 O O . THR A 1 372 ? -23.048 9.113 18.810 1.00 88.94 372 THR A O 1
ATOM 2970 N N . ARG A 1 373 ? -22.499 11.195 19.422 1.00 88.31 373 ARG A N 1
ATOM 2971 C CA . ARG A 1 373 ? -23.752 11.416 20.173 1.00 88.31 373 ARG A CA 1
ATOM 2972 C C . ARG A 1 373 ? -24.975 11.448 19.258 1.00 88.31 373 ARG A C 1
ATOM 2974 O O . ARG A 1 373 ? -26.030 10.937 19.636 1.00 88.31 373 ARG A O 1
ATOM 2981 N N . LEU A 1 374 ? -24.831 12.024 18.063 1.00 91.12 374 LEU A N 1
ATOM 2982 C CA . LEU A 1 374 ? -25.884 12.003 17.046 1.00 91.12 374 LEU A CA 1
ATOM 2983 C C . LEU A 1 374 ? -26.177 10.565 16.607 1.00 91.12 374 LEU A C 1
ATOM 2985 O O . LEU A 1 374 ? -27.332 10.143 16.630 1.00 91.12 374 LEU A O 1
ATOM 2989 N N . LEU A 1 375 ? -25.133 9.787 16.306 1.00 91.75 375 LEU A N 1
ATOM 2990 C CA . LEU A 1 375 ? -25.277 8.378 15.945 1.00 91.75 375 LEU A CA 1
ATOM 2991 C C . LEU A 1 375 ? -25.877 7.546 17.089 1.00 91.75 375 LEU A C 1
ATOM 2993 O O . LEU A 1 375 ? -26.711 6.682 16.842 1.00 91.75 375 LEU A O 1
ATOM 2997 N N . GLN A 1 376 ? -25.485 7.811 18.337 1.00 90.25 376 GLN A N 1
ATOM 2998 C CA . GLN A 1 376 ? -26.019 7.127 19.515 1.00 90.25 376 GLN A CA 1
ATOM 2999 C C . GLN A 1 376 ? -27.520 7.363 19.657 1.00 90.25 376 GLN A C 1
ATOM 3001 O O . GLN A 1 376 ? -28.271 6.410 19.848 1.00 90.25 376 GLN A O 1
ATOM 3006 N N . SER A 1 377 ? -27.957 8.614 19.514 1.00 90.94 377 SER A N 1
ATOM 3007 C CA . SER A 1 377 ? -29.378 8.969 19.572 1.00 90.94 377 SER A CA 1
ATOM 3008 C C . SER A 1 377 ? -30.157 8.226 18.483 1.00 90.94 377 SER A C 1
ATOM 3010 O O . SER A 1 377 ? -31.101 7.506 18.794 1.00 90.94 377 SER A O 1
ATOM 3012 N N . ALA A 1 378 ? -29.672 8.270 17.237 1.00 93.94 378 ALA A N 1
ATOM 3013 C CA . ALA A 1 378 ? -30.288 7.560 16.116 1.00 93.94 378 ALA A CA 1
ATOM 3014 C C . ALA A 1 378 ? -30.335 6.032 16.321 1.00 93.94 378 ALA A C 1
ATOM 3016 O O . ALA A 1 378 ? -31.330 5.391 15.993 1.00 93.94 378 ALA A O 1
ATOM 3017 N N . PHE A 1 379 ? -29.283 5.437 16.891 1.00 92.44 379 PHE A N 1
ATOM 3018 C CA . PHE A 1 379 ? -29.223 4.001 17.171 1.00 92.44 379 PHE A CA 1
ATOM 3019 C C . PHE A 1 379 ? -30.262 3.565 18.215 1.00 92.44 379 PHE A C 1
ATOM 3021 O O . PHE A 1 379 ? -30.878 2.509 18.070 1.00 92.44 379 PHE A O 1
ATOM 3028 N N . TYR A 1 380 ? -30.486 4.373 19.256 1.00 89.94 380 TYR A N 1
ATOM 3029 C CA . TYR A 1 380 ? -31.476 4.071 20.295 1.00 89.94 380 TYR A CA 1
ATOM 3030 C C . TYR A 1 380 ? -32.912 4.460 19.919 1.00 89.94 380 TYR A C 1
ATOM 3032 O O . TYR A 1 380 ? -33.841 3.892 20.492 1.00 89.94 380 TYR A O 1
ATOM 3040 N N . GLU A 1 381 ? -33.098 5.347 18.939 1.00 95.44 381 GLU A N 1
ATOM 3041 C CA . GLU A 1 381 ? -34.401 5.673 18.336 1.00 95.44 381 GLU A CA 1
ATOM 3042 C C . GLU A 1 381 ? -34.938 4.569 17.409 1.00 95.44 381 GLU A C 1
ATOM 3044 O O . GLU A 1 381 ? -36.127 4.567 17.077 1.00 95.44 381 GLU A O 1
ATOM 3049 N N . LEU A 1 382 ? -34.099 3.606 17.006 1.00 95.06 382 LEU A N 1
ATOM 3050 C CA . LEU A 1 382 ? -34.549 2.447 16.237 1.00 95.06 382 LEU A CA 1
ATOM 3051 C C . LEU A 1 382 ? -35.619 1.651 17.007 1.00 95.06 382 LEU A C 1
ATOM 3053 O O . LEU A 1 382 ? -35.469 1.433 18.216 1.00 95.06 382 LEU A O 1
ATOM 3057 N N . PRO A 1 383 ? -36.657 1.131 16.316 1.00 96.62 383 PRO A N 1
ATOM 3058 C CA . PRO A 1 383 ? -37.585 0.179 16.914 1.00 96.62 383 PRO A CA 1
ATOM 3059 C C . PRO A 1 383 ? -36.824 -0.991 17.540 1.00 96.62 383 PRO A C 1
ATOM 3061 O O . PRO A 1 383 ? -35.897 -1.515 16.923 1.00 96.62 383 PRO A O 1
ATOM 3064 N N . GLU A 1 384 ? -37.234 -1.418 18.735 1.00 94.69 384 GLU A N 1
ATOM 3065 C CA . GLU A 1 384 ? -36.532 -2.436 19.531 1.00 94.69 384 GLU A CA 1
ATOM 3066 C C . GLU A 1 384 ? -36.200 -3.694 18.719 1.00 94.69 384 GLU A C 1
ATOM 3068 O O . GLU A 1 384 ? -35.047 -4.105 18.672 1.00 94.69 384 GLU A O 1
ATOM 3073 N N . THR A 1 385 ? -37.161 -4.208 17.949 1.00 96.06 385 THR A N 1
ATOM 3074 C CA . THR A 1 385 ? -36.964 -5.378 17.081 1.00 96.06 385 THR A CA 1
ATOM 3075 C C . THR A 1 385 ? -35.883 -5.171 16.019 1.00 96.06 385 THR A C 1
ATOM 3077 O O . THR A 1 385 ? -35.068 -6.057 15.784 1.00 96.06 385 THR A O 1
ATOM 3080 N N . LYS A 1 386 ? -35.833 -3.992 15.387 1.00 95.62 386 LYS A N 1
ATOM 3081 C CA . LYS A 1 386 ? -34.825 -3.662 14.367 1.00 95.62 386 LYS A CA 1
ATOM 3082 C C . LYS A 1 386 ? -33.454 -3.424 14.979 1.00 95.62 386 LYS A C 1
ATOM 3084 O O . LYS A 1 386 ? -32.446 -3.794 14.380 1.00 95.62 386 LYS A O 1
ATOM 3089 N N . ARG A 1 387 ? -33.415 -2.822 16.167 1.00 95.69 387 ARG A N 1
ATOM 3090 C CA . ARG A 1 387 ? -32.178 -2.648 16.923 1.00 95.69 387 ARG A CA 1
ATOM 3091 C C . ARG A 1 387 ? -31.607 -4.002 17.334 1.00 95.69 387 ARG A C 1
ATOM 3093 O O . ARG A 1 387 ? -30.416 -4.208 17.149 1.00 95.69 387 ARG A O 1
ATOM 3100 N N . ASP A 1 388 ? -32.433 -4.927 17.808 1.00 95.50 388 ASP A N 1
ATOM 3101 C CA . ASP A 1 388 ? -31.991 -6.265 18.211 1.00 95.50 388 ASP A CA 1
ATOM 3102 C C . ASP A 1 388 ? -31.480 -7.088 17.018 1.00 95.50 388 ASP A C 1
ATOM 3104 O O . ASP A 1 388 ? -30.414 -7.694 17.115 1.00 95.50 388 ASP A O 1
ATOM 3108 N N . GLU A 1 389 ? -32.167 -7.042 15.867 1.00 95.69 389 GLU A N 1
ATOM 3109 C CA . GLU A 1 389 ? -31.686 -7.643 14.609 1.00 95.69 389 GLU A CA 1
ATOM 3110 C C . GLU A 1 389 ? -30.310 -7.085 14.201 1.00 95.69 389 GLU A C 1
ATOM 3112 O O . GLU A 1 389 ? -29.398 -7.839 13.853 1.00 95.69 389 GLU A O 1
ATOM 3117 N N . LEU A 1 390 ? -30.139 -5.760 14.271 1.00 95.00 390 LEU A N 1
ATOM 3118 C CA . LEU A 1 390 ? -28.879 -5.094 13.942 1.00 95.00 390 LEU A CA 1
ATOM 3119 C C . LEU A 1 390 ? -27.764 -5.459 14.933 1.00 95.00 390 LEU A C 1
ATOM 3121 O O . LEU A 1 390 ? -26.632 -5.714 14.522 1.00 95.00 390 LEU A O 1
ATOM 3125 N N . VAL A 1 391 ? -28.076 -5.492 16.231 1.00 95.31 391 VAL A N 1
ATOM 3126 C CA . VAL A 1 391 ? -27.142 -5.901 17.286 1.00 95.31 391 VAL A CA 1
ATOM 3127 C C . VAL A 1 391 ? -26.698 -7.339 17.068 1.00 95.31 391 VAL A C 1
ATOM 3129 O O . VAL A 1 391 ? -25.504 -7.611 17.177 1.00 95.31 391 VAL A O 1
ATOM 3132 N N . ASP A 1 392 ? -27.613 -8.250 16.742 1.00 94.00 392 ASP A N 1
ATOM 3133 C CA . ASP A 1 392 ? -27.256 -9.637 16.467 1.00 94.00 392 ASP A CA 1
ATOM 3134 C C . ASP A 1 392 ? -26.314 -9.737 15.264 1.00 94.00 392 ASP A C 1
ATOM 3136 O O . ASP A 1 392 ? -25.202 -10.248 15.398 1.00 94.00 392 ASP A O 1
ATOM 3140 N N . TYR A 1 393 ? -26.691 -9.137 14.130 1.00 93.56 393 TYR A N 1
ATOM 3141 C CA . TYR A 1 393 ? -25.885 -9.138 12.908 1.00 93.56 393 TYR A CA 1
ATOM 3142 C C . TYR A 1 393 ? -24.472 -8.574 13.123 1.00 93.56 393 TYR A C 1
ATOM 3144 O O . TYR A 1 393 ? -23.479 -9.192 12.737 1.00 93.56 393 TYR A O 1
ATOM 3152 N N . LEU A 1 394 ? -24.352 -7.419 13.786 1.00 93.44 394 LEU A N 1
ATOM 3153 C CA . LEU A 1 394 ? -23.062 -6.764 14.017 1.00 93.44 394 LEU A CA 1
ATOM 3154 C C . LEU A 1 394 ? -22.179 -7.499 15.030 1.00 93.44 394 LEU A C 1
ATOM 3156 O O . LEU A 1 394 ? -20.968 -7.250 15.060 1.00 93.44 394 LEU A O 1
ATOM 3160 N N . ASN A 1 395 ? -22.752 -8.390 15.844 1.00 93.12 395 ASN A N 1
ATOM 3161 C CA . ASN A 1 395 ? -21.996 -9.167 16.818 1.00 93.12 395 ASN A CA 1
ATOM 3162 C C . ASN A 1 395 ? -21.441 -10.489 16.301 1.00 93.12 395 ASN A C 1
ATOM 3164 O O . ASN A 1 395 ? -20.529 -11.015 16.939 1.00 93.12 395 ASN A O 1
ATOM 3168 N N . ARG A 1 396 ? -21.916 -10.970 15.151 1.00 92.56 396 ARG A N 1
ATOM 3169 C CA . ARG A 1 396 ? -21.392 -12.183 14.521 1.00 92.56 396 ARG A CA 1
ATOM 3170 C C . ARG A 1 396 ? -19.899 -12.049 14.281 1.00 92.56 396 ARG A C 1
ATOM 3172 O O . ARG A 1 396 ? -19.411 -10.985 13.890 1.00 92.56 396 ARG A O 1
ATOM 3179 N N . ASP A 1 397 ? -19.170 -13.123 14.539 1.00 88.88 397 ASP A N 1
ATOM 3180 C CA . ASP A 1 397 ? -17.713 -13.095 14.577 1.00 88.88 397 ASP A CA 1
ATOM 3181 C C . ASP A 1 397 ? -17.046 -13.789 13.381 1.00 88.88 397 ASP A C 1
ATOM 3183 O O . ASP A 1 397 ? -15.840 -13.637 13.168 1.00 88.88 397 ASP A O 1
ATOM 3187 N N . GLY A 1 398 ? -17.831 -14.535 12.600 1.00 89.19 398 GLY A N 1
ATOM 3188 C CA . GLY A 1 398 ? -17.384 -15.344 11.473 1.00 89.19 398 GLY A CA 1
ATOM 3189 C C . GLY A 1 398 ? -16.581 -16.591 11.859 1.00 89.19 398 GLY A C 1
ATOM 3190 O O . GLY A 1 398 ? -16.116 -17.286 10.958 1.00 89.19 398 GLY A O 1
ATOM 3191 N N . ILE A 1 399 ? -16.374 -16.857 13.154 1.00 85.62 399 ILE A N 1
ATOM 3192 C CA . ILE A 1 399 ? -15.630 -18.016 13.670 1.00 85.62 399 ILE A CA 1
ATOM 3193 C C . ILE A 1 399 ? -16.634 -19.070 14.128 1.00 85.62 399 ILE A C 1
ATOM 3195 O O . ILE A 1 399 ? -16.708 -20.144 13.533 1.00 85.62 399 ILE A O 1
ATOM 3199 N N . ASP A 1 400 ? -17.428 -18.728 15.144 1.00 86.38 400 ASP A N 1
ATOM 3200 C CA . ASP A 1 400 ? -18.484 -19.586 15.680 1.00 86.38 400 ASP A CA 1
ATOM 3201 C C . ASP A 1 400 ? -19.838 -19.240 15.034 1.00 86.38 400 ASP A C 1
ATOM 3203 O O . ASP A 1 400 ? -20.666 -20.120 14.793 1.00 86.38 400 ASP A O 1
ATOM 3207 N N . GLU A 1 401 ? -20.048 -17.963 14.692 1.00 79.44 401 GLU A N 1
ATOM 3208 C CA . GLU A 1 401 ? -21.303 -17.432 14.155 1.00 79.44 401 GLU A CA 1
ATOM 3209 C C . GLU A 1 401 ? -21.087 -16.821 12.764 1.00 79.44 401 GLU A C 1
ATOM 3211 O O . GLU A 1 401 ? -20.409 -15.802 12.608 1.00 79.44 401 GLU A O 1
ATOM 3216 N N . LYS A 1 402 ? -21.680 -17.431 11.729 1.00 72.62 402 LYS A N 1
ATOM 3217 C CA . LYS A 1 402 ? -21.575 -16.932 10.348 1.00 72.62 402 LYS A CA 1
ATOM 3218 C C . LYS A 1 402 ? -22.543 -15.760 10.089 1.00 72.62 402 LYS A C 1
ATOM 3220 O O . LYS A 1 402 ? -23.685 -15.827 10.555 1.00 72.62 402 LYS A O 1
ATOM 3225 N N . PRO A 1 403 ? -22.106 -14.706 9.367 1.00 57.47 403 PRO A N 1
ATOM 3226 C CA . PRO A 1 403 ? -22.941 -13.562 8.984 1.00 57.47 403 PRO A CA 1
ATOM 3227 C C . PRO A 1 403 ? -24.158 -13.931 8.133 1.00 57.47 403 PRO A C 1
ATOM 3229 O O . PRO A 1 403 ? -24.129 -14.986 7.463 1.00 57.47 403 PRO A O 1
#

Sequence (403 aa):
DEFGDAEEYQDGYITVHIKDLAVLGATYSARMPFDQMKLFLTKINDYEAVVEGKPWIPVTDEALLARHRNAGLRLAQDILANSCTESDFLLQIRSVYPELGYFKGRIDLTPDASASVPLAAAEVESLRTQGAMLSVFWVCSNQYDQFVRGQNPKERLTERSWQAIRHWVTKVVKVESVRDAELLDALLCFTAIHDLGKMNDFRADVVPHEIHDHDAALGYIMDHCPEVLPSYKSLSDHYKDLIRTSLRVNFNFGQFLQGENLPANLVGIKQLFKDKTNDAMPFFLFHIFADMAGILGARSLEGSLFMSETMYNNFARGIEAIQELQTSCPRDVYDRFLLKRAAESFPSMTNRADRAFARVVCLCRIFNPADTRLLQSAFYELPETKRDELVDYLNRDGIDEKP

Secondary structure (DSSP, 8-state):
--PPPTTS--SS--EEE-HHHHHHHHH---SS-GGG--EEEEEEETTEEEEEE-S------HHHHHHHHHHHHHHHHHHHTT---HHHHHHHHHHH-GGGGG--S-BS-PPPGGG--SS-HHHHHHHHHHHHHHHHHHHHHT-HHHHHTTS-TTTPPPHHHHHHHHHHIIIII---SGGGHHHHHHHHHHHHHGGGGGBHHHHHHHS-TT---HHHHHHHHHHH-GGG-HHHHHS-HHHHHHHHHHHT----HHHHHTT-S-HHHHHHHHHHTTTS-TTHHHHHHHHHHHHHHHTTTTT--SS-SS--HHHHHHHHHHHHHHHHTTTS-HHHHHHHHHHHHHTTT-S---SHHHHHHHHHHHHTT--SHHHHHHHHHHHHHS-HHHHHHHHHHHH--SSSS--

Organism: Perkinsus olseni (NCBI:txid32597)

Foldseek 3Di:
DDDDDPDPDDPDAAAEACPQVVVCVVVPDAPPPSVPFDWDWADPDPRYIYIHTQQLGFDDDPVVLVVLLVLLLVLLQCLLVVVADPVNNVVSLCVSFVLLVNLDDDFPDDADPVQDDPDHPSVLVSLLLVLLLVCLSCLSNVPQCQQFVPADPVQTADPVLSVVSNCCCCPQLVSNHSVCSLLSSLLNLLSSQQCSLRPPVSLVVQPPPVDNDSLVSSLSCLVPPCSSRSSLVSHDPLSVVLSSLLSPQPDDLLCLLLLVDFLVSLVSLLVSCVPPPSNSLSSNLSSVVSSQQSSNSSVHSRHRHRCTNLNSVSSVLSSVLSVCSPPDRSVVSSQVSLCSQCCQADPDDDDLLSSLLSSVCSNVVPRHNVVSVVSVVVLVPDDPVVSVVSSVVSSARCPPGND

InterPro domains:
  IPR049232 Family of unknown function DUF6829 [PF20717] (128-402)

Radius of gyration: 24.32 Å; chains: 1; bounding box: 62×43×84 Å

pLDDT: mean 89.18, std 11.53, range [38.53, 98.69]